Protein AF-A0A2N1UDJ7-F1 (afdb_monomer_lite)

Structure (mmCIF, N/CA/C/O backbone):
data_AF-A0A2N1UDJ7-F1
#
_entry.id   AF-A0A2N1UDJ7-F1
#
loop_
_atom_site.group_PDB
_atom_site.id
_atom_site.type_symbol
_atom_site.label_atom_id
_atom_site.label_alt_id
_atom_site.label_comp_id
_atom_site.label_asym_id
_atom_site.label_entity_id
_atom_site.label_seq_id
_atom_site.pdbx_PDB_ins_code
_atom_site.Cartn_x
_atom_site.Cartn_y
_atom_site.Cartn_z
_atom_site.occupancy
_atom_site.B_iso_or_equiv
_atom_site.auth_seq_id
_atom_site.auth_comp_id
_atom_site.auth_asym_id
_atom_site.auth_atom_id
_atom_site.pdbx_PDB_model_num
ATOM 1 N N . MET A 1 1 ? 52.463 -18.950 -27.217 1.00 50.03 1 MET A N 1
ATOM 2 C CA . MET A 1 1 ? 52.905 -18.170 -28.398 1.00 50.03 1 MET A CA 1
ATOM 3 C C . MET A 1 1 ? 53.097 -19.015 -29.660 1.00 50.03 1 MET A C 1
ATOM 5 O O . MET A 1 1 ? 52.489 -18.677 -30.660 1.00 50.03 1 MET A O 1
ATOM 9 N N . LYS A 1 2 ? 53.813 -20.154 -29.634 1.00 46.06 2 LYS A N 1
ATOM 10 C CA . LYS A 1 2 ? 54.066 -20.982 -30.843 1.00 46.06 2 LYS A CA 1
ATOM 11 C C . LYS A 1 2 ? 52.807 -21.461 -31.603 1.00 46.06 2 LYS A C 1
ATOM 13 O O . LYS A 1 2 ? 52.817 -21.507 -32.825 1.00 46.06 2 LYS A O 1
ATOM 18 N N . LYS A 1 3 ? 51.707 -21.763 -30.897 1.00 42.78 3 LYS A N 1
ATOM 19 C CA . LYS A 1 3 ? 50.434 -22.195 -31.514 1.00 42.78 3 LYS A CA 1
ATOM 20 C C . LYS A 1 3 ? 49.685 -21.065 -32.244 1.00 42.78 3 LYS A C 1
ATOM 22 O O . LYS A 1 3 ? 49.024 -21.332 -33.237 1.00 42.78 3 LYS A O 1
ATOM 27 N N . ALA A 1 4 ? 49.830 -19.816 -31.794 1.00 48.41 4 ALA A N 1
ATOM 28 C CA . ALA A 1 4 ? 49.196 -18.660 -32.434 1.00 48.41 4 ALA A CA 1
ATOM 29 C C . ALA A 1 4 ? 49.912 -18.283 -33.741 1.00 48.41 4 ALA A C 1
ATOM 31 O O . ALA A 1 4 ? 49.266 -18.011 -34.746 1.00 48.41 4 ALA A O 1
ATOM 32 N N . THR A 1 5 ? 51.245 -18.368 -33.759 1.00 58.66 5 THR A N 1
ATOM 33 C CA . THR A 1 5 ? 52.048 -18.132 -34.967 1.00 58.66 5 THR A CA 1
ATOM 34 C C . THR A 1 5 ? 51.771 -19.180 -36.049 1.00 58.66 5 THR A C 1
ATOM 36 O O . THR A 1 5 ? 51.636 -18.828 -37.215 1.00 58.66 5 THR A O 1
ATOM 39 N N . ALA A 1 6 ? 51.612 -20.455 -35.672 1.00 57.16 6 ALA A N 1
ATOM 40 C CA . ALA A 1 6 ? 51.261 -21.520 -36.614 1.00 57.16 6 ALA A CA 1
ATOM 41 C C . ALA A 1 6 ? 49.856 -21.338 -37.218 1.00 57.16 6 ALA A C 1
ATOM 43 O O . ALA A 1 6 ? 49.665 -21.575 -38.407 1.00 57.16 6 ALA A O 1
ATOM 44 N N . PHE A 1 7 ? 48.889 -20.868 -36.423 1.00 58.94 7 PHE A N 1
ATOM 45 C CA . PHE A 1 7 ? 47.530 -20.600 -36.895 1.00 58.94 7 PHE A CA 1
ATOM 46 C C . PHE A 1 7 ? 47.478 -19.415 -37.871 1.00 58.94 7 PHE A C 1
ATOM 48 O O . PHE A 1 7 ? 46.850 -19.507 -38.920 1.00 58.94 7 PHE A O 1
ATOM 55 N N . ILE A 1 8 ? 48.207 -18.334 -37.582 1.00 63.03 8 ILE A N 1
ATOM 56 C CA . ILE A 1 8 ? 48.294 -17.165 -38.470 1.00 63.03 8 ILE A CA 1
ATOM 57 C C . ILE A 1 8 ? 48.984 -17.526 -39.796 1.00 63.03 8 ILE A C 1
ATOM 59 O O . ILE A 1 8 ? 48.506 -17.134 -40.857 1.00 63.03 8 ILE A O 1
ATOM 63 N N . MET A 1 9 ? 50.053 -18.332 -39.757 1.00 62.53 9 MET A N 1
ATOM 64 C CA . MET A 1 9 ? 50.739 -18.802 -40.970 1.00 62.53 9 MET A CA 1
ATOM 65 C C . MET A 1 9 ? 49.865 -19.737 -41.819 1.00 62.53 9 MET A C 1
ATOM 67 O O . MET A 1 9 ? 49.901 -19.655 -43.044 1.00 62.53 9 MET A O 1
ATOM 71 N N . LEU A 1 10 ? 49.037 -20.579 -41.190 1.00 64.38 10 LEU A N 1
ATOM 72 C CA . LEU A 1 10 ? 48.067 -21.422 -41.896 1.00 64.38 10 LEU A CA 1
ATOM 73 C C . LEU A 1 10 ? 47.018 -20.568 -42.628 1.00 64.38 10 LEU A C 1
ATOM 75 O O . LEU A 1 10 ? 46.752 -20.795 -43.805 1.00 64.38 10 LEU A O 1
ATOM 79 N N . VAL A 1 11 ? 46.464 -19.555 -41.956 1.00 66.81 11 VAL A N 1
ATOM 80 C CA . VAL A 1 11 ? 45.454 -18.654 -42.539 1.00 66.81 11 VAL A CA 1
ATOM 81 C C . VAL A 1 11 ? 46.042 -17.832 -43.692 1.00 66.81 11 VAL A C 1
ATOM 83 O O . VAL A 1 11 ? 45.414 -17.722 -44.743 1.00 66.81 11 VAL A O 1
ATOM 86 N N . LEU A 1 12 ? 47.272 -17.328 -43.548 1.00 68.19 12 LEU A N 1
ATOM 87 C CA . LEU A 1 12 ? 47.991 -16.626 -44.621 1.00 68.19 12 LEU A CA 1
ATOM 88 C C . LEU A 1 12 ? 48.288 -17.534 -45.823 1.00 68.19 12 LEU A C 1
ATOM 90 O O . LEU A 1 12 ? 48.137 -17.099 -46.962 1.00 68.19 12 LEU A O 1
ATOM 94 N N . SER A 1 13 ? 48.646 -18.799 -45.591 1.00 61.66 13 SER A N 1
ATOM 95 C CA . SER A 1 13 ? 48.876 -19.772 -46.666 1.00 61.66 13 SER A CA 1
ATOM 96 C C . SER A 1 13 ? 47.590 -20.113 -47.424 1.00 61.66 13 SER A C 1
ATOM 98 O O . SER A 1 13 ? 47.626 -20.271 -48.643 1.00 61.66 13 SER A O 1
ATOM 100 N N . ILE A 1 14 ? 46.449 -20.201 -46.731 1.00 70.00 14 ILE A N 1
ATOM 101 C CA . ILE A 1 14 ? 45.139 -20.448 -47.354 1.00 70.00 14 ILE A CA 1
ATOM 102 C C . ILE A 1 14 ? 44.685 -19.221 -48.154 1.00 70.00 14 ILE A C 1
ATOM 104 O O . ILE A 1 14 ? 44.180 -19.371 -49.267 1.00 70.00 14 ILE A O 1
ATOM 108 N N . ALA A 1 15 ? 44.912 -18.010 -47.638 1.00 68.00 15 ALA A N 1
ATOM 109 C CA . ALA A 1 15 ? 44.614 -16.768 -48.347 1.00 68.00 15 ALA A CA 1
ATOM 110 C C . ALA A 1 15 ? 45.479 -16.606 -49.610 1.00 68.00 15 ALA A C 1
ATOM 112 O O . ALA A 1 15 ? 44.958 -16.252 -50.665 1.00 68.00 15 ALA A O 1
ATOM 113 N N . ALA A 1 16 ? 46.771 -16.944 -49.536 1.00 68.94 16 ALA A N 1
ATOM 114 C CA . ALA A 1 16 ? 47.669 -16.934 -50.689 1.00 68.94 16 ALA A CA 1
ATOM 115 C C . ALA A 1 16 ? 47.260 -17.975 -51.746 1.00 68.94 16 ALA A C 1
ATOM 117 O O 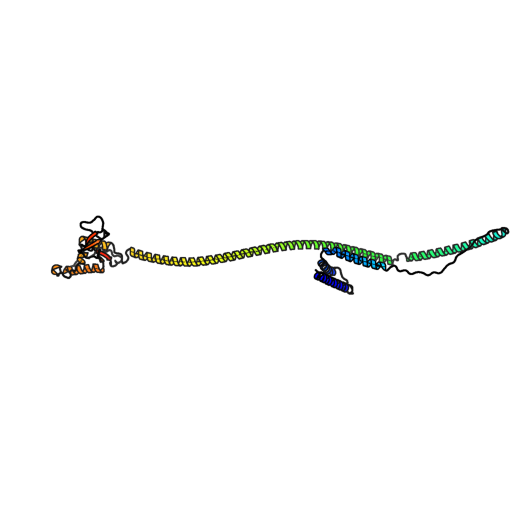. ALA A 1 16 ? 47.187 -17.648 -52.928 1.00 68.94 16 ALA A O 1
ATOM 118 N N . ALA A 1 17 ? 46.916 -19.200 -51.332 1.00 62.16 17 ALA A N 1
ATOM 119 C CA . ALA A 1 17 ? 46.434 -20.238 -52.245 1.00 62.16 17 ALA A CA 1
ATOM 120 C C . ALA A 1 17 ? 45.097 -19.858 -52.909 1.00 62.16 17 ALA A C 1
ATOM 122 O O . ALA A 1 17 ? 44.913 -20.084 -54.103 1.00 62.16 17 ALA A O 1
ATOM 123 N N . SER A 1 18 ? 44.192 -19.219 -52.162 1.00 63.03 18 SER A N 1
ATOM 124 C CA . SER A 1 18 ? 42.901 -18.741 -52.678 1.00 63.03 18 SER A CA 1
ATOM 125 C C . SER A 1 18 ? 43.065 -17.556 -53.634 1.00 63.03 18 SER A C 1
ATOM 127 O O . SER A 1 18 ? 42.374 -17.484 -54.645 1.00 63.03 18 SER A O 1
ATOM 129 N N . GLY A 1 19 ? 44.016 -16.656 -53.361 1.00 61.09 19 GLY A N 1
ATOM 130 C CA . GLY A 1 19 ? 44.364 -15.551 -54.255 1.00 61.09 19 GLY A CA 1
ATOM 131 C C . GLY A 1 19 ? 44.961 -16.034 -55.578 1.00 61.09 19 GLY A C 1
ATOM 132 O O . GLY A 1 19 ? 44.550 -15.575 -56.638 1.00 61.09 19 GLY A O 1
ATOM 133 N N . VAL A 1 20 ? 45.861 -17.023 -55.536 1.00 59.12 20 VAL A N 1
ATOM 134 C CA . VAL A 1 20 ? 46.421 -17.647 -56.749 1.00 59.12 20 VAL A CA 1
ATOM 135 C C . VAL A 1 20 ? 45.337 -18.382 -57.548 1.00 59.12 20 VAL A C 1
ATOM 137 O O . VAL A 1 20 ? 45.315 -18.287 -58.773 1.00 59.12 20 VAL A O 1
ATOM 140 N N . TYR A 1 21 ? 44.397 -19.050 -56.871 1.00 58.00 21 TYR A N 1
ATOM 141 C CA . TYR A 1 21 ? 43.260 -19.723 -57.509 1.00 58.00 21 TYR A CA 1
ATOM 142 C C . TYR A 1 21 ? 42.281 -18.748 -58.189 1.00 58.00 21 TYR A C 1
ATOM 144 O O . TYR A 1 21 ? 41.731 -19.064 -59.240 1.00 58.00 21 TYR A O 1
ATOM 152 N N . LEU A 1 22 ? 42.083 -17.551 -57.626 1.00 57.59 22 LEU A N 1
ATOM 153 C CA . LEU A 1 22 ? 41.235 -16.510 -58.218 1.00 57.59 22 LEU A CA 1
ATOM 154 C C . LEU A 1 22 ? 41.887 -15.822 -59.425 1.00 57.59 22 LEU A C 1
ATOM 156 O O . LEU A 1 22 ? 41.182 -15.472 -60.364 1.00 57.59 22 LEU A O 1
ATOM 160 N N . VAL A 1 23 ? 43.215 -15.664 -59.430 1.00 56.69 23 VAL A N 1
ATOM 161 C CA . VAL A 1 23 ? 43.959 -15.031 -60.538 1.00 56.69 23 VAL A CA 1
ATOM 162 C C . VAL A 1 23 ? 44.056 -15.935 -61.776 1.00 56.69 23 VAL A C 1
ATOM 164 O O . VAL A 1 23 ? 44.177 -15.429 -62.886 1.00 56.69 23 VAL A O 1
ATOM 167 N N . TYR A 1 24 ? 43.970 -17.259 -61.614 1.00 53.03 24 TYR A N 1
ATOM 168 C CA . TYR A 1 24 ? 44.059 -18.230 -62.718 1.00 53.03 24 TYR A CA 1
ATOM 169 C C . TYR A 1 24 ? 42.706 -18.656 -63.312 1.00 53.03 24 TYR A C 1
ATOM 171 O O . TYR A 1 24 ? 42.655 -19.554 -64.152 1.00 53.03 24 TYR A O 1
ATOM 179 N N . ARG A 1 25 ? 41.599 -18.047 -62.874 1.00 52.94 25 ARG A N 1
ATOM 180 C CA . ARG A 1 25 ? 40.257 -18.372 -63.361 1.00 52.94 25 ARG A CA 1
ATOM 181 C C . ARG A 1 25 ? 39.871 -17.396 -64.474 1.00 52.94 25 ARG A C 1
ATOM 183 O O . ARG A 1 25 ? 39.613 -16.230 -64.201 1.00 52.94 25 ARG A O 1
ATOM 190 N N . GLU A 1 26 ? 39.814 -17.882 -65.713 1.00 48.72 26 GLU A N 1
ATOM 191 C CA . GLU A 1 26 ? 39.621 -17.061 -66.928 1.00 48.72 26 GLU A CA 1
ATOM 192 C C . GLU A 1 26 ? 38.260 -16.331 -67.017 1.00 48.72 26 GLU A C 1
ATOM 194 O O . GLU A 1 26 ? 38.095 -15.454 -67.860 1.00 48.72 26 GLU A O 1
ATOM 199 N N . ASP A 1 27 ? 37.316 -16.604 -66.108 1.00 47.06 27 ASP A N 1
ATOM 200 C CA . ASP A 1 27 ? 35.959 -16.028 -66.118 1.00 47.06 27 ASP A CA 1
ATOM 201 C C . ASP A 1 27 ? 35.735 -14.870 -65.119 1.00 47.06 27 ASP A C 1
ATOM 203 O O . ASP A 1 27 ? 34.597 -14.439 -64.925 1.00 47.06 27 ASP A O 1
ATOM 207 N N . PHE A 1 28 ? 36.771 -14.367 -64.435 1.00 50.03 28 PHE A N 1
ATOM 208 C CA . PHE A 1 28 ? 36.608 -13.373 -63.361 1.00 50.03 28 PHE A CA 1
ATOM 209 C C . PHE A 1 28 ? 37.405 -12.086 -63.627 1.00 50.03 28 PHE A C 1
ATOM 211 O O . PHE A 1 28 ? 38.630 -12.075 -63.583 1.00 50.03 28 PHE A O 1
ATOM 218 N N . SER A 1 29 ? 36.707 -10.968 -63.855 1.00 51.69 29 SER A N 1
ATOM 219 C CA . SER A 1 29 ? 37.298 -9.620 -63.841 1.00 51.69 29 SER A CA 1
ATOM 220 C C . SER A 1 29 ? 37.003 -8.965 -62.487 1.00 51.69 29 SER A C 1
ATOM 222 O O . SER A 1 29 ? 35.874 -8.514 -62.279 1.00 51.69 29 SER A O 1
ATOM 224 N N . PRO A 1 30 ? 37.956 -8.918 -61.537 1.00 53.12 30 PRO A N 1
ATOM 225 C CA . PRO A 1 30 ? 37.677 -8.398 -60.206 1.00 53.12 30 PRO A CA 1
ATOM 226 C C . PRO A 1 30 ? 37.444 -6.886 -60.276 1.00 53.12 30 PRO A C 1
ATOM 228 O O . PRO A 1 30 ? 38.341 -6.109 -60.604 1.00 53.12 30 PRO A O 1
ATOM 231 N N . THR A 1 31 ? 36.227 -6.455 -59.958 1.00 59.78 31 THR A N 1
ATOM 232 C CA . THR A 1 31 ? 35.915 -5.038 -59.755 1.00 59.78 31 THR A CA 1
ATOM 233 C C . THR A 1 31 ? 36.290 -4.664 -58.319 1.00 59.78 31 THR A C 1
ATOM 235 O O . THR A 1 31 ? 35.993 -5.409 -57.386 1.00 59.78 31 THR A O 1
ATOM 238 N N . MET A 1 32 ? 36.940 -3.511 -58.118 1.00 50.53 32 MET A N 1
ATOM 239 C CA . MET A 1 32 ? 37.492 -3.073 -56.816 1.00 50.53 32 MET A CA 1
ATOM 240 C C . MET A 1 32 ? 36.482 -3.073 -55.649 1.00 50.53 32 MET A C 1
ATOM 242 O O . MET A 1 32 ? 36.892 -3.132 -54.494 1.00 50.53 32 MET A O 1
ATOM 246 N N . ALA A 1 33 ? 35.179 -3.074 -55.941 1.00 56.12 33 ALA A N 1
ATOM 247 C CA . ALA A 1 33 ? 34.100 -3.139 -54.958 1.00 56.12 33 ALA A CA 1
ATOM 248 C C . ALA A 1 33 ? 33.959 -4.509 -54.257 1.00 56.12 33 ALA A C 1
ATOM 250 O O . ALA A 1 33 ? 33.470 -4.571 -53.132 1.00 56.12 33 ALA A O 1
ATOM 251 N N . GLU A 1 34 ? 34.397 -5.609 -54.878 1.00 56.91 34 GLU A N 1
ATOM 252 C CA . GLU A 1 34 ? 34.270 -6.960 -54.300 1.00 56.91 34 GLU A CA 1
ATOM 253 C C . GLU A 1 34 ? 35.486 -7.368 -53.452 1.00 56.91 34 GLU A C 1
ATOM 255 O O . GLU A 1 34 ? 35.403 -8.268 -52.616 1.00 56.91 34 GLU A O 1
ATOM 260 N N . VAL A 1 35 ? 36.618 -6.681 -53.631 1.00 54.19 35 VAL A N 1
ATOM 261 C CA . VAL A 1 35 ? 37.884 -6.962 -52.927 1.00 54.19 35 VAL A CA 1
ATOM 262 C C . VAL A 1 35 ? 37.985 -6.182 -51.609 1.00 54.19 35 VAL A C 1
ATOM 264 O O . VAL A 1 35 ? 38.666 -6.606 -50.674 1.00 54.19 35 VAL A O 1
ATOM 267 N N . GLU A 1 36 ? 37.266 -5.067 -51.495 1.00 58.16 36 GLU A N 1
ATOM 268 C CA . GLU A 1 36 ? 37.287 -4.166 -50.339 1.00 58.16 36 GLU A CA 1
ATOM 269 C C . GLU A 1 36 ? 36.867 -4.826 -49.004 1.00 58.16 36 GLU A C 1
ATOM 271 O O . GLU A 1 36 ? 37.568 -4.613 -48.004 1.00 58.16 36 GLU A O 1
ATOM 276 N N . PRO A 1 37 ? 35.835 -5.700 -48.955 1.00 60.59 37 PRO A N 1
ATOM 277 C CA . PRO A 1 37 ? 35.458 -6.420 -47.734 1.00 60.59 37 PRO A CA 1
ATOM 278 C C . PRO A 1 37 ? 36.516 -7.444 -47.296 1.00 60.59 37 PRO A C 1
ATOM 280 O O . PRO A 1 37 ? 36.788 -7.611 -46.106 1.00 60.59 37 PRO A O 1
ATOM 283 N N . ALA A 1 38 ? 37.161 -8.119 -48.252 1.00 56.06 38 ALA A N 1
ATOM 284 C CA . ALA A 1 38 ? 38.226 -9.080 -47.965 1.00 56.06 38 ALA A CA 1
ATOM 285 C C . ALA A 1 38 ? 39.490 -8.372 -47.446 1.00 56.06 38 ALA A C 1
ATOM 287 O O . ALA A 1 38 ? 40.135 -8.838 -46.503 1.00 56.06 38 ALA A O 1
ATOM 288 N N . LEU A 1 39 ? 39.800 -7.196 -48.003 1.00 57.72 39 LEU A N 1
ATOM 289 C CA . LEU A 1 39 ? 40.931 -6.375 -47.585 1.00 57.72 39 LEU A CA 1
ATOM 290 C C . LEU A 1 39 ? 40.745 -5.818 -46.164 1.00 57.72 39 LEU A C 1
ATOM 292 O O . LEU A 1 39 ? 41.704 -5.770 -45.393 1.00 57.72 39 LEU A O 1
ATOM 296 N N . THR A 1 40 ? 39.520 -5.436 -45.788 1.00 62.78 40 THR A N 1
ATOM 297 C CA . THR A 1 40 ? 39.209 -4.950 -44.430 1.00 62.78 40 THR A CA 1
ATOM 298 C C . THR A 1 40 ? 39.329 -6.055 -43.383 1.00 62.78 40 THR A C 1
ATOM 300 O O . THR A 1 40 ? 39.888 -5.814 -42.310 1.00 62.78 40 THR A O 1
ATOM 303 N N . ILE A 1 41 ? 38.901 -7.280 -43.705 1.00 63.31 41 ILE A N 1
ATOM 304 C CA . ILE A 1 41 ? 39.076 -8.444 -42.824 1.00 63.31 41 ILE A CA 1
ATOM 305 C C . ILE A 1 41 ? 40.570 -8.743 -42.630 1.00 63.31 41 ILE A C 1
ATOM 307 O O . ILE A 1 41 ? 41.026 -8.849 -41.490 1.00 63.31 41 ILE A O 1
ATOM 311 N N . CYS A 1 42 ? 41.365 -8.777 -43.704 1.00 51.66 42 CYS A N 1
ATOM 312 C CA . CYS A 1 42 ? 42.816 -8.970 -43.603 1.00 51.66 42 CYS A CA 1
ATOM 313 C C . CYS A 1 42 ? 43.517 -7.849 -42.818 1.00 51.66 42 CYS A C 1
ATOM 315 O O . CYS A 1 42 ? 44.433 -8.125 -42.044 1.00 51.66 42 CYS A O 1
ATOM 317 N N . LYS A 1 43 ? 43.069 -6.596 -42.962 1.00 56.50 43 LYS A N 1
ATOM 318 C CA . LYS A 1 43 ? 43.615 -5.447 -42.227 1.00 56.50 43 LYS A CA 1
ATOM 319 C C . LYS A 1 43 ? 43.334 -5.536 -40.722 1.00 56.50 43 LYS A C 1
ATOM 321 O O . LYS A 1 43 ? 44.187 -5.151 -39.935 1.00 56.50 43 LYS A O 1
ATOM 326 N N . SER A 1 44 ? 42.194 -6.109 -40.323 1.00 59.56 44 SER A N 1
ATOM 327 C CA . SER A 1 44 ? 41.830 -6.310 -38.909 1.00 59.56 44 SER A CA 1
ATOM 328 C C . SER A 1 44 ? 42.612 -7.427 -38.196 1.00 59.56 44 SER A C 1
ATOM 330 O O . SER A 1 44 ? 42.684 -7.448 -36.970 1.00 59.56 44 SER A O 1
ATOM 332 N N . LEU A 1 45 ? 43.220 -8.347 -38.953 1.00 54.38 45 LEU A N 1
ATOM 333 C CA . LEU A 1 45 ? 43.993 -9.484 -38.434 1.00 54.38 45 LEU A CA 1
ATOM 334 C C . LEU A 1 45 ? 45.456 -9.137 -38.109 1.00 54.38 45 LEU A C 1
ATOM 336 O O . LEU A 1 45 ? 46.145 -9.923 -37.457 1.00 54.38 45 LEU A O 1
ATOM 340 N N . ILE A 1 46 ? 45.938 -7.974 -38.549 1.00 56.41 46 ILE A N 1
ATOM 341 C CA . ILE A 1 46 ? 47.323 -7.532 -38.384 1.00 56.41 46 ILE A CA 1
ATOM 342 C C . ILE A 1 46 ? 47.331 -6.402 -37.353 1.00 56.41 46 ILE A C 1
ATOM 344 O O . ILE A 1 46 ? 46.780 -5.335 -37.592 1.00 56.41 46 ILE A O 1
ATOM 348 N N . ALA A 1 47 ? 47.941 -6.637 -36.188 1.00 57.88 47 ALA A N 1
ATOM 349 C CA . ALA A 1 47 ? 48.077 -5.603 -35.165 1.00 57.88 47 ALA A CA 1
ATOM 350 C C . ALA A 1 47 ? 48.915 -4.425 -35.694 1.00 57.88 47 ALA A C 1
ATOM 352 O O . ALA A 1 47 ? 49.948 -4.640 -36.330 1.00 57.88 47 ALA A O 1
ATOM 353 N N . GLU A 1 48 ? 48.504 -3.199 -35.363 1.00 59.00 48 GLU A N 1
ATOM 354 C CA . GLU A 1 48 ? 49.007 -1.934 -35.929 1.00 59.00 48 GLU A CA 1
ATOM 355 C C . GLU A 1 48 ? 50.545 -1.787 -35.878 1.00 59.00 48 GLU A C 1
ATOM 357 O O . GLU A 1 48 ? 51.167 -1.215 -36.772 1.00 59.00 48 GLU A O 1
ATOM 362 N N . GLN A 1 49 ? 51.174 -2.418 -34.879 1.00 58.97 49 GLN A N 1
ATOM 363 C CA . GLN A 1 49 ? 52.626 -2.487 -34.667 1.00 58.97 49 GLN A CA 1
ATOM 364 C C . GLN A 1 49 ? 53.414 -3.285 -35.735 1.00 58.97 49 GLN A C 1
ATOM 366 O O . GLN A 1 49 ? 54.642 -3.231 -35.747 1.00 58.97 49 GLN A O 1
ATOM 371 N N . TRP A 1 50 ? 52.746 -4.045 -36.613 1.00 55.06 50 TRP A N 1
ATOM 372 C CA . TRP A 1 50 ? 53.385 -4.888 -37.639 1.00 55.06 50 TRP A CA 1
ATOM 373 C C . TRP A 1 50 ? 53.274 -4.330 -39.065 1.00 55.06 50 TRP A C 1
ATOM 375 O O . TRP A 1 50 ? 53.884 -4.886 -39.976 1.00 55.06 50 TRP A O 1
ATOM 385 N N . HIS A 1 51 ? 52.551 -3.227 -39.290 1.00 60.50 51 HIS A N 1
ATOM 386 C CA . HIS A 1 51 ? 52.353 -2.691 -40.643 1.00 60.50 51 HIS A CA 1
ATOM 387 C C . HIS A 1 51 ? 53.640 -2.160 -41.280 1.00 60.50 51 HIS A C 1
ATOM 389 O O . HIS A 1 51 ? 53.912 -2.452 -42.441 1.00 60.50 51 HIS A O 1
ATOM 395 N N . THR A 1 52 ? 54.459 -1.431 -40.525 1.00 58.16 52 THR A N 1
ATOM 396 C CA . THR A 1 52 ? 55.738 -0.882 -40.997 1.00 58.16 52 THR A CA 1
ATOM 397 C C . THR A 1 52 ? 56.790 -1.952 -41.322 1.00 58.16 52 THR A C 1
ATOM 399 O O . THR A 1 52 ? 57.341 -1.889 -42.424 1.00 58.16 52 THR A O 1
ATOM 402 N N . PRO A 1 53 ? 57.063 -2.968 -40.473 1.00 64.25 53 PRO A N 1
ATOM 403 C CA . PRO A 1 53 ? 58.028 -4.011 -40.825 1.00 64.25 53 PRO A CA 1
ATOM 404 C C . PRO A 1 53 ? 57.541 -4.927 -41.961 1.00 64.25 53 PRO A C 1
ATOM 406 O O . PRO A 1 53 ? 58.359 -5.376 -42.762 1.00 64.25 53 PRO A O 1
ATOM 409 N N . LEU A 1 54 ? 56.229 -5.173 -42.088 1.00 62.16 54 LEU A N 1
ATOM 410 C CA . LEU A 1 54 ? 55.672 -6.010 -43.159 1.00 62.16 54 LEU A CA 1
ATOM 411 C C . LEU A 1 54 ? 55.736 -5.313 -44.530 1.00 62.16 54 LEU A C 1
ATOM 413 O O . LEU A 1 54 ? 56.151 -5.934 -45.508 1.00 62.16 54 LEU A O 1
ATOM 417 N N . LEU A 1 55 ? 55.388 -4.020 -44.607 1.00 67.31 55 LEU A N 1
ATOM 418 C CA . LEU A 1 55 ? 55.506 -3.245 -45.851 1.00 67.31 55 LEU A CA 1
ATOM 419 C C . LEU A 1 55 ? 56.968 -3.117 -46.299 1.00 67.31 55 LEU A C 1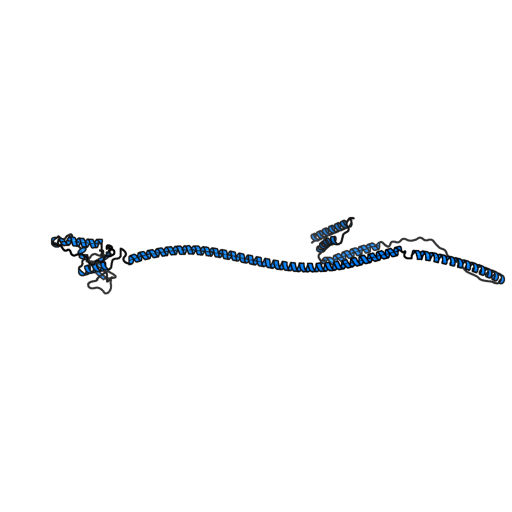
ATOM 421 O O . LEU A 1 55 ? 57.261 -3.236 -47.488 1.00 67.31 55 LEU A O 1
ATOM 425 N N . ALA A 1 56 ? 57.887 -2.913 -45.350 1.00 68.12 56 ALA A N 1
ATOM 426 C CA . ALA A 1 56 ? 59.316 -2.843 -45.635 1.00 68.12 56 ALA A CA 1
ATOM 427 C C . ALA A 1 56 ? 59.858 -4.178 -46.178 1.00 68.12 56 ALA A C 1
ATOM 429 O O . ALA A 1 56 ? 60.621 -4.177 -47.141 1.00 68.12 56 ALA A O 1
ATOM 430 N N . ALA A 1 57 ? 59.422 -5.315 -45.625 1.00 68.06 57 ALA A N 1
ATOM 431 C CA . ALA A 1 57 ? 59.822 -6.640 -46.102 1.00 68.06 57 ALA A CA 1
ATOM 432 C C . ALA A 1 57 ? 59.274 -6.962 -47.506 1.00 68.06 57 ALA A C 1
ATOM 434 O O . ALA A 1 57 ? 60.000 -7.512 -48.331 1.00 68.06 57 ALA A O 1
ATOM 435 N N . ILE A 1 58 ? 58.025 -6.582 -47.804 1.00 71.94 58 ILE A N 1
ATOM 436 C CA . ILE A 1 58 ? 57.414 -6.772 -49.132 1.00 71.94 58 ILE A CA 1
ATOM 437 C C . ILE A 1 58 ? 58.092 -5.873 -50.176 1.00 71.94 58 ILE A C 1
ATOM 439 O O . ILE A 1 58 ? 58.393 -6.335 -51.275 1.00 71.94 58 ILE A O 1
ATOM 443 N N . SER A 1 59 ? 58.395 -4.621 -49.822 1.00 71.62 59 SER A N 1
ATOM 444 C CA . SER A 1 59 ? 59.166 -3.703 -50.670 1.00 71.62 59 SER A CA 1
ATOM 445 C C . SER A 1 59 ? 60.564 -4.253 -50.971 1.00 71.62 59 SER A C 1
ATOM 447 O O . SER A 1 59 ? 60.985 -4.283 -52.125 1.00 71.62 59 SER A O 1
ATOM 449 N N . LEU A 1 60 ? 61.254 -4.790 -49.958 1.00 71.94 60 LEU A N 1
ATOM 450 C CA . LEU A 1 60 ? 62.573 -5.397 -50.130 1.00 71.94 60 LEU A CA 1
ATOM 451 C C . LEU A 1 60 ? 62.519 -6.672 -50.990 1.00 71.94 60 LEU A C 1
ATOM 453 O O . LEU A 1 60 ? 63.417 -6.895 -51.794 1.00 71.94 60 LEU A O 1
ATOM 457 N N . PHE A 1 61 ? 61.461 -7.479 -50.872 1.00 69.75 61 PHE A N 1
ATOM 458 C CA . PHE A 1 61 ? 61.241 -8.678 -51.690 1.00 69.75 61 PHE A CA 1
ATOM 459 C C . PHE A 1 61 ? 60.986 -8.339 -53.170 1.00 69.75 61 PHE A C 1
ATOM 461 O O . PHE A 1 61 ? 61.549 -8.981 -54.060 1.00 69.75 61 PHE A O 1
ATOM 468 N N . TRP A 1 62 ? 60.204 -7.292 -53.447 1.00 76.62 62 TRP A N 1
ATOM 469 C CA . TRP A 1 62 ? 59.989 -6.785 -54.808 1.00 76.62 62 TRP A CA 1
ATOM 470 C C . TRP A 1 62 ? 61.239 -6.117 -55.393 1.00 76.62 62 TRP A C 1
ATOM 472 O O . TRP A 1 62 ? 61.559 -6.304 -56.563 1.00 76.62 62 TRP A O 1
ATOM 482 N N . LEU A 1 63 ? 62.013 -5.408 -54.572 1.00 69.38 63 LEU A N 1
ATOM 483 C CA . LEU A 1 63 ? 63.276 -4.814 -55.000 1.00 69.38 63 LEU A CA 1
ATOM 484 C C . LEU A 1 63 ? 64.328 -5.894 -55.307 1.00 69.38 63 LEU A C 1
ATOM 486 O O . LEU A 1 63 ? 65.018 -5.795 -56.318 1.00 69.38 63 LEU A O 1
ATOM 490 N N . LEU A 1 64 ? 64.404 -6.961 -54.500 1.00 66.19 64 LEU A N 1
ATOM 491 C CA . LEU A 1 64 ? 65.313 -8.096 -54.708 1.00 66.19 64 LEU A CA 1
ATOM 492 C C . LEU A 1 64 ? 64.952 -8.913 -55.962 1.00 66.19 64 LEU A C 1
ATOM 494 O O . LEU A 1 64 ? 65.845 -9.366 -56.674 1.00 66.19 64 LEU A O 1
ATOM 498 N N . THR A 1 65 ? 63.660 -9.078 -56.260 1.00 66.56 65 THR A N 1
ATOM 499 C CA . THR A 1 65 ? 63.182 -9.785 -57.465 1.00 66.56 65 THR A CA 1
ATOM 500 C C . THR A 1 65 ? 63.401 -8.973 -58.742 1.00 66.56 65 THR A C 1
ATOM 502 O O . THR A 1 65 ? 63.817 -9.539 -59.753 1.00 66.56 65 THR A O 1
ATOM 505 N N . VAL A 1 66 ? 63.248 -7.645 -58.693 1.00 68.25 66 VAL A N 1
ATOM 506 C CA . VAL A 1 66 ? 63.631 -6.752 -59.800 1.00 68.25 66 VAL A CA 1
ATOM 507 C C . VAL A 1 66 ? 65.151 -6.761 -60.015 1.00 68.25 66 VAL A C 1
ATOM 509 O O . VAL A 1 66 ? 65.605 -6.853 -61.156 1.00 68.25 66 VAL A O 1
ATOM 512 N N . LEU A 1 67 ? 65.955 -6.774 -58.946 1.00 63.78 67 LEU A N 1
ATOM 513 C CA . LEU A 1 67 ? 67.417 -6.877 -59.045 1.00 63.78 67 LEU A CA 1
ATOM 514 C C . LEU A 1 67 ? 67.887 -8.222 -59.626 1.00 63.78 67 LEU A C 1
ATOM 516 O O . LEU A 1 67 ? 68.826 -8.235 -60.418 1.00 63.78 67 LEU A O 1
ATOM 520 N N . LEU A 1 68 ? 67.200 -9.329 -59.309 1.00 56.88 68 LEU A N 1
ATOM 521 C CA . LEU A 1 68 ? 67.458 -10.644 -59.916 1.00 56.88 68 LEU A CA 1
ATOM 522 C C . LEU A 1 68 ? 67.061 -10.707 -61.405 1.00 56.88 68 LEU A C 1
ATOM 524 O O . LEU A 1 68 ? 67.656 -11.467 -62.168 1.00 56.88 68 LEU A O 1
ATOM 528 N N . SER A 1 69 ? 66.087 -9.900 -61.843 1.00 54.88 69 SER A N 1
ATOM 529 C CA . SER A 1 69 ? 65.685 -9.819 -63.259 1.00 54.88 69 SER A CA 1
ATOM 530 C C . SER A 1 69 ? 66.680 -9.030 -64.126 1.00 54.88 69 SER A C 1
ATOM 532 O O . SER A 1 69 ? 66.851 -9.326 -65.307 1.00 54.88 69 SER A O 1
ATOM 534 N N . LEU A 1 70 ? 67.413 -8.082 -63.529 1.00 52.25 70 LEU A N 1
ATOM 535 C CA . LEU A 1 70 ? 68.429 -7.261 -64.204 1.00 52.25 70 LEU A CA 1
ATOM 536 C C . LEU A 1 70 ? 69.774 -7.977 -64.409 1.00 52.25 70 LEU A C 1
ATOM 538 O O . LEU A 1 70 ? 70.564 -7.562 -65.255 1.00 52.25 70 LEU A O 1
ATOM 542 N N . THR A 1 71 ? 70.033 -9.083 -63.707 1.00 52.91 71 THR A N 1
ATOM 543 C CA . THR A 1 71 ? 71.260 -9.883 -63.877 1.00 52.91 71 THR A CA 1
ATOM 544 C C . THR A 1 71 ? 71.248 -10.822 -65.089 1.00 52.91 71 THR A C 1
ATOM 546 O O . THR A 1 71 ? 72.255 -11.467 -65.360 1.00 52.91 71 THR A O 1
ATOM 549 N N . VAL A 1 72 ? 70.153 -10.878 -65.857 1.00 53.31 72 VAL A N 1
ATOM 550 C CA . VAL A 1 72 ? 69.996 -11.789 -67.014 1.00 53.31 72 VAL A CA 1
ATOM 551 C C . VAL A 1 72 ? 70.387 -11.134 -68.360 1.00 53.31 72 VAL A C 1
ATOM 553 O O . VAL A 1 72 ? 70.300 -11.765 -69.406 1.00 53.31 72 VAL A O 1
ATOM 556 N N . LEU A 1 73 ? 70.888 -9.890 -68.376 1.00 39.31 73 LEU A N 1
ATOM 557 C CA . LEU A 1 73 ? 71.119 -9.124 -69.620 1.00 39.31 73 LEU A CA 1
ATOM 558 C C . LEU A 1 73 ? 72.586 -8.873 -70.015 1.00 39.31 73 LEU A C 1
ATOM 560 O O . LEU A 1 73 ? 72.859 -8.024 -70.860 1.00 39.31 73 LEU A O 1
ATOM 564 N N . PHE A 1 74 ? 73.539 -9.641 -69.481 1.00 45.47 74 PHE A N 1
ATOM 565 C CA . PHE A 1 74 ? 74.927 -9.606 -69.953 1.00 45.47 74 PHE A CA 1
ATOM 566 C C . PHE A 1 74 ? 75.497 -11.009 -70.162 1.00 45.47 74 PHE A C 1
ATOM 568 O O . PHE A 1 74 ? 76.143 -11.564 -69.280 1.00 45.47 74 PHE A O 1
ATOM 575 N N . GLU A 1 75 ? 75.360 -11.534 -71.380 1.00 39.97 75 GLU A N 1
ATOM 576 C CA . GLU A 1 75 ? 76.239 -12.595 -71.871 1.00 39.97 75 GLU A CA 1
ATOM 577 C C . GLU A 1 75 ? 76.639 -12.351 -73.335 1.00 39.97 75 GLU A C 1
ATOM 579 O O . GLU A 1 75 ? 75.824 -12.099 -74.219 1.00 39.97 75 GLU A O 1
ATOM 584 N N . ARG A 1 76 ? 77.959 -12.342 -73.552 1.00 34.19 76 ARG A N 1
ATOM 585 C CA . ARG A 1 76 ? 78.678 -12.055 -74.803 1.00 34.19 76 ARG A CA 1
ATOM 586 C C . ARG A 1 76 ? 78.457 -13.142 -75.861 1.00 34.19 76 ARG A C 1
ATOM 588 O O . ARG A 1 76 ? 78.566 -14.320 -75.531 1.00 34.19 76 ARG A O 1
ATOM 595 N N . LYS A 1 77 ? 78.498 -12.771 -77.152 1.00 30.06 77 LYS A N 1
ATOM 596 C CA . LYS A 1 77 ? 79.310 -13.528 -78.131 1.00 30.06 77 LYS A CA 1
ATOM 597 C C . LYS A 1 77 ? 79.802 -12.691 -79.320 1.00 30.06 77 LYS A C 1
ATOM 599 O O . LYS A 1 77 ? 79.227 -11.671 -79.672 1.00 30.06 77 LYS A O 1
ATOM 604 N N . LYS A 1 78 ? 80.948 -13.134 -79.840 1.00 28.86 78 LYS A N 1
ATOM 605 C CA . LYS A 1 78 ? 81.960 -12.477 -80.678 1.00 28.86 78 LYS A CA 1
ATOM 606 C C . LYS A 1 78 ? 81.843 -12.892 -82.163 1.00 28.86 78 LYS A C 1
ATOM 608 O O . LYS A 1 78 ? 81.354 -13.980 -82.445 1.00 28.86 78 LYS A O 1
ATOM 613 N N . VAL A 1 79 ? 82.381 -12.002 -83.006 1.00 37.66 79 VAL A N 1
ATOM 614 C CA . VAL A 1 79 ? 82.874 -12.003 -84.416 1.00 37.66 79 VAL A CA 1
ATOM 615 C C . VAL A 1 79 ? 83.381 -13.356 -84.994 1.00 37.66 79 VAL A C 1
ATOM 617 O O . VAL A 1 79 ? 83.670 -14.261 -84.212 1.00 37.66 79 VAL A O 1
ATOM 620 N N . PRO A 1 80 ? 83.502 -13.517 -86.336 1.00 40.81 80 PRO A N 1
ATOM 621 C CA . PRO A 1 80 ? 84.764 -13.254 -87.090 1.00 40.81 80 PRO A CA 1
ATOM 622 C C . PRO A 1 80 ? 84.512 -12.513 -88.439 1.00 40.81 80 PRO A C 1
ATOM 624 O O . PRO A 1 80 ? 83.444 -12.664 -89.018 1.00 40.81 80 PRO A O 1
ATOM 627 N N . GLU A 1 81 ? 85.294 -11.531 -88.913 1.00 30.06 81 GLU A N 1
ATOM 628 C CA . GLU A 1 81 ? 86.734 -11.425 -89.259 1.00 30.06 81 GLU A CA 1
ATOM 629 C C . GLU A 1 81 ? 87.070 -11.925 -90.682 1.00 30.06 81 GLU A C 1
ATOM 631 O O . GLU A 1 81 ? 86.551 -12.963 -91.082 1.00 30.06 81 GLU A O 1
ATOM 636 N N . ILE A 1 82 ? 87.929 -11.153 -91.388 1.00 32.88 82 ILE A N 1
ATOM 637 C CA . ILE A 1 82 ? 88.896 -11.463 -92.487 1.00 32.88 82 ILE A CA 1
ATOM 638 C C . ILE A 1 82 ? 89.000 -10.230 -93.430 1.00 32.88 82 ILE A C 1
ATOM 640 O O . ILE A 1 82 ? 88.075 -9.942 -94.184 1.00 32.88 82 ILE A O 1
ATOM 644 N N . THR A 1 83 ? 89.915 -9.281 -93.142 1.00 28.30 83 THR A N 1
ATOM 645 C CA . THR A 1 83 ? 91.299 -9.061 -93.686 1.00 28.30 83 THR A CA 1
ATOM 646 C C . THR A 1 83 ? 91.318 -8.351 -95.050 1.00 28.30 83 THR A C 1
ATOM 648 O O . THR A 1 83 ? 90.742 -8.851 -96.003 1.00 28.30 83 THR A O 1
ATOM 651 N N . ALA A 1 84 ? 91.785 -7.101 -95.159 1.00 29.58 84 ALA A N 1
ATOM 652 C CA . ALA A 1 84 ? 93.170 -6.584 -95.122 1.00 29.58 84 ALA A CA 1
ATOM 653 C C . ALA A 1 84 ? 93.816 -6.551 -96.521 1.00 29.58 84 ALA A C 1
ATOM 655 O O . ALA A 1 84 ? 93.956 -7.591 -97.142 1.00 29.58 84 ALA A O 1
ATOM 656 N N . GLU A 1 85 ? 94.218 -5.366 -96.995 1.00 26.73 85 GLU A N 1
ATOM 657 C CA . GLU A 1 85 ? 95.624 -5.000 -97.247 1.00 26.73 85 GLU A CA 1
ATOM 658 C C . GLU A 1 85 ? 95.749 -3.601 -97.886 1.00 26.73 85 GLU A C 1
ATOM 660 O O . GLU A 1 85 ? 94.825 -3.051 -98.479 1.00 26.73 85 GLU A O 1
ATOM 665 N N . LYS A 1 86 ? 96.913 -3.000 -97.659 1.00 24.89 86 LYS A N 1
ATOM 666 C CA . LYS A 1 86 ? 97.382 -1.632 -97.940 1.00 24.89 86 LYS A CA 1
ATOM 667 C C . LYS A 1 86 ? 98.699 -1.804 -98.755 1.00 24.89 86 LYS A C 1
ATOM 669 O O . LYS A 1 86 ? 99.181 -2.931 -98.820 1.00 24.89 86 LYS A O 1
ATOM 674 N N . PRO A 1 87 ? 99.527 -0.759 -98.937 1.00 57.66 87 PRO A N 1
ATOM 675 C CA . PRO A 1 87 ? 99.610 0.387 -99.872 1.00 57.66 87 PRO A CA 1
ATOM 676 C C . PRO A 1 87 ? 100.626 0.033 -101.019 1.00 57.66 87 PRO A C 1
ATOM 678 O O . PRO A 1 87 ? 100.510 -1.095 -101.481 1.00 57.66 87 PRO A O 1
ATOM 681 N N . PRO A 1 88 ? 101.681 0.788 -101.451 1.00 48.97 88 PRO A N 1
ATOM 682 C CA . PRO A 1 88 ? 102.070 2.216 -101.353 1.00 48.97 88 PRO A CA 1
ATOM 683 C C . PRO A 1 88 ? 102.775 2.815 -102.617 1.00 48.97 88 PRO A C 1
ATOM 685 O O . PRO A 1 88 ? 102.942 2.165 -103.638 1.00 48.97 88 PRO A O 1
ATOM 688 N N . VAL A 1 89 ? 103.299 4.039 -102.438 1.00 28.39 89 VAL A N 1
ATOM 689 C CA . VAL A 1 89 ? 104.613 4.563 -102.903 1.00 28.39 89 VAL A CA 1
ATOM 690 C C . VAL A 1 89 ? 104.621 5.603 -104.032 1.00 28.39 89 VAL A C 1
ATOM 692 O O . VAL A 1 89 ? 103.984 5.487 -105.069 1.00 28.39 89 VAL A O 1
ATOM 695 N N . ALA A 1 90 ? 105.393 6.646 -103.728 1.00 27.66 90 ALA A N 1
ATOM 696 C CA . ALA A 1 90 ? 105.718 7.851 -104.464 1.00 27.66 90 ALA A CA 1
ATOM 697 C C . ALA A 1 90 ? 106.967 7.701 -105.371 1.00 27.66 90 ALA A C 1
ATOM 699 O O . ALA A 1 90 ? 107.617 6.663 -105.368 1.00 27.66 90 ALA A O 1
ATOM 700 N N . ILE A 1 91 ? 107.359 8.831 -105.979 1.00 30.45 91 ILE A N 1
ATOM 701 C CA . ILE A 1 91 ? 108.740 9.336 -106.170 1.00 30.45 91 ILE A CA 1
ATOM 702 C C . ILE A 1 91 ? 109.205 9.530 -107.644 1.00 30.45 91 ILE A C 1
ATOM 704 O O . ILE A 1 91 ? 109.189 8.618 -108.457 1.00 30.45 91 ILE A O 1
ATOM 708 N N . GLU A 1 92 ? 109.679 10.768 -107.880 1.00 27.77 92 GLU A N 1
ATOM 709 C CA . GLU A 1 92 ? 110.717 11.264 -108.821 1.00 27.77 92 GLU A CA 1
ATOM 710 C C . GLU A 1 92 ? 110.417 11.705 -110.275 1.00 27.77 92 GLU A C 1
ATOM 712 O O . GLU A 1 92 ? 110.418 10.950 -111.236 1.00 27.77 92 GLU A O 1
ATOM 717 N N . GLN A 1 93 ? 110.226 13.028 -110.403 1.00 26.41 93 GLN A N 1
ATOM 718 C CA . GLN A 1 93 ? 111.154 14.029 -110.977 1.00 26.41 93 GLN A CA 1
ATOM 719 C C . GLN A 1 93 ? 111.916 13.794 -112.309 1.00 26.41 93 GLN A C 1
ATOM 721 O O . GLN A 1 93 ? 112.871 13.037 -112.403 1.00 26.41 93 GLN A O 1
ATOM 726 N N . SER A 1 94 ? 111.656 14.752 -113.214 1.00 29.81 94 SER A N 1
ATOM 727 C CA . SER A 1 94 ? 112.612 15.531 -114.033 1.00 29.81 94 SER A CA 1
ATOM 728 C C . SER A 1 94 ? 113.278 14.896 -115.267 1.00 29.81 94 SER A C 1
ATOM 730 O O . SER A 1 94 ? 114.134 14.027 -115.191 1.00 29.81 94 SER A O 1
ATOM 732 N N . SER A 1 95 ? 113.011 15.456 -116.447 1.00 31.80 95 SER A N 1
ATOM 733 C CA . SER A 1 95 ? 113.808 16.560 -117.015 1.00 31.80 95 SER A CA 1
ATOM 734 C C . SER A 1 95 ? 113.335 16.870 -118.444 1.00 31.80 95 SER A C 1
ATOM 736 O O . SER A 1 95 ? 112.954 15.995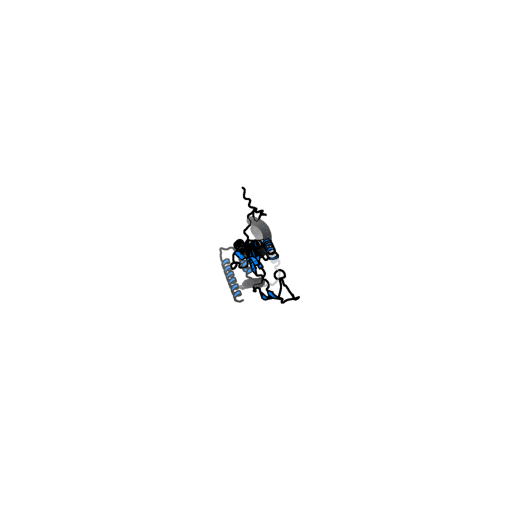 -119.221 1.00 31.80 95 SER A O 1
ATOM 738 N N . GLN A 1 96 ? 113.240 18.166 -118.722 1.00 32.22 96 GLN A N 1
ATOM 739 C CA . GLN A 1 96 ? 112.574 18.789 -119.861 1.00 32.22 96 GLN A CA 1
ATOM 740 C C . GLN A 1 96 ? 113.499 18.852 -121.081 1.00 32.22 96 GLN A C 1
ATOM 742 O O . GLN A 1 96 ? 114.618 19.346 -120.973 1.00 32.22 96 GLN A O 1
ATOM 747 N N . ASN A 1 97 ? 113.017 18.382 -122.234 1.00 37.22 97 ASN A N 1
ATOM 748 C CA . ASN A 1 97 ? 112.913 19.166 -123.473 1.00 37.22 97 ASN A CA 1
ATOM 749 C C . ASN A 1 97 ? 112.445 18.270 -124.629 1.00 37.22 97 ASN A C 1
ATOM 751 O O . ASN A 1 97 ? 113.226 17.813 -125.448 1.00 37.22 97 ASN A O 1
ATOM 755 N N . ASP A 1 98 ? 111.130 18.054 -124.646 1.00 44.12 98 ASP A N 1
ATOM 756 C CA . ASP A 1 98 ? 110.292 18.159 -125.853 1.00 44.12 98 ASP A CA 1
ATOM 757 C C . ASP A 1 98 ? 109.005 18.905 -125.417 1.00 44.12 98 ASP A C 1
ATOM 759 O O . ASP A 1 98 ? 107.864 18.477 -125.596 1.00 44.12 98 ASP A O 1
ATOM 763 N N . GLU A 1 99 ? 109.232 20.006 -124.684 1.00 53.62 99 GLU A N 1
ATOM 764 C CA . GLU A 1 99 ? 108.289 20.753 -123.832 1.00 53.62 99 GLU A CA 1
ATOM 765 C C . GLU A 1 99 ? 107.063 21.288 -124.592 1.00 53.62 99 GLU A C 1
ATOM 767 O O . GLU A 1 99 ? 106.001 21.502 -124.016 1.00 53.62 99 GLU A O 1
ATOM 772 N N . THR A 1 100 ? 107.178 21.451 -125.907 1.00 56.56 100 THR A N 1
ATOM 773 C CA . THR A 1 100 ? 106.126 21.994 -126.771 1.00 56.56 100 THR A CA 1
ATOM 774 C C . THR A 1 100 ? 105.096 20.942 -127.195 1.00 56.56 100 THR A C 1
ATOM 776 O O . THR A 1 100 ? 103.907 21.250 -127.252 1.00 56.56 100 THR A O 1
ATOM 779 N N . ASN A 1 101 ? 105.503 19.684 -127.408 1.00 54.59 101 ASN A N 1
ATOM 780 C CA . ASN A 1 101 ? 104.573 18.583 -127.700 1.00 54.59 101 ASN A CA 1
ATOM 781 C C . ASN A 1 101 ? 103.847 18.106 -126.433 1.00 54.59 101 ASN A C 1
ATOM 783 O O . ASN A 1 101 ? 102.647 17.843 -126.477 1.00 54.59 101 ASN A O 1
ATOM 787 N N . LYS A 1 102 ? 104.532 18.112 -125.281 1.00 62.09 102 LYS A N 1
ATOM 788 C CA . LYS A 1 102 ? 103.922 17.801 -123.978 1.00 62.09 102 LYS A CA 1
ATOM 789 C C . LYS A 1 102 ? 102.881 18.831 -123.550 1.00 62.09 102 LYS A C 1
ATOM 791 O O . LYS A 1 102 ? 101.873 18.446 -122.977 1.00 62.09 102 LYS A O 1
ATOM 796 N N . GLN A 1 103 ? 103.075 20.121 -123.836 1.00 61.94 103 GLN A N 1
ATOM 797 C CA . GLN A 1 103 ? 102.070 21.148 -123.530 1.00 61.94 103 GLN A CA 1
ATOM 798 C C . GLN A 1 103 ? 100.803 21.011 -124.384 1.00 61.94 103 GLN A C 1
ATOM 800 O O . GLN A 1 103 ? 99.705 21.245 -123.885 1.00 61.94 103 GLN A O 1
ATOM 805 N N . LEU A 1 104 ? 100.932 20.602 -125.649 1.00 62.34 104 LEU A N 1
ATOM 806 C CA . LEU A 1 104 ? 99.789 20.413 -126.546 1.00 62.34 104 LEU A CA 1
ATOM 807 C C . LEU A 1 104 ? 99.019 19.120 -126.229 1.00 62.34 104 LEU A C 1
ATOM 809 O O . LEU A 1 104 ? 97.790 19.094 -126.301 1.00 62.34 104 LEU A O 1
ATOM 813 N N . GLU A 1 105 ? 99.728 18.073 -125.805 1.00 66.81 105 GLU A N 1
ATOM 814 C CA . GLU A 1 105 ? 99.140 16.840 -125.277 1.00 66.81 105 GLU A CA 1
ATOM 815 C C . GLU A 1 105 ? 98.509 17.060 -123.892 1.00 66.81 105 GLU A C 1
ATOM 817 O O . GLU A 1 105 ? 97.393 16.610 -123.665 1.00 66.81 105 GLU A O 1
ATOM 822 N N . LEU A 1 106 ? 99.126 17.865 -123.018 1.00 76.19 106 LEU A N 1
ATOM 823 C CA . LEU A 1 106 ? 98.568 18.276 -121.725 1.00 76.19 106 LEU A CA 1
ATOM 824 C C . LEU A 1 106 ? 97.314 19.143 -121.883 1.00 76.19 106 LEU A C 1
ATOM 826 O O . LEU A 1 106 ? 96.359 18.954 -121.142 1.00 76.19 106 LEU A O 1
ATOM 830 N N . LEU A 1 107 ? 97.277 20.069 -122.847 1.00 73.94 107 LEU A N 1
ATOM 831 C CA . LEU A 1 107 ? 96.081 20.869 -123.134 1.00 73.94 107 LEU A CA 1
ATOM 832 C C . LEU A 1 107 ? 94.945 20.015 -123.708 1.00 73.94 107 LEU A C 1
ATOM 834 O O . LEU A 1 107 ? 93.789 20.230 -123.355 1.00 73.94 107 LEU A O 1
ATOM 838 N N . ARG A 1 108 ? 95.252 19.018 -124.550 1.00 74.94 108 ARG A N 1
ATOM 839 C CA . ARG A 1 108 ? 94.256 18.025 -124.987 1.00 74.94 108 ARG A CA 1
ATOM 840 C C . ARG A 1 108 ? 93.771 17.164 -123.828 1.00 74.94 108 ARG A C 1
ATOM 842 O O . ARG A 1 108 ? 92.567 16.991 -123.702 1.00 74.94 108 ARG A O 1
ATOM 849 N N . GLN A 1 109 ? 94.682 16.701 -122.975 1.00 80.88 109 GLN A N 1
ATOM 850 C CA . GLN A 1 109 ? 94.373 15.945 -121.764 1.00 80.88 109 GLN A CA 1
ATOM 851 C C . GLN A 1 109 ? 93.470 16.763 -120.831 1.00 80.88 109 GLN A C 1
ATOM 853 O O . GLN A 1 109 ? 92.448 16.269 -120.380 1.00 80.88 109 GLN A O 1
ATOM 858 N N . GLN A 1 110 ? 93.783 18.043 -120.615 1.00 81.69 110 GLN A N 1
ATOM 859 C CA . GLN A 1 110 ? 92.967 18.961 -119.820 1.00 81.69 110 GLN A CA 1
ATOM 860 C C . GLN A 1 110 ? 91.596 19.206 -120.443 1.00 81.69 110 GLN A C 1
ATOM 862 O O . GLN A 1 110 ? 90.622 19.309 -119.707 1.00 81.69 110 GLN A O 1
ATOM 867 N N . LEU A 1 111 ? 91.496 19.284 -121.774 1.00 79.31 111 LEU A N 1
ATOM 868 C CA . LEU A 1 111 ? 90.209 19.411 -122.454 1.00 79.31 111 LEU A CA 1
ATOM 869 C C . LEU A 1 111 ? 89.373 18.135 -122.282 1.00 79.31 111 LEU A C 1
ATOM 871 O O . LEU A 1 111 ? 88.209 18.225 -121.912 1.00 79.31 111 LEU A O 1
ATOM 875 N N . THR A 1 112 ? 89.971 16.952 -122.458 1.00 80.94 112 THR A N 1
ATOM 876 C CA . THR A 1 112 ? 89.282 15.668 -122.254 1.00 80.94 112 THR A CA 1
ATOM 877 C C . THR A 1 112 ? 88.921 15.424 -120.791 1.00 80.94 112 THR A C 1
ATOM 879 O O . THR A 1 112 ? 87.843 14.914 -120.499 1.00 80.94 112 THR A O 1
ATOM 882 N N . ASP A 1 113 ? 89.782 15.827 -119.856 1.00 81.94 113 ASP A N 1
ATOM 883 C CA . ASP A 1 113 ? 89.527 15.735 -118.420 1.00 81.94 113 ASP A CA 1
ATOM 884 C C . ASP A 1 113 ? 88.445 16.740 -118.001 1.00 81.94 113 ASP A C 1
ATOM 886 O O . ASP A 1 113 ? 87.597 16.413 -117.173 1.00 81.94 113 ASP A O 1
ATOM 890 N N . ALA A 1 114 ? 88.410 17.932 -118.608 1.00 78.81 114 ALA A N 1
ATOM 891 C CA . ALA A 1 114 ? 87.350 18.915 -118.402 1.00 78.81 114 ALA A CA 1
ATOM 892 C C . ALA A 1 114 ? 86.009 18.446 -118.984 1.00 78.81 114 ALA A C 1
ATOM 894 O O . ALA A 1 114 ? 84.982 18.603 -118.330 1.00 78.81 114 ALA A O 1
ATOM 895 N N . GLU A 1 115 ? 85.996 17.832 -120.169 1.00 80.12 115 GLU A N 1
ATOM 896 C CA . GLU A 1 115 ? 84.798 17.220 -120.757 1.00 80.12 115 GLU A CA 1
ATOM 897 C C . GLU A 1 115 ? 84.288 16.057 -119.900 1.00 80.12 115 GLU A C 1
ATOM 899 O O . GLU A 1 115 ? 83.092 15.972 -119.612 1.00 80.12 115 GLU A O 1
ATOM 904 N N . LYS A 1 116 ? 85.193 15.202 -119.411 1.00 83.75 116 LYS A N 1
ATOM 905 C CA . LYS A 1 116 ? 84.858 14.111 -118.493 1.00 83.75 116 LYS A CA 1
ATOM 906 C C . LYS A 1 116 ? 84.314 14.638 -117.165 1.00 83.75 116 LYS A C 1
ATOM 908 O O . LYS A 1 116 ? 83.265 14.179 -116.724 1.00 83.75 116 LYS A O 1
ATOM 913 N N . ALA A 1 117 ? 84.950 15.647 -116.569 1.00 82.31 117 ALA A N 1
ATOM 914 C CA . ALA A 1 117 ? 84.455 16.306 -115.361 1.00 82.31 117 ALA A CA 1
ATOM 915 C C . ALA A 1 117 ? 83.092 16.984 -115.596 1.00 82.31 117 ALA A C 1
ATOM 917 O O . ALA A 1 117 ? 82.230 16.982 -114.716 1.00 82.31 117 ALA A O 1
ATOM 918 N N . MET A 1 118 ? 82.853 17.533 -116.791 1.00 79.12 118 MET A N 1
ATOM 919 C CA . MET A 1 118 ? 81.564 18.116 -117.164 1.00 79.12 118 MET A CA 1
ATOM 920 C C . MET A 1 118 ? 80.474 17.042 -117.328 1.00 79.12 118 MET A C 1
ATOM 922 O O . MET A 1 118 ? 79.336 17.253 -116.915 1.00 79.12 118 MET A O 1
ATOM 926 N N . SER A 1 119 ? 80.818 15.864 -117.856 1.00 82.06 119 SER A N 1
ATOM 927 C CA . SER A 1 119 ? 79.916 14.704 -117.886 1.00 82.06 119 SER A CA 1
ATOM 928 C C . SER A 1 119 ? 79.618 14.190 -116.478 1.00 82.06 119 SER A C 1
ATOM 930 O O . SER A 1 119 ? 78.457 14.031 -116.121 1.00 82.06 119 SER A O 1
ATOM 932 N N . GLU A 1 120 ? 80.639 14.010 -115.638 1.00 85.44 120 GLU A N 1
ATOM 933 C CA . GLU A 1 120 ? 80.476 13.543 -114.257 1.00 85.44 120 GLU A CA 1
ATOM 934 C C . GLU A 1 120 ? 79.640 14.521 -113.419 1.00 85.44 120 GLU A C 1
ATOM 936 O O . GLU A 1 120 ? 78.789 14.107 -112.632 1.00 85.44 120 GLU A O 1
ATOM 941 N N . THR A 1 121 ? 79.830 15.831 -113.600 1.00 82.25 121 THR A N 1
ATOM 942 C CA . THR A 1 121 ? 79.000 16.851 -112.936 1.00 82.25 121 THR A CA 1
ATOM 943 C C . THR A 1 121 ? 77.570 16.864 -113.466 1.00 82.25 121 THR A C 1
ATOM 945 O O . THR A 1 121 ? 76.643 17.022 -112.670 1.00 82.25 121 THR A O 1
ATOM 948 N N . ARG A 1 122 ? 77.360 16.638 -114.768 1.00 86.56 122 ARG A N 1
ATOM 949 C CA . ARG A 1 122 ? 76.024 16.474 -115.358 1.00 86.56 122 ARG A CA 1
ATOM 950 C C . ARG A 1 122 ? 75.309 15.238 -114.808 1.00 86.56 122 ARG A C 1
ATOM 952 O O . ARG A 1 122 ? 74.143 15.340 -114.430 1.00 86.56 122 ARG A O 1
ATOM 959 N N . ASP A 1 123 ? 76.003 14.112 -114.699 1.00 88.81 123 ASP A N 1
ATOM 960 C CA . ASP A 1 123 ? 75.457 12.871 -114.145 1.00 88.81 123 ASP A CA 1
ATOM 961 C C . ASP A 1 123 ? 75.138 13.028 -112.655 1.00 88.81 123 ASP A C 1
ATOM 963 O O . ASP A 1 123 ? 74.066 12.631 -112.196 1.00 88.81 123 ASP A O 1
ATOM 967 N N . ARG A 1 124 ? 76.016 13.703 -111.902 1.00 88.12 124 ARG A N 1
ATOM 968 C CA . ARG A 1 124 ? 75.787 14.029 -110.488 1.00 88.12 124 ARG A CA 1
ATOM 969 C C . ARG A 1 124 ? 74.599 14.975 -110.305 1.00 88.12 124 ARG A C 1
ATOM 971 O O . ARG A 1 124 ? 73.818 14.787 -109.377 1.00 88.12 124 ARG A O 1
ATOM 978 N N . ALA A 1 125 ? 74.418 15.951 -111.196 1.00 84.69 125 ALA A N 1
ATOM 979 C CA . ALA A 1 125 ? 73.236 16.811 -111.205 1.00 84.69 125 ALA A CA 1
ATOM 980 C C . ALA A 1 125 ? 71.955 16.016 -111.520 1.00 84.69 125 ALA A C 1
ATOM 982 O O . ALA A 1 125 ? 70.936 16.218 -110.862 1.00 84.69 125 ALA A O 1
ATOM 983 N N . GLY A 1 126 ? 72.014 15.066 -112.460 1.00 87.94 126 GLY A N 1
ATOM 984 C CA . GLY A 1 126 ? 70.912 14.145 -112.751 1.00 87.94 126 GLY A CA 1
ATOM 985 C C . GLY A 1 126 ? 70.544 13.260 -111.556 1.00 87.94 126 GLY A C 1
ATOM 986 O O . GLY A 1 126 ? 69.367 13.136 -111.216 1.00 87.94 126 GLY A O 1
ATOM 987 N N . GLN A 1 127 ? 71.542 12.711 -110.857 1.00 89.81 127 GLN A N 1
ATOM 988 C CA . GLN A 1 127 ? 71.332 11.944 -109.626 1.00 89.81 127 GLN A CA 1
ATOM 989 C C . GLN A 1 127 ? 70.704 12.794 -108.518 1.00 89.81 127 GLN A C 1
ATOM 991 O O . GLN A 1 127 ? 69.753 12.346 -107.883 1.00 89.81 127 GLN A O 1
ATOM 996 N N . LEU A 1 128 ? 71.177 14.027 -108.307 1.00 88.31 128 LEU A N 1
ATOM 997 C CA . LEU A 1 128 ? 70.606 14.938 -107.308 1.00 88.31 128 LEU A CA 1
ATOM 998 C C . LEU A 1 128 ? 69.161 15.334 -107.631 1.00 88.31 128 LEU A C 1
ATOM 1000 O O . LEU A 1 128 ? 68.351 15.484 -106.717 1.00 88.31 128 LEU A O 1
ATOM 1004 N N . LEU A 1 129 ? 68.810 15.492 -108.909 1.00 89.56 129 LEU A N 1
ATOM 1005 C CA . LEU A 1 129 ? 67.423 15.733 -109.315 1.00 89.56 129 LEU A CA 1
ATOM 1006 C C . LEU A 1 129 ? 66.538 14.519 -109.027 1.00 89.56 129 LEU A C 1
ATOM 1008 O O . LEU A 1 129 ? 65.468 14.677 -108.447 1.00 89.56 129 LEU A O 1
ATOM 1012 N N . SER A 1 130 ? 67.009 13.311 -109.348 1.00 90.19 130 SER A N 1
ATOM 1013 C CA . SER A 1 130 ? 66.291 12.076 -109.017 1.00 90.19 130 SER A CA 1
ATOM 1014 C C . SER A 1 130 ? 66.132 11.888 -107.508 1.00 90.19 130 SER A C 1
ATOM 1016 O O . SER A 1 130 ? 65.074 11.456 -107.062 1.00 90.19 130 SER A O 1
ATOM 1018 N N . GLN A 1 131 ? 67.156 12.218 -106.718 1.00 90.88 131 GLN A N 1
ATOM 1019 C CA . GLN A 1 131 ? 67.079 12.177 -105.258 1.00 90.88 131 GLN A CA 1
ATOM 1020 C C . GLN A 1 131 ? 66.087 13.207 -104.713 1.00 90.88 131 GLN A C 1
ATOM 1022 O O . GLN A 1 131 ? 65.367 12.903 -103.771 1.00 90.88 131 GLN A O 1
ATOM 1027 N N . ASN A 1 132 ? 66.008 14.405 -105.301 1.00 89.06 132 ASN A N 1
ATOM 1028 C CA . ASN A 1 132 ? 65.014 15.405 -104.900 1.00 89.06 132 ASN A CA 1
ATOM 1029 C C . ASN A 1 132 ? 63.581 14.975 -105.242 1.00 89.06 132 ASN A C 1
ATOM 1031 O O . ASN A 1 132 ? 62.683 15.187 -104.431 1.00 89.06 132 ASN A O 1
ATOM 1035 N N . GLU A 1 133 ? 63.360 14.358 -106.403 1.00 90.25 133 GLU A N 1
ATOM 1036 C CA . GLU A 1 133 ? 62.063 13.766 -106.764 1.00 90.25 133 GLU A CA 1
ATOM 1037 C C . GLU A 1 133 ? 61.673 12.633 -105.801 1.00 90.25 133 GLU A C 1
ATOM 1039 O O . GLU A 1 133 ? 60.548 12.615 -105.303 1.00 90.25 133 GLU A O 1
ATOM 1044 N N . ASP A 1 134 ? 62.606 11.736 -105.462 1.00 88.62 134 ASP A N 1
ATOM 1045 C CA . ASP A 1 134 ? 62.343 10.645 -104.516 1.00 88.62 134 ASP A CA 1
ATOM 1046 C C . ASP A 1 134 ? 62.087 11.161 -103.091 1.00 88.62 134 ASP A C 1
ATOM 1048 O O . ASP A 1 134 ? 61.105 10.775 -102.460 1.00 88.62 134 ASP A O 1
ATOM 1052 N N . LEU A 1 135 ? 62.892 12.112 -102.601 1.00 87.25 135 LEU A N 1
ATOM 1053 C CA . LEU A 1 135 ? 62.664 12.767 -101.308 1.00 87.25 135 LEU A CA 1
ATOM 1054 C C . LEU A 1 135 ? 61.309 13.474 -101.263 1.00 87.25 135 LEU A C 1
ATOM 1056 O O . LEU A 1 135 ? 60.621 13.403 -100.249 1.00 87.25 135 LEU A O 1
ATOM 1060 N N . LYS A 1 136 ? 60.894 14.121 -102.356 1.00 87.25 136 LYS A N 1
ATOM 1061 C CA . LYS A 1 136 ? 59.573 14.747 -102.465 1.00 87.25 136 LYS A CA 1
ATOM 1062 C C . LYS A 1 136 ? 58.456 13.703 -102.414 1.00 87.25 136 LYS A C 1
ATOM 1064 O O . LYS A 1 136 ? 57.482 13.898 -101.692 1.00 87.25 136 LYS A O 1
ATOM 1069 N N . ALA A 1 137 ? 58.607 12.581 -103.116 1.00 82.69 137 ALA A N 1
ATOM 1070 C CA . ALA A 1 137 ? 57.644 11.482 -103.075 1.00 82.69 137 ALA A CA 1
ATOM 1071 C C . ALA A 1 137 ? 57.563 10.820 -101.686 1.00 82.69 137 ALA A C 1
ATOM 1073 O O . ALA A 1 137 ? 56.480 10.430 -101.247 1.00 82.69 137 ALA A O 1
ATOM 1074 N N . GLN A 1 138 ? 58.687 10.707 -100.973 1.00 83.12 138 GLN A N 1
ATOM 1075 C CA . GLN A 1 138 ? 58.710 10.249 -99.584 1.00 83.12 138 GLN A CA 1
ATOM 1076 C C . GLN A 1 138 ? 58.043 11.269 -98.649 1.00 83.12 138 GLN A C 1
ATOM 1078 O O . GLN A 1 138 ? 57.240 10.875 -97.808 1.00 83.12 138 GLN A O 1
ATOM 1083 N N . LEU A 1 139 ? 58.305 12.569 -98.821 1.00 78.44 139 LEU A N 1
ATOM 1084 C CA . LEU A 1 139 ? 57.705 13.636 -98.013 1.00 78.44 139 LEU A CA 1
ATOM 1085 C C . LEU A 1 139 ? 56.175 13.670 -98.145 1.00 78.44 139 LEU A C 1
ATOM 1087 O O . LEU A 1 139 ? 55.481 13.797 -97.143 1.00 78.44 139 LEU A O 1
ATOM 1091 N N . GLU A 1 140 ? 55.650 13.498 -99.358 1.00 77.56 140 GLU A N 1
ATOM 1092 C CA . GLU A 1 140 ? 54.204 13.402 -99.606 1.00 77.56 140 GLU A CA 1
ATOM 1093 C C . GLU A 1 140 ? 53.583 12.185 -98.905 1.00 77.56 140 GLU A C 1
ATOM 1095 O O . GLU A 1 140 ? 52.509 12.294 -98.320 1.00 77.56 140 GLU A O 1
ATOM 1100 N N . LYS A 1 141 ? 54.284 11.043 -98.865 1.00 75.88 141 LYS A N 1
ATOM 1101 C CA . LYS A 1 141 ? 53.838 9.858 -98.107 1.00 75.88 141 LYS A CA 1
ATOM 1102 C C . LYS A 1 141 ? 53.879 10.053 -96.588 1.00 75.88 141 LYS A C 1
ATOM 1104 O O . LYS A 1 141 ? 53.094 9.419 -95.894 1.00 75.88 141 LYS A O 1
ATOM 1109 N N . PHE A 1 142 ? 54.792 10.882 -96.079 1.00 68.31 142 PHE A N 1
ATOM 1110 C CA . PHE A 1 142 ? 54.867 11.246 -94.658 1.00 68.31 142 PHE A CA 1
ATOM 1111 C C . PHE A 1 142 ? 53.951 12.415 -94.281 1.00 68.31 142 PHE A C 1
ATOM 1113 O O . PHE A 1 142 ? 53.771 12.689 -93.093 1.00 68.31 142 PHE A O 1
ATOM 1120 N N . SER A 1 143 ? 53.378 13.121 -95.259 1.00 72.06 143 SER A N 1
ATOM 1121 C CA . SER A 1 143 ? 52.355 14.118 -94.978 1.00 72.06 143 SER A CA 1
ATOM 1122 C C . SER A 1 143 ? 51.121 13.395 -94.437 1.00 72.06 143 SER A C 1
ATOM 1124 O O . SER A 1 143 ? 50.628 12.451 -95.050 1.00 72.06 143 SER A O 1
ATOM 1126 N N . VAL A 1 144 ? 50.693 13.792 -93.233 1.00 63.28 144 VAL A N 1
ATOM 1127 C CA . VAL A 1 144 ? 49.579 13.176 -92.498 1.00 63.28 144 VAL A CA 1
ATOM 1128 C C . VAL A 1 144 ? 48.406 12.995 -93.447 1.00 63.28 144 VAL A C 1
ATOM 1130 O O . VAL A 1 144 ? 47.862 13.975 -93.969 1.00 63.28 144 VAL A O 1
ATOM 1133 N N . SER A 1 145 ? 48.032 11.743 -93.688 1.00 70.12 145 SER A N 1
ATOM 1134 C CA . SER A 1 145 ? 46.938 11.446 -94.600 1.00 70.12 145 SER A CA 1
ATOM 1135 C C . SER A 1 145 ? 45.642 12.043 -94.040 1.00 70.12 145 SER A C 1
ATOM 1137 O O . SER A 1 145 ? 45.448 12.127 -92.824 1.00 70.12 145 SER A O 1
ATOM 1139 N N . SER A 1 146 ? 44.714 12.457 -94.909 1.00 71.00 146 SER A N 1
ATOM 1140 C CA . SER A 1 146 ? 43.411 12.985 -94.464 1.00 71.00 146 SER A CA 1
ATOM 1141 C C . SER A 1 146 ? 42.699 12.033 -93.487 1.00 71.00 146 SER A C 1
ATOM 1143 O O . SER A 1 146 ? 42.026 12.494 -92.572 1.00 71.00 146 SER A O 1
ATOM 1145 N N . SER A 1 147 ? 42.908 10.720 -93.642 1.00 74.38 147 SER A N 1
ATOM 1146 C CA . SER A 1 147 ? 42.353 9.673 -92.777 1.00 74.38 147 SER A CA 1
ATOM 1147 C C . SER A 1 147 ? 42.890 9.729 -91.343 1.00 74.38 147 SER A C 1
ATOM 1149 O O . SER A 1 147 ? 42.112 9.656 -90.397 1.00 74.38 147 SER A O 1
ATOM 1151 N N . GLU A 1 148 ? 44.202 9.898 -91.158 1.00 79.44 148 GLU A N 1
ATOM 1152 C CA . GLU A 1 148 ? 44.818 9.999 -89.823 1.00 79.44 148 GLU A CA 1
ATOM 1153 C C . GLU A 1 148 ? 44.391 11.284 -89.105 1.00 79.44 148 GLU A C 1
ATOM 1155 O O . GLU A 1 148 ? 44.202 11.300 -87.890 1.00 79.44 148 GLU A O 1
ATOM 1160 N N . LYS A 1 149 ? 44.179 12.371 -89.856 1.00 80.31 149 LYS A N 1
ATOM 1161 C CA . LYS A 1 149 ? 43.654 13.628 -89.309 1.00 80.31 149 LYS A CA 1
ATOM 1162 C C . LYS A 1 149 ? 42.206 13.484 -88.830 1.00 80.31 149 LYS A C 1
ATOM 1164 O O . LYS A 1 149 ? 41.861 14.011 -87.770 1.00 80.31 149 LYS A O 1
ATOM 1169 N N . ASP A 1 150 ? 41.381 12.746 -89.571 1.00 83.44 150 ASP A N 1
ATOM 1170 C CA . ASP A 1 150 ? 40.003 12.444 -89.179 1.00 83.44 150 ASP A CA 1
ATOM 1171 C C . ASP A 1 150 ? 39.959 11.534 -87.939 1.00 83.44 150 ASP A C 1
ATOM 1173 O O . ASP A 1 150 ? 39.175 11.788 -87.023 1.00 83.44 150 ASP A O 1
ATOM 1177 N N . GLU A 1 151 ? 40.831 10.526 -87.845 1.00 85.75 151 GLU A N 1
ATOM 1178 C CA . GLU A 1 151 ? 40.969 9.682 -86.646 1.00 85.75 151 GLU A CA 1
ATOM 1179 C C . GLU A 1 151 ? 41.450 10.471 -85.423 1.00 85.75 151 GLU A C 1
ATOM 1181 O O . GLU A 1 151 ? 40.857 10.350 -84.351 1.00 85.75 151 GLU A O 1
ATOM 1186 N N . LEU A 1 152 ? 42.448 11.346 -85.582 1.00 84.75 152 LEU A N 1
ATOM 1187 C CA . LEU A 1 152 ? 42.903 12.242 -84.514 1.00 84.75 152 LEU A CA 1
ATOM 1188 C C . LEU A 1 152 ? 41.785 13.175 -84.034 1.00 84.75 152 LEU A C 1
ATOM 1190 O O . LEU A 1 152 ? 41.674 13.430 -82.836 1.00 84.75 152 LEU A O 1
ATOM 1194 N N . SER A 1 153 ? 40.927 13.653 -84.940 1.00 84.38 153 SER A N 1
ATOM 1195 C CA . SER A 1 153 ? 39.777 14.483 -84.564 1.00 84.38 153 SER A CA 1
ATOM 1196 C C . SER A 1 153 ? 38.713 13.699 -83.782 1.00 84.38 153 SER A C 1
ATOM 1198 O O . SER A 1 153 ? 38.182 14.208 -82.795 1.00 84.38 153 SER A O 1
ATOM 1200 N N . LYS A 1 154 ? 38.449 12.439 -84.161 1.00 91.19 154 LYS A N 1
ATOM 1201 C CA . LYS A 1 154 ? 37.523 11.543 -83.449 1.00 91.19 154 LYS A CA 1
ATOM 1202 C C . LYS A 1 154 ? 38.045 11.184 -82.062 1.00 91.19 154 LYS A C 1
ATOM 1204 O O . LYS A 1 154 ? 37.295 11.290 -81.098 1.00 91.19 154 LYS A O 1
ATOM 1209 N N . LEU A 1 155 ? 39.326 10.827 -81.957 1.00 91.62 155 LEU A N 1
ATOM 1210 C CA . LEU A 1 155 ? 39.985 10.568 -80.676 1.00 91.62 155 LEU A CA 1
ATOM 1211 C C . LEU A 1 155 ? 39.993 11.820 -79.791 1.00 91.62 155 LEU A C 1
ATOM 1213 O O . LEU A 1 155 ? 39.753 11.717 -78.593 1.00 91.62 155 LEU A O 1
ATOM 1217 N N . GLY A 1 156 ? 40.198 13.009 -80.368 1.00 91.12 156 GLY A N 1
ATOM 1218 C CA . GLY A 1 156 ? 40.077 14.281 -79.651 1.00 91.12 156 GLY A CA 1
ATOM 1219 C C . GLY A 1 156 ? 38.679 14.494 -79.062 1.00 91.12 156 GLY A C 1
ATOM 1220 O O . GLY A 1 156 ? 38.553 14.775 -77.871 1.00 91.12 156 GLY A O 1
ATOM 1221 N N . ALA A 1 157 ? 37.630 14.276 -79.860 1.00 92.06 157 ALA A N 1
ATOM 1222 C CA . ALA A 1 157 ? 36.244 14.371 -79.397 1.00 92.06 157 ALA A CA 1
ATOM 1223 C C . ALA A 1 157 ? 35.905 13.315 -78.325 1.00 92.06 157 ALA A C 1
ATOM 1225 O O . ALA A 1 157 ? 35.204 13.609 -77.355 1.00 92.06 157 ALA A O 1
ATOM 1226 N N . GLU A 1 158 ? 36.425 12.092 -78.461 1.00 94.38 158 GLU A N 1
ATOM 1227 C CA . GLU A 1 158 ? 36.253 11.037 -77.461 1.00 94.38 158 GLU A CA 1
ATOM 1228 C C . GLU A 1 158 ? 36.950 11.397 -76.142 1.00 94.38 158 GLU A C 1
ATOM 1230 O O . GLU A 1 158 ? 36.337 11.283 -75.080 1.00 94.38 158 GLU A O 1
ATOM 1235 N N . ILE A 1 159 ? 38.174 11.933 -76.193 1.00 93.62 159 ILE A N 1
ATOM 1236 C CA . ILE A 1 159 ? 38.903 12.428 -75.015 1.00 93.62 159 ILE A CA 1
ATOM 1237 C C . ILE A 1 159 ? 38.122 13.548 -74.319 1.00 93.62 159 ILE A C 1
ATOM 1239 O O . ILE A 1 159 ? 37.974 13.505 -73.097 1.00 93.62 159 ILE A O 1
ATOM 1243 N N . GLU A 1 160 ? 37.572 14.513 -75.058 1.00 93.62 160 GLU A N 1
ATOM 1244 C CA . GLU A 1 160 ? 36.735 15.576 -74.481 1.00 93.62 160 GLU A CA 1
ATOM 1245 C C . GLU A 1 160 ? 35.461 15.011 -73.820 1.00 93.62 160 GLU A C 1
ATOM 1247 O O . GLU A 1 160 ? 35.074 15.420 -72.716 1.00 93.62 160 GLU A O 1
ATOM 1252 N N . SER A 1 161 ? 34.828 14.010 -74.439 1.00 93.44 161 SER A N 1
ATOM 1253 C CA . SER A 1 161 ? 33.662 13.325 -73.864 1.00 93.44 161 SER A CA 1
ATOM 1254 C C . SER A 1 161 ? 34.009 12.552 -72.579 1.00 93.44 161 SER A C 1
ATOM 1256 O O . SER A 1 161 ? 33.270 12.597 -71.589 1.00 93.44 161 SER A O 1
ATOM 1258 N N . LEU A 1 162 ? 35.178 11.908 -72.536 1.00 94.25 162 LEU A N 1
ATOM 1259 C CA . LEU A 1 162 ? 35.672 11.202 -71.357 1.00 94.25 162 LEU A CA 1
ATOM 1260 C C . LEU A 1 162 ? 36.061 12.181 -70.248 1.00 94.25 162 LEU A C 1
ATOM 1262 O O . LEU A 1 162 ? 35.759 11.927 -69.084 1.00 94.25 162 LEU A O 1
ATOM 1266 N N . GLN A 1 163 ? 36.661 13.323 -70.589 1.00 95.25 163 GLN A N 1
ATOM 1267 C CA . GLN A 1 163 ? 36.995 14.379 -69.632 1.00 95.25 163 GLN A CA 1
ATOM 1268 C C . GLN A 1 163 ? 35.744 14.987 -68.991 1.00 95.25 163 GLN A C 1
ATOM 1270 O O . GLN A 1 163 ? 35.690 15.135 -67.768 1.00 95.25 163 GLN A O 1
ATOM 1275 N N . SER A 1 164 ? 34.715 15.296 -69.784 1.00 93.25 164 SER A N 1
ATOM 1276 C CA . SER A 1 164 ? 33.443 15.805 -69.250 1.00 93.25 164 SER A CA 1
ATOM 1277 C C . SER A 1 164 ? 32.734 14.770 -68.367 1.00 93.25 164 SER A C 1
ATOM 1279 O O . SER A 1 164 ? 32.275 15.101 -67.269 1.00 93.25 164 SER A O 1
ATOM 1281 N N . THR A 1 165 ? 32.738 13.496 -68.770 1.00 94.75 165 THR A N 1
ATOM 1282 C CA . THR A 1 165 ? 32.202 12.394 -67.958 1.00 94.75 165 THR A CA 1
ATOM 1283 C C . THR A 1 165 ? 32.978 12.237 -66.648 1.00 94.75 165 THR A C 1
ATOM 1285 O O . THR A 1 165 ? 32.366 12.143 -65.583 1.00 94.75 165 THR A O 1
ATOM 1288 N N . ALA A 1 166 ? 34.313 12.268 -66.688 1.00 92.62 166 ALA A N 1
ATOM 1289 C CA . ALA A 1 166 ? 35.165 12.185 -65.504 1.00 92.62 166 ALA A CA 1
ATOM 1290 C C . ALA A 1 166 ? 34.906 13.343 -64.531 1.00 92.62 166 ALA A C 1
ATOM 1292 O O . ALA A 1 166 ? 34.776 13.111 -63.329 1.00 92.62 166 ALA A O 1
ATOM 1293 N N . LYS A 1 167 ? 34.740 14.569 -65.046 1.00 95.19 167 LYS A N 1
ATOM 1294 C CA . LYS A 1 167 ? 34.386 15.740 -64.237 1.00 95.19 167 LYS A CA 1
ATOM 1295 C C . LYS A 1 167 ? 33.034 15.562 -63.541 1.00 95.19 167 LYS A C 1
ATOM 1297 O O . LYS A 1 167 ? 32.953 15.728 -62.328 1.00 95.19 167 LYS A O 1
ATOM 1302 N N . SER A 1 168 ? 31.999 15.147 -64.275 1.00 94.25 168 SER A N 1
ATOM 1303 C CA . SER A 1 168 ? 30.669 14.915 -63.687 1.00 94.25 168 SER A CA 1
ATOM 1304 C C . SER A 1 168 ? 30.675 13.810 -62.620 1.00 94.25 168 SER A C 1
ATOM 1306 O O . SER A 1 168 ? 30.012 13.928 -61.590 1.00 94.25 168 SER A O 1
ATOM 1308 N N . ARG A 1 169 ? 31.470 12.748 -62.821 1.00 94.50 169 ARG A N 1
ATOM 1309 C CA . ARG A 1 169 ? 31.641 11.675 -61.832 1.00 94.50 169 ARG A CA 1
ATOM 1310 C C . ARG A 1 169 ? 32.398 12.145 -60.594 1.00 94.50 169 ARG A C 1
ATOM 1312 O O . ARG A 1 169 ? 32.036 11.730 -59.499 1.00 94.50 169 ARG A O 1
ATOM 1319 N N . ALA A 1 170 ? 33.400 13.009 -60.748 1.00 94.00 170 ALA A N 1
ATOM 1320 C CA . ALA A 1 170 ? 34.111 13.604 -59.618 1.00 94.00 170 ALA A CA 1
ATOM 1321 C C . ALA A 1 170 ? 33.181 14.489 -58.769 1.00 94.00 170 ALA A C 1
ATOM 1323 O O . ALA A 1 170 ? 33.159 14.355 -57.550 1.00 94.00 170 ALA A O 1
ATOM 1324 N N . GLU A 1 171 ? 32.348 15.316 -59.406 1.00 94.56 171 GLU A N 1
ATOM 1325 C CA . GLU A 1 171 ? 31.341 16.137 -58.715 1.00 94.56 171 GLU A CA 1
ATOM 1326 C C . GLU A 1 171 ? 30.295 15.270 -57.987 1.00 94.56 171 GLU A C 1
ATOM 1328 O O . GLU A 1 171 ? 29.922 15.550 -56.845 1.00 94.56 171 GLU A O 1
ATOM 1333 N N . ALA A 1 172 ? 29.848 14.175 -58.613 1.00 95.00 172 ALA A N 1
ATOM 1334 C CA . ALA A 1 172 ? 28.942 13.216 -57.982 1.00 95.00 172 ALA A CA 1
ATOM 1335 C C . ALA A 1 172 ? 29.590 12.490 -56.788 1.00 95.00 172 ALA A C 1
ATOM 1337 O O . ALA A 1 172 ? 28.929 12.298 -55.766 1.00 95.00 172 ALA A O 1
ATOM 1338 N N . ALA A 1 173 ? 30.872 12.124 -56.892 1.00 93.69 173 ALA A N 1
ATOM 1339 C CA . ALA A 1 173 ? 31.628 11.514 -55.801 1.00 93.69 173 ALA A CA 1
ATOM 1340 C C . ALA A 1 173 ? 31.784 12.481 -54.618 1.00 93.69 173 ALA A C 1
ATOM 1342 O O . ALA A 1 173 ? 31.489 12.104 -53.488 1.00 93.69 173 ALA A O 1
ATOM 1343 N N . GLU A 1 174 ? 32.127 13.749 -54.872 1.00 95.00 174 GLU A N 1
ATOM 1344 C CA . GLU A 1 174 ? 32.221 14.773 -53.823 1.00 95.00 174 GLU A CA 1
ATOM 1345 C C . GLU A 1 174 ? 30.870 14.976 -53.112 1.00 95.00 174 GLU A C 1
ATOM 1347 O O . GLU A 1 174 ? 30.803 15.117 -51.887 1.00 95.00 174 GLU A O 1
ATOM 1352 N N . LYS A 1 175 ? 29.761 14.958 -53.864 1.00 96.12 175 LYS A N 1
ATOM 1353 C CA . LYS A 1 175 ? 28.416 15.027 -53.283 1.00 96.12 175 LYS A CA 1
ATOM 1354 C C . LYS A 1 175 ? 28.110 13.802 -52.411 1.00 96.12 175 LYS A C 1
ATOM 1356 O O . LYS A 1 175 ? 27.616 13.971 -51.297 1.00 96.12 175 LYS A O 1
ATOM 1361 N N . ALA A 1 176 ? 28.428 12.598 -52.885 1.00 94.88 176 ALA A N 1
ATOM 1362 C CA . ALA A 1 176 ? 28.225 11.362 -52.132 1.00 94.88 176 ALA A CA 1
ATOM 1363 C C . ALA A 1 176 ? 29.068 11.326 -50.844 1.00 94.88 176 ALA A C 1
ATOM 1365 O O . ALA A 1 176 ? 28.570 10.924 -49.794 1.00 94.88 176 ALA A O 1
ATOM 1366 N N . GLU A 1 177 ? 30.312 11.811 -50.883 1.00 94.50 177 GLU A N 1
ATOM 1367 C CA . GLU A 1 177 ? 31.164 11.936 -49.695 1.00 94.50 177 GLU A CA 1
ATOM 1368 C C . GLU A 1 177 ? 30.571 12.898 -48.656 1.00 94.50 177 GLU A C 1
ATOM 1370 O O . GLU A 1 177 ? 30.559 12.590 -47.461 1.00 94.50 177 GLU A O 1
ATOM 1375 N N . LYS A 1 178 ? 30.011 14.035 -49.095 1.00 96.06 178 LYS A N 1
ATOM 1376 C CA . LYS A 1 178 ? 29.307 14.977 -48.203 1.00 96.06 178 LYS A CA 1
ATOM 1377 C C . LYS A 1 178 ? 28.061 14.350 -47.572 1.00 96.06 178 LYS A C 1
ATOM 1379 O O . LYS A 1 178 ? 27.828 14.529 -46.377 1.00 96.06 178 LYS A O 1
ATOM 1384 N N . GLU A 1 179 ? 27.274 13.600 -48.341 1.00 96.94 179 GLU A N 1
ATOM 1385 C CA . GLU A 1 179 ? 26.103 12.879 -47.824 1.00 96.94 179 GLU A CA 1
ATOM 1386 C C . GLU A 1 179 ? 26.505 11.790 -46.817 1.00 96.94 179 GLU A C 1
ATOM 1388 O O . GLU A 1 179 ? 25.916 11.710 -45.738 1.00 96.94 179 GLU A O 1
ATOM 1393 N N . LEU A 1 180 ? 27.563 11.020 -47.097 1.00 95.75 180 LEU A N 1
ATOM 1394 C CA . LEU A 1 180 ? 28.109 10.031 -46.162 1.00 95.75 180 LEU A CA 1
ATOM 1395 C C . LEU A 1 180 ? 28.615 10.674 -44.866 1.00 95.75 180 LEU A C 1
ATOM 1397 O O . LEU A 1 180 ? 28.371 10.141 -43.781 1.00 95.75 180 LEU A O 1
ATOM 1401 N N . ALA A 1 181 ? 29.283 11.827 -44.947 1.00 95.94 181 ALA A N 1
ATOM 1402 C CA . ALA A 1 181 ? 29.727 12.566 -43.768 1.00 95.94 181 ALA A CA 1
ATOM 1403 C C . ALA A 1 181 ? 28.540 13.031 -42.902 1.00 95.94 181 ALA A C 1
ATOM 1405 O O . ALA A 1 181 ? 28.569 12.875 -41.676 1.00 95.94 181 ALA A O 1
ATOM 1406 N N . ASN A 1 182 ? 27.471 13.532 -43.530 1.00 96.88 182 ASN A N 1
ATOM 1407 C CA . ASN A 1 182 ? 26.246 13.929 -42.833 1.00 96.88 182 ASN A CA 1
ATOM 1408 C C . ASN A 1 182 ? 25.551 12.732 -42.171 1.00 96.88 182 ASN A C 1
ATOM 1410 O O . ASN A 1 182 ? 25.251 12.789 -40.977 1.00 96.88 182 ASN A O 1
ATOM 1414 N N . LEU A 1 183 ? 25.366 11.628 -42.901 1.00 96.75 183 LEU A N 1
ATOM 1415 C CA . LEU A 1 183 ? 24.760 10.404 -42.367 1.00 96.75 183 LEU A CA 1
ATOM 1416 C C . LEU A 1 183 ? 25.562 9.836 -41.193 1.00 96.75 183 LEU A C 1
ATOM 1418 O O . LEU A 1 183 ? 24.984 9.413 -40.193 1.00 96.75 183 LEU A O 1
ATOM 1422 N N . LYS A 1 184 ? 26.896 9.885 -41.260 1.00 96.12 184 LYS A N 1
ATOM 1423 C CA . LYS A 1 184 ? 27.766 9.468 -40.154 1.00 96.12 184 LYS A CA 1
ATOM 1424 C C . LYS A 1 184 ? 27.584 10.355 -38.917 1.00 96.12 184 LYS A C 1
ATOM 1426 O O . LYS A 1 184 ? 27.525 9.839 -37.800 1.00 96.12 184 LYS A O 1
ATOM 1431 N N . SER A 1 185 ? 27.445 11.671 -39.101 1.00 96.00 185 SER A N 1
ATOM 1432 C CA . SER A 1 185 ? 27.140 12.602 -38.004 1.00 96.00 185 SER A CA 1
ATOM 1433 C C . SER A 1 185 ? 25.771 12.319 -37.375 1.00 96.00 185 SER A C 1
ATOM 1435 O O . SER A 1 185 ? 25.636 12.310 -36.149 1.00 96.00 185 SER A O 1
ATOM 1437 N N . GLU A 1 186 ? 24.752 12.042 -38.189 1.00 96.56 186 GLU A N 1
ATOM 1438 C CA . GLU A 1 186 ? 23.422 11.671 -37.699 1.00 96.56 186 GLU A CA 1
ATOM 1439 C C . GLU A 1 186 ? 23.422 10.328 -36.969 1.00 96.56 186 GLU A C 1
ATOM 1441 O O . GLU A 1 186 ? 22.825 10.216 -35.898 1.00 96.56 186 GLU A O 1
ATOM 1446 N N . GLN A 1 187 ? 24.134 9.326 -37.489 1.00 96.44 187 GLN A N 1
ATOM 1447 C CA . GLN A 1 187 ? 24.297 8.031 -36.834 1.00 96.44 187 GLN A CA 1
ATOM 1448 C C . GLN A 1 187 ? 24.949 8.189 -35.457 1.00 96.44 187 GLN A C 1
ATOM 1450 O O . GLN A 1 187 ? 24.473 7.598 -34.485 1.00 96.44 187 GLN A O 1
ATOM 1455 N N . GLN A 1 188 ? 25.986 9.026 -35.345 1.00 96.12 188 GLN A N 1
ATOM 14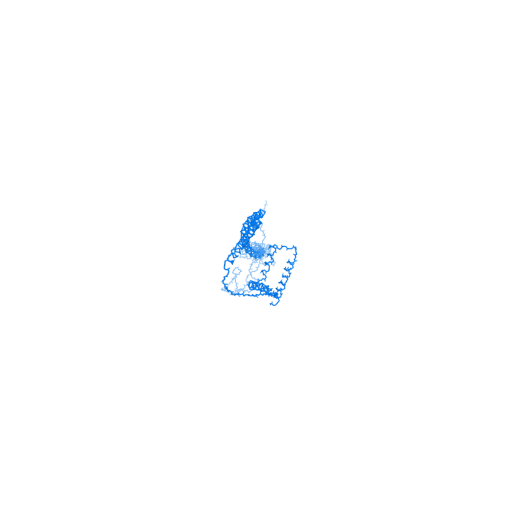56 C CA . GLN A 1 188 ? 26.618 9.328 -34.064 1.00 96.12 188 GLN A CA 1
ATOM 1457 C C . GLN A 1 188 ? 25.621 9.981 -33.095 1.00 96.12 188 GLN A C 1
ATOM 1459 O O . GLN A 1 188 ? 25.415 9.462 -31.997 1.00 96.12 188 GLN A O 1
ATOM 1464 N N . LYS A 1 189 ? 24.920 11.042 -33.519 1.00 96.81 189 LYS A N 1
ATOM 1465 C CA . LYS A 1 189 ? 23.895 11.713 -32.695 1.00 96.81 189 LYS A CA 1
ATOM 1466 C C . LYS A 1 189 ? 22.790 10.754 -32.249 1.00 96.81 189 LYS A C 1
ATOM 1468 O O . LYS A 1 189 ? 22.327 10.818 -31.112 1.00 96.81 189 LYS A O 1
ATOM 1473 N N . ASN A 1 190 ? 22.353 9.859 -33.130 1.00 95.88 190 ASN A N 1
ATOM 1474 C CA . ASN A 1 190 ? 21.339 8.860 -32.808 1.00 95.88 190 ASN A CA 1
ATOM 1475 C C . ASN A 1 190 ? 21.867 7.819 -31.818 1.00 95.88 190 ASN A C 1
ATOM 1477 O O . ASN A 1 190 ? 21.141 7.447 -30.899 1.00 95.88 190 ASN A O 1
ATOM 1481 N N . SER A 1 191 ? 23.129 7.397 -31.941 1.00 95.38 191 SER A N 1
ATOM 1482 C CA . SER A 1 191 ? 23.757 6.483 -30.980 1.00 95.38 191 SER A CA 1
ATOM 1483 C C . SER A 1 191 ? 23.871 7.099 -29.580 1.00 95.38 191 SER A C 1
ATOM 1485 O O . SER A 1 191 ? 23.556 6.436 -28.592 1.00 95.38 191 SER A O 1
ATOM 1487 N N . GLU A 1 192 ? 24.205 8.390 -29.489 1.00 96.62 192 GLU A N 1
ATOM 1488 C CA . GLU A 1 192 ? 24.266 9.142 -28.231 1.00 96.62 192 GLU A CA 1
ATOM 1489 C C . GLU A 1 192 ? 22.874 9.286 -27.599 1.00 96.62 192 GLU A C 1
ATOM 1491 O O . GLU A 1 192 ? 22.694 9.020 -26.408 1.00 96.62 192 GLU A O 1
ATOM 1496 N N . LYS A 1 193 ? 21.854 9.626 -28.401 1.00 97.31 193 LYS A N 1
ATOM 1497 C CA . LYS A 1 193 ? 20.453 9.659 -27.946 1.00 97.31 193 LYS A CA 1
ATOM 1498 C C . LYS A 1 193 ? 19.984 8.294 -27.445 1.00 97.31 193 LYS A C 1
ATOM 1500 O O . LYS A 1 193 ? 19.293 8.223 -26.431 1.00 97.31 193 LYS A O 1
ATOM 1505 N N . LEU A 1 194 ? 20.364 7.217 -28.130 1.00 96.44 194 LEU A N 1
ATOM 1506 C CA . LEU A 1 194 ? 20.003 5.851 -27.758 1.00 96.44 194 LEU A CA 1
ATOM 1507 C C . LEU A 1 194 ? 20.688 5.436 -26.449 1.00 96.44 194 LEU A C 1
ATOM 1509 O O . LEU A 1 194 ? 20.036 4.859 -25.579 1.00 96.44 194 LEU A O 1
ATOM 1513 N N . ALA A 1 195 ? 21.960 5.793 -26.257 1.00 96.19 195 ALA A N 1
ATOM 1514 C CA . ALA A 1 195 ? 22.661 5.596 -24.990 1.00 96.19 195 ALA A CA 1
ATOM 1515 C C . ALA A 1 195 ? 21.994 6.376 -23.840 1.00 96.19 195 ALA A C 1
ATOM 1517 O O . ALA A 1 195 ? 21.721 5.810 -22.782 1.00 96.19 195 ALA A O 1
ATOM 1518 N N . ALA A 1 196 ? 21.636 7.644 -24.063 1.00 96.50 196 ALA A N 1
ATOM 1519 C CA . ALA A 1 196 ? 20.925 8.450 -23.072 1.00 96.50 196 ALA A CA 1
ATOM 1520 C C . ALA A 1 196 ? 19.538 7.875 -22.726 1.00 96.50 196 ALA A C 1
ATOM 1522 O O . ALA A 1 196 ? 19.140 7.879 -21.560 1.00 96.50 196 ALA A O 1
ATOM 1523 N N . ALA A 1 197 ? 18.804 7.359 -23.717 1.00 96.38 197 ALA A N 1
ATOM 1524 C CA . ALA A 1 197 ? 17.515 6.704 -23.505 1.00 96.38 197 ALA A CA 1
ATOM 1525 C C . ALA A 1 197 ? 17.654 5.403 -22.699 1.00 96.38 197 ALA A C 1
ATOM 1527 O O . ALA A 1 197 ? 16.867 5.180 -21.781 1.00 96.38 197 ALA A O 1
ATOM 1528 N N . ARG A 1 198 ? 18.681 4.587 -22.976 1.00 96.81 198 ARG A N 1
ATOM 1529 C CA . ARG A 1 198 ? 18.983 3.371 -22.201 1.00 96.81 198 ARG A CA 1
ATOM 1530 C C . ARG A 1 198 ? 19.284 3.680 -20.738 1.00 96.81 198 ARG A C 1
ATOM 1532 O O . ARG A 1 198 ? 18.694 3.053 -19.868 1.00 96.81 198 ARG A O 1
ATOM 1539 N N . ASN A 1 199 ? 20.102 4.695 -20.463 1.00 96.69 199 ASN A N 1
ATOM 1540 C CA . ASN A 1 199 ? 20.409 5.094 -19.085 1.00 96.69 199 ASN A CA 1
ATOM 1541 C C . ASN A 1 199 ? 19.158 5.585 -18.336 1.00 96.69 199 ASN A C 1
ATOM 1543 O O . ASN A 1 199 ? 18.977 5.298 -17.154 1.00 96.69 199 ASN A O 1
ATOM 1547 N N . LYS A 1 200 ? 18.266 6.317 -19.020 1.00 97.44 200 LYS A N 1
ATOM 1548 C CA . LYS A 1 200 ? 16.977 6.728 -18.442 1.00 97.44 200 LYS A CA 1
ATOM 1549 C C . LYS A 1 200 ? 16.069 5.531 -18.162 1.00 97.44 200 LYS A C 1
ATOM 1551 O O . LYS A 1 200 ? 15.427 5.514 -17.117 1.00 97.44 200 LYS A O 1
ATOM 1556 N N . LEU A 1 201 ? 16.028 4.551 -19.066 1.00 97.19 201 LEU A N 1
ATOM 1557 C CA . LEU A 1 201 ? 15.257 3.323 -18.885 1.00 97.19 201 LEU A CA 1
ATOM 1558 C C . LEU A 1 201 ? 15.774 2.520 -17.687 1.00 97.19 201 LEU A C 1
ATOM 1560 O O . LEU A 1 201 ? 14.985 2.155 -16.826 1.00 97.19 201 LEU A O 1
ATOM 1564 N N . GLU A 1 202 ? 17.088 2.326 -17.578 1.00 96.81 202 GLU A N 1
ATOM 1565 C CA . GLU A 1 202 ? 17.706 1.625 -16.447 1.00 96.81 202 GLU A CA 1
ATOM 1566 C C . GLU A 1 202 ? 17.414 2.330 -15.114 1.00 96.81 202 GLU A C 1
ATOM 1568 O O . GLU A 1 202 ? 17.046 1.692 -14.126 1.00 96.81 202 GLU A O 1
ATOM 1573 N N . LYS A 1 203 ? 17.502 3.667 -15.087 1.00 97.25 203 LYS A N 1
ATOM 1574 C CA . LYS A 1 203 ? 17.120 4.458 -13.913 1.00 97.25 203 LYS A CA 1
ATOM 1575 C C . LYS A 1 203 ? 15.646 4.246 -13.545 1.00 97.25 203 LYS A C 1
ATOM 1577 O O . LYS A 1 203 ? 15.356 3.967 -12.384 1.00 97.25 203 LYS A O 1
ATOM 1582 N N . ALA A 1 204 ? 14.739 4.326 -14.518 1.00 96.56 204 ALA A N 1
ATOM 1583 C CA . ALA A 1 204 ? 13.309 4.124 -14.296 1.00 96.56 204 ALA A CA 1
ATOM 1584 C C . ALA A 1 204 ? 12.982 2.692 -13.832 1.00 96.56 204 ALA A C 1
ATOM 1586 O O . ALA A 1 204 ? 12.143 2.502 -12.954 1.00 96.56 204 ALA A O 1
ATOM 1587 N N . GLU A 1 205 ? 13.666 1.675 -14.363 1.00 97.12 205 GLU A N 1
ATOM 1588 C CA . GLU A 1 205 ? 13.527 0.290 -13.905 1.00 97.12 205 GLU A CA 1
ATOM 1589 C C . GLU A 1 205 ? 13.984 0.116 -12.453 1.00 97.12 205 GLU A C 1
ATOM 1591 O O . GLU A 1 205 ? 13.337 -0.592 -11.678 1.00 97.12 205 GLU A O 1
ATOM 1596 N N . ASN A 1 206 ? 15.080 0.767 -12.060 1.00 96.38 206 ASN A N 1
ATOM 1597 C CA . ASN A 1 206 ? 15.576 0.717 -10.687 1.00 96.38 206 ASN A CA 1
ATOM 1598 C C . ASN A 1 206 ? 14.638 1.442 -9.713 1.00 96.38 206 ASN A C 1
ATOM 1600 O O . ASN A 1 206 ? 14.335 0.902 -8.647 1.00 96.38 206 ASN A O 1
ATOM 1604 N N . GLU A 1 207 ? 14.120 2.611 -10.095 1.00 97.12 207 GLU A N 1
ATOM 1605 C CA . GLU A 1 207 ? 13.097 3.336 -9.330 1.00 97.12 207 GLU A CA 1
ATOM 1606 C C . GLU A 1 207 ? 11.809 2.508 -9.199 1.00 97.12 207 GLU A C 1
ATOM 1608 O O . GLU A 1 207 ? 11.268 2.377 -8.102 1.00 97.12 207 GLU A O 1
ATOM 1613 N N . SER A 1 208 ? 11.367 1.850 -10.275 1.00 96.06 208 SER A N 1
ATOM 1614 C CA . SER A 1 208 ? 10.208 0.949 -10.254 1.00 96.06 208 SER A CA 1
ATOM 1615 C C . SER A 1 208 ? 10.421 -0.253 -9.326 1.00 96.06 208 SER A C 1
ATOM 1617 O O . SER A 1 208 ? 9.538 -0.592 -8.536 1.00 96.06 208 SER A O 1
ATOM 1619 N N . LYS A 1 209 ? 11.607 -0.877 -9.349 1.00 96.94 209 LYS A N 1
ATOM 1620 C CA . LYS A 1 209 ? 11.961 -1.969 -8.425 1.00 96.94 209 LYS A CA 1
ATOM 1621 C C . LYS A 1 209 ? 11.973 -1.505 -6.968 1.00 96.94 209 LYS A C 1
ATOM 1623 O O . LYS A 1 209 ? 11.523 -2.252 -6.100 1.00 96.94 209 LYS A O 1
ATOM 1628 N N . ALA A 1 210 ? 12.478 -0.302 -6.692 1.00 96.69 210 ALA A N 1
ATOM 1629 C CA . ALA A 1 210 ? 12.466 0.276 -5.350 1.00 96.69 210 ALA A CA 1
ATOM 1630 C C . ALA A 1 210 ? 11.030 0.541 -4.870 1.00 96.69 210 ALA A C 1
ATOM 1632 O O . ALA A 1 210 ? 10.650 0.059 -3.803 1.00 96.69 210 ALA A O 1
ATOM 1633 N N . ALA A 1 211 ? 10.211 1.192 -5.701 1.00 96.56 211 ALA A N 1
ATOM 1634 C CA . ALA A 1 211 ? 8.804 1.455 -5.409 1.00 96.56 211 ALA A CA 1
ATOM 1635 C C . ALA A 1 211 ? 8.010 0.159 -5.186 1.00 96.56 211 ALA A C 1
ATOM 1637 O O . ALA A 1 211 ? 7.197 0.077 -4.268 1.00 96.56 211 ALA A O 1
ATOM 1638 N N . LYS A 1 212 ? 8.283 -0.896 -5.965 1.00 97.44 212 LYS A N 1
ATOM 1639 C CA . LYS A 1 212 ? 7.654 -2.210 -5.774 1.00 97.44 212 LYS A CA 1
ATOM 1640 C C . LYS A 1 212 ? 8.002 -2.828 -4.415 1.00 97.44 212 LYS A C 1
ATOM 1642 O O . LYS A 1 212 ? 7.110 -3.331 -3.740 1.00 97.44 212 LYS A O 1
ATOM 1647 N N . LYS A 1 213 ? 9.269 -2.765 -3.988 1.00 96.62 213 LYS A N 1
ATOM 1648 C CA . LYS A 1 213 ? 9.682 -3.253 -2.657 1.00 96.62 213 LYS A CA 1
ATOM 1649 C C . LYS A 1 213 ? 9.005 -2.475 -1.528 1.00 96.62 213 LYS A C 1
ATOM 1651 O O . LYS A 1 213 ? 8.624 -3.060 -0.517 1.00 96.62 213 LYS A O 1
ATOM 1656 N N . GLU A 1 214 ? 8.848 -1.166 -1.692 1.00 95.50 214 GLU A N 1
ATOM 1657 C CA . GLU A 1 214 ? 8.144 -0.325 -0.722 1.00 95.50 214 GLU A CA 1
ATOM 1658 C C . GLU A 1 214 ? 6.639 -0.637 -0.680 1.00 95.50 214 GLU A C 1
ATOM 1660 O O . GLU A 1 214 ? 6.061 -0.758 0.402 1.00 95.50 214 GLU A O 1
ATOM 1665 N N . ALA A 1 215 ? 6.017 -0.885 -1.835 1.00 95.69 215 ALA A N 1
ATOM 1666 C CA . ALA A 1 215 ? 4.634 -1.349 -1.926 1.00 95.69 215 ALA A CA 1
ATOM 1667 C C . ALA A 1 215 ? 4.431 -2.720 -1.250 1.00 95.69 215 ALA A C 1
ATOM 1669 O O . ALA A 1 215 ? 3.471 -2.913 -0.511 1.00 95.69 215 ALA A O 1
ATOM 1670 N N . GLU A 1 216 ? 5.355 -3.669 -1.430 1.00 96.69 216 GLU A N 1
ATOM 1671 C CA . GLU A 1 216 ? 5.307 -4.969 -0.743 1.00 96.69 216 GLU A CA 1
ATOM 1672 C C . GLU A 1 216 ? 5.451 -4.815 0.782 1.00 96.69 216 GLU A C 1
ATOM 1674 O O . GLU A 1 216 ? 4.709 -5.438 1.548 1.00 96.69 216 GLU A O 1
ATOM 1679 N N . LYS A 1 217 ? 6.348 -3.930 1.244 1.00 96.25 217 LYS A N 1
ATOM 1680 C CA . LYS A 1 217 ? 6.509 -3.625 2.673 1.00 96.25 217 LYS A CA 1
ATOM 1681 C C . LYS A 1 217 ? 5.242 -2.999 3.260 1.00 96.25 217 LYS A C 1
ATOM 1683 O O . LYS A 1 217 ? 4.764 -3.462 4.295 1.00 96.25 217 LYS A O 1
ATOM 1688 N N . THR A 1 218 ? 4.673 -1.991 2.607 1.00 96.00 218 THR A N 1
ATOM 1689 C CA . THR A 1 218 ? 3.437 -1.336 3.072 1.00 96.00 218 THR A CA 1
ATOM 1690 C C . THR A 1 218 ? 2.245 -2.293 3.056 1.00 96.00 218 THR A C 1
ATOM 1692 O O . THR A 1 218 ? 1.477 -2.312 4.014 1.00 96.00 218 THR A O 1
ATOM 1695 N N . ALA A 1 219 ? 2.132 -3.171 2.055 1.00 96.56 219 ALA A N 1
ATOM 1696 C CA . ALA A 1 219 ? 1.113 -4.220 2.026 1.00 96.56 219 ALA A CA 1
ATOM 1697 C C . ALA A 1 219 ? 1.254 -5.205 3.201 1.00 96.56 219 ALA A C 1
ATOM 1699 O O . ALA A 1 219 ? 0.256 -5.585 3.816 1.00 96.56 219 ALA A O 1
ATOM 1700 N N . SER A 1 220 ? 2.486 -5.589 3.559 1.00 95.19 220 SER A N 1
ATOM 1701 C CA . SER A 1 220 ? 2.725 -6.447 4.728 1.00 95.19 220 SER A CA 1
ATOM 1702 C C . SER A 1 220 ? 2.345 -5.764 6.050 1.00 95.19 220 SER A C 1
ATOM 1704 O O . SER A 1 220 ? 1.715 -6.395 6.897 1.00 95.19 220 SER A O 1
ATOM 1706 N N . GLN A 1 221 ? 2.635 -4.464 6.191 1.00 96.12 221 GLN A N 1
ATOM 1707 C CA . GLN A 1 221 ? 2.245 -3.659 7.356 1.00 96.12 221 GLN A CA 1
ATOM 1708 C C . GLN A 1 221 ? 0.727 -3.457 7.447 1.00 96.12 221 GLN A C 1
ATOM 1710 O O . GLN A 1 221 ? 0.160 -3.501 8.536 1.00 96.12 221 GLN A O 1
ATOM 1715 N N . LEU A 1 222 ? 0.050 -3.269 6.311 1.00 96.75 222 LEU A N 1
ATOM 1716 C CA . LEU A 1 222 ? -1.408 -3.181 6.265 1.00 96.75 222 LEU A CA 1
ATOM 1717 C C . LEU A 1 222 ? -2.040 -4.486 6.762 1.00 96.75 222 LEU A C 1
ATOM 1719 O O . LEU A 1 222 ? -2.978 -4.457 7.553 1.00 96.75 222 LEU A O 1
ATOM 1723 N N . LYS A 1 223 ? -1.493 -5.634 6.343 1.00 96.75 223 LYS A N 1
ATOM 1724 C CA . LYS A 1 223 ? -1.990 -6.949 6.753 1.00 96.75 223 LYS A CA 1
ATOM 1725 C C . LYS A 1 223 ? -1.839 -7.183 8.259 1.00 96.75 223 LYS A C 1
ATOM 1727 O O . LYS A 1 223 ? -2.767 -7.712 8.864 1.00 96.75 223 LYS A O 1
ATOM 1732 N N . SER A 1 224 ? -0.720 -6.770 8.863 1.00 94.62 224 SER A N 1
ATOM 1733 C CA . SER A 1 224 ? -0.542 -6.859 10.320 1.00 94.62 224 SER A CA 1
ATOM 1734 C C . SER A 1 224 ? -1.463 -5.896 11.074 1.00 94.62 224 SER A C 1
ATOM 1736 O O . SER A 1 224 ? -2.105 -6.287 12.041 1.00 94.62 224 SER A O 1
ATOM 1738 N N . ALA A 1 225 ? -1.614 -4.657 10.596 1.00 95.38 225 ALA A N 1
ATOM 1739 C CA . ALA A 1 225 ? -2.554 -3.715 11.201 1.00 95.38 225 ALA A CA 1
ATOM 1740 C C . ALA A 1 225 ? -4.002 -4.233 11.125 1.00 95.38 225 ALA A C 1
ATOM 1742 O O . ALA A 1 225 ? -4.778 -4.067 12.061 1.00 95.38 225 ALA A O 1
ATOM 1743 N N . GLN A 1 226 ? -4.366 -4.905 10.031 1.00 95.69 226 GLN A N 1
ATOM 1744 C CA . GLN A 1 226 ? -5.689 -5.497 9.864 1.00 95.69 226 GLN A CA 1
ATOM 1745 C C . GLN A 1 226 ? -5.933 -6.667 10.829 1.00 95.69 226 GLN A C 1
ATOM 1747 O O . GLN A 1 226 ? -7.036 -6.771 11.368 1.00 95.69 226 GLN A O 1
ATOM 1752 N N . SER A 1 227 ? -4.927 -7.511 11.100 1.00 95.38 227 SER A N 1
ATOM 1753 C CA . SER A 1 227 ? -5.052 -8.544 12.138 1.00 95.38 227 SER A CA 1
ATOM 1754 C C . SER A 1 227 ? -5.195 -7.942 13.536 1.00 95.38 227 SER A C 1
ATOM 1756 O O . SER A 1 227 ? -6.051 -8.395 14.292 1.00 95.38 227 SER A O 1
ATOM 1758 N N . ASP A 1 228 ? -4.443 -6.882 13.846 1.00 95.81 228 ASP A N 1
ATOM 1759 C CA . ASP A 1 228 ? -4.510 -6.205 15.149 1.00 95.81 228 ASP A CA 1
ATOM 1760 C C . ASP A 1 228 ? -5.867 -5.521 15.377 1.00 95.81 228 ASP A C 1
ATOM 1762 O O . ASP A 1 228 ? -6.398 -5.503 16.488 1.00 95.81 228 ASP A O 1
ATOM 1766 N N . VAL A 1 229 ? -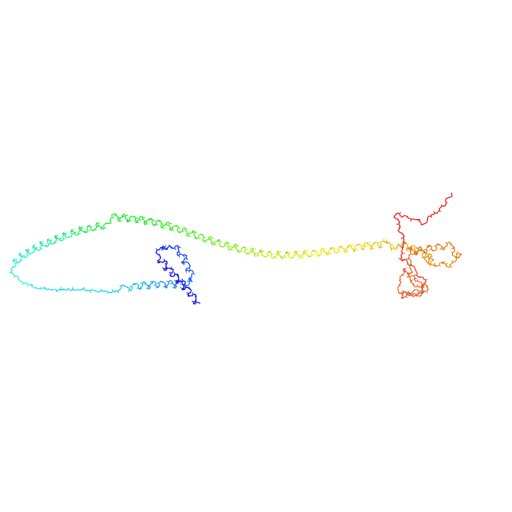6.460 -4.951 14.323 1.00 96.25 229 VAL A N 1
ATOM 1767 C CA . VAL A 1 229 ? -7.815 -4.386 14.390 1.00 96.25 229 VAL A CA 1
ATOM 1768 C C . VAL A 1 229 ? -8.847 -5.487 14.619 1.00 96.25 229 VAL A C 1
ATOM 1770 O O . VAL A 1 229 ? -9.758 -5.291 15.423 1.00 96.25 229 VAL A O 1
ATOM 1773 N N . SER A 1 230 ? -8.708 -6.645 13.967 1.00 95.31 230 SER A N 1
ATOM 1774 C CA . SER A 1 230 ? -9.610 -7.783 14.184 1.00 95.31 230 SER A CA 1
ATOM 1775 C C . SER A 1 230 ? -9.564 -8.257 15.637 1.00 95.31 230 SER A C 1
ATOM 1777 O O . SER A 1 230 ? -10.611 -8.354 16.274 1.00 95.31 230 SER A O 1
ATOM 1779 N N . SER A 1 231 ? -8.366 -8.454 16.198 1.00 95.75 231 SER A N 1
ATOM 1780 C CA . SER A 1 231 ? -8.219 -8.908 17.586 1.00 95.75 231 SER A CA 1
ATOM 1781 C C . SER A 1 231 ? -8.745 -7.881 18.591 1.00 95.75 231 SER A C 1
ATOM 1783 O O . SER A 1 231 ? -9.453 -8.237 19.529 1.00 95.75 23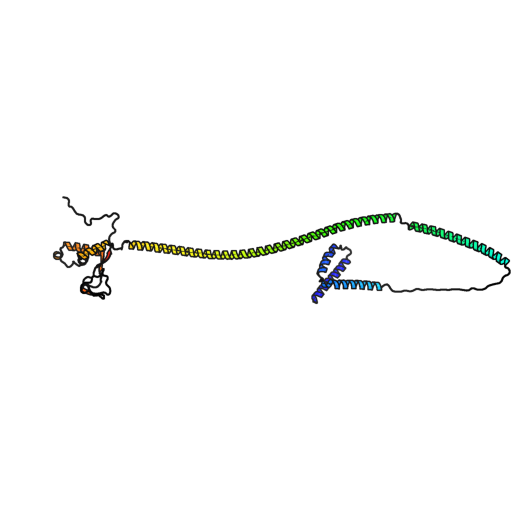1 SER A O 1
ATOM 1785 N N . LYS A 1 232 ? -8.481 -6.585 18.374 1.00 95.81 232 LYS A N 1
ATOM 1786 C CA . LYS A 1 232 ? -9.046 -5.517 19.216 1.00 95.81 232 LYS A CA 1
ATOM 1787 C C . LYS A 1 232 ? -10.567 -5.421 19.094 1.00 95.81 232 LYS A C 1
ATOM 1789 O O . LYS A 1 232 ? -11.229 -5.053 20.057 1.00 95.81 232 LYS A O 1
ATOM 1794 N N . THR A 1 233 ? -11.137 -5.735 17.933 1.00 95.88 233 THR A N 1
ATOM 1795 C CA . THR A 1 233 ? -12.597 -5.745 17.746 1.00 95.88 233 THR A CA 1
ATOM 1796 C C . THR A 1 233 ? -13.244 -6.864 18.564 1.00 95.88 233 THR A C 1
ATOM 1798 O O . THR A 1 233 ? -14.266 -6.627 19.209 1.00 95.88 233 THR A O 1
ATOM 1801 N N . GLU A 1 234 ? -12.627 -8.047 18.598 1.00 95.38 234 GLU A N 1
ATOM 1802 C CA . GLU A 1 234 ? -13.049 -9.164 19.456 1.00 95.38 234 GLU A CA 1
ATOM 1803 C C . GLU A 1 234 ? -12.921 -8.811 20.946 1.00 95.38 234 GLU A C 1
ATOM 1805 O O . GLU A 1 234 ? -13.858 -9.026 21.718 1.00 95.38 234 GLU A O 1
ATOM 1810 N N . GLU A 1 235 ? -11.814 -8.177 21.344 1.00 96.19 235 GLU A N 1
ATOM 1811 C CA . GLU A 1 235 ? -11.604 -7.707 22.718 1.00 96.19 235 GLU A CA 1
ATOM 1812 C C . GLU A 1 235 ? -12.676 -6.684 23.133 1.00 96.19 235 GLU A C 1
ATOM 1814 O O . GLU A 1 235 ? -13.312 -6.840 24.176 1.00 96.19 235 GLU A O 1
ATOM 1819 N N . ILE A 1 236 ? -12.975 -5.693 22.284 1.00 95.38 236 ILE A N 1
ATOM 1820 C CA . ILE A 1 236 ? -14.046 -4.712 22.528 1.00 95.38 236 ILE A CA 1
ATOM 1821 C C . ILE A 1 236 ? -15.414 -5.399 22.646 1.00 95.38 236 ILE A C 1
ATOM 1823 O O . ILE A 1 236 ? -16.221 -4.995 23.485 1.00 95.38 236 ILE A O 1
ATOM 1827 N N . ALA A 1 237 ? -15.700 -6.418 21.831 1.00 95.69 237 ALA A N 1
ATOM 1828 C CA . ALA A 1 237 ? -16.951 -7.167 21.929 1.00 95.69 237 ALA A CA 1
ATOM 1829 C C . ALA A 1 237 ? -17.067 -7.895 23.279 1.00 95.69 237 ALA A C 1
ATOM 1831 O O . ALA A 1 237 ? -18.111 -7.810 23.927 1.00 95.69 237 ALA A O 1
ATOM 1832 N N . SER A 1 238 ? -15.981 -8.525 23.740 1.00 95.62 238 SER A N 1
ATOM 1833 C CA . SER A 1 238 ? -15.943 -9.206 25.040 1.00 95.62 238 SER A CA 1
ATOM 1834 C C . SER A 1 238 ? -16.110 -8.240 26.218 1.00 95.62 238 SER A C 1
ATOM 1836 O O . SER A 1 238 ? -16.911 -8.491 27.117 1.00 95.62 238 SER A O 1
ATOM 1838 N N . LEU A 1 239 ? -15.443 -7.082 26.176 1.00 95.62 239 LEU A N 1
ATOM 1839 C CA . LEU A 1 239 ? -15.560 -6.051 27.207 1.00 95.62 239 LEU A CA 1
ATOM 1840 C C . LEU A 1 239 ? -16.972 -5.466 27.263 1.00 95.62 239 LEU A C 1
ATOM 1842 O O . LEU A 1 239 ? -17.486 -5.211 28.347 1.00 95.62 239 LEU A O 1
ATOM 1846 N N . ARG A 1 240 ? -17.633 -5.282 26.111 1.00 96.06 240 ARG A N 1
ATOM 1847 C CA . ARG A 1 240 ? -19.039 -4.847 26.068 1.00 96.06 240 ARG A CA 1
ATOM 1848 C C . ARG A 1 240 ? -19.971 -5.860 26.724 1.00 96.06 240 ARG A C 1
ATOM 1850 O O . ARG A 1 240 ? -20.870 -5.448 27.447 1.00 96.06 240 ARG A O 1
ATOM 1857 N N . GLN A 1 241 ? -19.750 -7.156 26.502 1.00 95.25 241 GLN A N 1
ATOM 1858 C CA . GLN A 1 241 ? -20.540 -8.207 27.144 1.00 95.25 241 GLN A CA 1
ATOM 1859 C C . GLN A 1 241 ? -20.347 -8.204 28.665 1.00 95.25 241 GLN A C 1
ATOM 1861 O O . GLN A 1 241 ? -21.329 -8.239 29.401 1.00 95.25 241 GLN A O 1
ATOM 1866 N N . GLN A 1 242 ? -19.101 -8.094 29.134 1.00 95.12 242 GLN A N 1
ATOM 1867 C CA . GLN A 1 242 ? -18.804 -7.983 30.566 1.00 95.12 242 GLN A CA 1
ATOM 1868 C C . GLN A 1 242 ? -19.441 -6.735 31.188 1.00 95.12 242 GLN A C 1
ATOM 1870 O O . GLN A 1 242 ? -19.952 -6.785 32.303 1.00 95.12 242 GLN A O 1
ATOM 1875 N N . LEU A 1 243 ? -19.439 -5.610 30.469 1.00 94.44 243 LEU A N 1
ATOM 1876 C CA . LEU A 1 243 ? -20.027 -4.365 30.954 1.00 94.44 243 LEU A CA 1
ATOM 1877 C C . LEU A 1 243 ? -21.556 -4.455 31.064 1.00 94.44 243 LEU A C 1
ATOM 1879 O O . LEU A 1 243 ? -22.118 -3.927 32.020 1.00 94.44 243 LEU A O 1
ATOM 1883 N N . GLU A 1 244 ? -22.218 -5.154 30.137 1.00 94.25 244 GLU A N 1
ATOM 1884 C CA . GLU A 1 244 ? -23.658 -5.428 30.223 1.00 94.25 244 GLU A CA 1
ATOM 1885 C C . GLU A 1 244 ? -23.987 -6.330 31.421 1.00 94.25 244 GLU A C 1
ATOM 1887 O O . GLU A 1 244 ? -24.922 -6.047 32.167 1.00 94.25 244 GLU A O 1
ATOM 1892 N N . GLU A 1 245 ? -23.180 -7.367 31.663 1.00 94.38 245 GLU A N 1
ATOM 1893 C CA . GLU A 1 245 ? -23.348 -8.263 32.812 1.00 94.38 245 GLU A CA 1
ATOM 1894 C C . GLU A 1 245 ? -23.197 -7.518 34.146 1.00 94.38 245 GLU A C 1
ATOM 1896 O O . GLU A 1 245 ? -24.058 -7.623 35.021 1.00 94.38 245 GLU A O 1
ATOM 1901 N N . VAL A 1 246 ? -22.149 -6.701 34.286 1.00 93.88 246 VAL A N 1
ATOM 1902 C CA . VAL A 1 246 ? -21.936 -5.871 35.483 1.00 93.88 246 VAL A CA 1
ATOM 1903 C C . VAL A 1 246 ? -23.064 -4.853 35.660 1.00 93.88 246 VAL A C 1
ATOM 1905 O O . VAL A 1 246 ? -23.498 -4.603 36.784 1.00 93.88 246 VAL A O 1
ATOM 1908 N N . ASN A 1 247 ? -23.567 -4.268 34.572 1.00 94.06 247 ASN A N 1
ATOM 1909 C CA . ASN A 1 247 ? -24.679 -3.323 34.633 1.00 94.06 247 ASN A CA 1
ATOM 1910 C C . ASN A 1 247 ? -25.970 -3.991 35.131 1.00 94.06 247 ASN A C 1
ATOM 1912 O O . ASN A 1 247 ? -26.704 -3.396 35.920 1.00 94.06 247 ASN A O 1
ATOM 1916 N N . GLU A 1 248 ? -26.238 -5.230 34.721 1.00 91.75 248 GLU A N 1
ATOM 1917 C CA . GLU A 1 248 ? -27.408 -5.972 35.190 1.00 91.75 248 GLU A CA 1
ATOM 1918 C C . GLU A 1 248 ? -27.273 -6.391 36.660 1.00 91.75 248 GLU A C 1
ATOM 1920 O O . GLU A 1 248 ? -28.210 -6.203 37.438 1.00 91.75 248 GLU A O 1
ATOM 1925 N N . GLN A 1 249 ? -26.080 -6.832 37.079 1.00 90.06 249 GLN A N 1
ATOM 1926 C CA . GLN A 1 249 ? -25.770 -7.083 38.493 1.00 90.06 249 GLN A CA 1
ATOM 1927 C C . GLN A 1 249 ? -25.930 -5.821 39.352 1.00 90.06 249 GLN A C 1
ATOM 1929 O O . GLN A 1 249 ? -26.426 -5.876 40.480 1.00 90.06 249 GLN A O 1
ATOM 1934 N N . LEU A 1 250 ? -25.540 -4.657 38.825 1.00 86.69 250 LEU A N 1
ATOM 1935 C CA . LEU A 1 250 ? -25.715 -3.389 39.521 1.00 86.69 250 LEU A CA 1
ATOM 1936 C C . LEU A 1 250 ? -27.200 -3.038 39.668 1.00 86.69 250 LEU A C 1
ATOM 1938 O O . LEU A 1 250 ? -27.609 -2.605 40.744 1.00 86.69 250 LEU A O 1
ATOM 1942 N N . LYS A 1 251 ? -28.021 -3.244 38.628 1.00 84.06 251 LYS A N 1
ATOM 1943 C CA . LYS A 1 251 ? -29.472 -3.018 38.718 1.00 84.06 251 LYS A CA 1
ATOM 1944 C C . LYS A 1 251 ? -30.129 -3.931 39.747 1.00 84.06 251 LYS A C 1
ATOM 1946 O O . LYS A 1 251 ? -30.951 -3.441 40.520 1.00 84.06 251 LYS A O 1
ATOM 1951 N N . SER A 1 252 ? -29.771 -5.217 39.787 1.00 76.38 252 SER A N 1
ATOM 1952 C CA . SER A 1 252 ? -30.324 -6.142 40.783 1.00 76.38 252 SER A CA 1
ATOM 1953 C C . SER A 1 252 ? -29.912 -5.742 42.201 1.00 76.38 252 SER A C 1
ATOM 1955 O O . SER A 1 252 ? -30.772 -5.588 43.062 1.00 76.38 252 SER A O 1
ATOM 1957 N N . ALA A 1 253 ? -28.631 -5.431 42.424 1.00 76.31 253 ALA A N 1
ATOM 1958 C CA . ALA A 1 253 ? -28.147 -4.981 43.730 1.00 76.31 253 ALA A CA 1
ATOM 1959 C C . ALA A 1 253 ? -28.791 -3.653 44.179 1.00 76.31 253 ALA A C 1
ATOM 1961 O O . ALA A 1 253 ? -29.094 -3.454 45.356 1.00 76.31 253 ALA A O 1
ATOM 1962 N N . GLN A 1 254 ? -29.036 -2.729 43.244 1.00 73.81 254 GLN A N 1
ATOM 1963 C CA . GLN A 1 254 ? -29.734 -1.474 43.530 1.00 73.81 254 GLN A CA 1
ATOM 1964 C C . GLN A 1 254 ? -31.223 -1.675 43.837 1.00 73.81 254 GLN A C 1
ATOM 1966 O O . GLN A 1 254 ? -31.774 -0.919 44.640 1.00 73.81 254 GLN A O 1
ATOM 1971 N N . ALA A 1 255 ? -31.877 -2.659 43.215 1.00 64.69 255 ALA A N 1
ATOM 1972 C CA . ALA A 1 255 ? -33.254 -3.025 43.534 1.00 64.69 255 ALA A CA 1
ATOM 1973 C C . ALA A 1 255 ? -33.359 -3.592 44.960 1.00 64.69 255 ALA A C 1
ATOM 1975 O O . ALA A 1 255 ? -34.258 -3.204 45.706 1.00 64.69 255 ALA A O 1
ATOM 1976 N N . ASP A 1 256 ? -32.391 -4.411 45.373 1.00 62.91 256 ASP A N 1
ATOM 1977 C CA . ASP A 1 256 ? -32.325 -4.960 46.730 1.00 62.91 256 ASP A CA 1
ATOM 1978 C C . ASP A 1 256 ? -32.095 -3.861 47.781 1.00 62.91 256 ASP A C 1
ATOM 1980 O O . ASP A 1 256 ? -32.796 -3.804 48.793 1.00 62.91 256 ASP A O 1
ATOM 1984 N N . ALA A 1 257 ? -31.197 -2.908 47.507 1.00 58.12 257 ALA A N 1
ATOM 1985 C CA . ALA A 1 257 ? -30.903 -1.794 48.413 1.00 58.12 257 ALA A CA 1
ATOM 1986 C C . ALA A 1 257 ? -32.065 -0.791 48.589 1.00 58.12 257 ALA A C 1
ATOM 1988 O O . ALA A 1 257 ? -32.099 -0.053 49.573 1.00 58.12 257 ALA A O 1
ATOM 1989 N N . ARG A 1 258 ? -33.013 -0.725 47.642 1.00 57.03 258 ARG A N 1
ATOM 1990 C CA . ARG A 1 258 ? -34.128 0.246 47.643 1.00 57.03 258 ARG A CA 1
ATOM 1991 C C . ARG A 1 258 ? -35.448 -0.294 48.193 1.00 57.03 258 ARG A C 1
ATOM 1993 O O . ARG A 1 258 ? -36.474 0.360 48.018 1.00 57.03 258 ARG A O 1
ATOM 2000 N N . GLY A 1 259 ? -35.441 -1.438 48.872 1.00 52.31 259 GLY A N 1
ATOM 2001 C CA . GLY A 1 259 ? -36.674 -2.016 49.408 1.00 52.31 259 GLY A CA 1
ATOM 2002 C C . GLY A 1 259 ? -37.206 -3.203 48.610 1.00 52.31 259 GLY A C 1
ATOM 2003 O O . GLY A 1 259 ? -38.416 -3.415 48.584 1.00 52.31 259 GLY A O 1
ATOM 2004 N N . GLY A 1 260 ? -36.333 -3.960 47.934 1.00 54.38 260 GLY A N 1
ATOM 2005 C CA . GLY A 1 260 ? -36.695 -5.272 47.393 1.00 54.38 260 GLY A CA 1
ATOM 2006 C C . GLY A 1 260 ? -37.205 -6.208 48.498 1.00 54.38 260 GLY A C 1
ATOM 2007 O O . GLY A 1 260 ? -37.008 -5.929 49.678 1.00 54.38 260 GLY A O 1
ATOM 2008 N N . LYS A 1 261 ? -37.851 -7.319 48.116 1.00 53.25 261 LYS A N 1
ATOM 2009 C CA . LYS A 1 261 ? -38.657 -8.242 48.959 1.00 53.25 261 LYS A CA 1
ATOM 2010 C C . LYS A 1 261 ? -38.097 -8.644 50.340 1.00 53.25 261 LYS A C 1
ATOM 2012 O O . LYS A 1 261 ? -38.864 -9.148 51.148 1.00 53.25 261 LYS A O 1
ATOM 2017 N N . ASN A 1 262 ? -36.811 -8.420 50.610 1.00 53.56 262 ASN A N 1
ATOM 2018 C CA . ASN A 1 262 ? -36.106 -8.820 51.829 1.00 53.56 262 ASN A CA 1
ATOM 2019 C C . ASN A 1 262 ? -35.616 -7.642 52.701 1.00 53.56 262 ASN A C 1
ATOM 2021 O O . ASN A 1 262 ? -35.003 -7.869 53.741 1.00 53.56 262 ASN A O 1
ATOM 2025 N N . ALA A 1 263 ? -35.825 -6.385 52.300 1.00 62.47 263 ALA A N 1
ATOM 2026 C CA . ALA A 1 263 ? -35.399 -5.234 53.095 1.00 62.47 263 ALA A CA 1
ATOM 2027 C C . ALA A 1 263 ? -36.417 -4.940 54.208 1.00 62.47 263 ALA A C 1
ATOM 2029 O O . ALA A 1 263 ? -37.586 -4.679 53.929 1.00 62.47 263 ALA A O 1
ATOM 2030 N N . ILE A 1 264 ? -35.969 -4.936 55.468 1.00 69.12 264 ILE A N 1
ATOM 2031 C CA . ILE A 1 264 ? -36.807 -4.595 56.626 1.00 69.12 264 ILE A CA 1
ATOM 2032 C C . ILE A 1 264 ? -37.295 -3.144 56.483 1.00 69.12 264 ILE A C 1
ATOM 2034 O O . ILE A 1 264 ? -36.475 -2.221 56.519 1.00 69.12 264 ILE A O 1
ATOM 2038 N N . PRO A 1 265 ? -38.612 -2.892 56.371 1.00 77.88 265 PRO A N 1
ATOM 2039 C CA . PRO A 1 265 ? -39.124 -1.531 56.335 1.00 77.88 265 PRO A CA 1
ATOM 2040 C C . PRO A 1 265 ? -38.806 -0.817 57.660 1.00 77.88 265 PRO A C 1
ATOM 2042 O O . PRO A 1 265 ? -39.181 -1.333 58.718 1.00 77.88 265 PRO A O 1
ATOM 2045 N N . PRO A 1 266 ? -38.192 0.384 57.652 1.00 81.25 266 PRO A N 1
ATOM 2046 C CA . PRO A 1 266 ? -37.831 1.096 58.883 1.00 81.25 266 PRO A CA 1
ATOM 2047 C C . PRO A 1 266 ? -39.007 1.311 59.848 1.00 81.25 266 PRO A C 1
ATOM 2049 O O . PRO A 1 266 ? -38.832 1.280 61.064 1.00 81.25 266 PRO A O 1
ATOM 2052 N N . ALA A 1 267 ? -40.222 1.470 59.318 1.00 84.31 267 ALA A N 1
ATOM 2053 C CA . ALA A 1 267 ? -41.437 1.612 60.115 1.00 84.31 267 ALA A CA 1
ATOM 2054 C C . ALA A 1 267 ? -41.774 0.354 60.941 1.00 84.31 267 ALA A C 1
ATOM 2056 O O . ALA A 1 267 ? -42.238 0.480 62.071 1.00 84.31 267 ALA A O 1
ATOM 2057 N N . ALA A 1 268 ? -41.512 -0.852 60.419 1.00 86.56 268 ALA A N 1
ATOM 2058 C CA . ALA A 1 268 ? -41.775 -2.101 61.137 1.00 86.56 268 ALA A CA 1
ATOM 2059 C C . ALA A 1 268 ? -40.875 -2.225 62.377 1.00 86.56 268 ALA A C 1
ATOM 2061 O O . ALA A 1 268 ? -41.361 -2.525 63.468 1.00 86.56 268 ALA A O 1
ATOM 2062 N N . TYR A 1 269 ? -39.586 -1.901 62.224 1.00 87.75 269 TYR A N 1
ATOM 2063 C CA . TYR A 1 269 ? -38.650 -1.807 63.344 1.00 87.75 269 TYR A CA 1
ATOM 2064 C C . TYR A 1 269 ? -39.102 -0.765 64.375 1.00 87.75 269 TYR A C 1
ATOM 2066 O O . TYR A 1 269 ? -39.175 -1.069 65.562 1.00 87.75 269 TYR A O 1
ATOM 2074 N N . GLN A 1 270 ? -39.454 0.448 63.931 1.00 88.75 270 GLN A N 1
ATOM 2075 C CA . GLN A 1 270 ? -39.864 1.535 64.829 1.00 88.75 270 GLN A CA 1
ATOM 2076 C C . GLN A 1 270 ? -41.084 1.164 65.678 1.00 88.75 270 GLN A C 1
ATOM 2078 O O . GLN A 1 270 ? -41.088 1.411 66.882 1.00 88.75 270 GLN A O 1
ATOM 2083 N N . ILE A 1 271 ? -42.104 0.553 65.069 1.00 90.44 271 ILE A N 1
ATOM 2084 C CA . ILE A 1 271 ? -43.319 0.134 65.776 1.00 90.44 271 ILE A CA 1
ATOM 2085 C C . ILE A 1 271 ? -42.992 -0.942 66.819 1.00 90.44 271 ILE A C 1
ATOM 2087 O O . ILE A 1 271 ? -43.388 -0.806 67.976 1.00 90.44 271 ILE A O 1
ATOM 2091 N N . LEU A 1 272 ? -42.239 -1.982 66.440 1.00 92.12 272 LEU A N 1
ATOM 2092 C CA . LEU A 1 272 ? -41.849 -3.049 67.368 1.00 92.12 272 LEU A CA 1
ATOM 2093 C C . LEU A 1 272 ? -40.988 -2.533 68.522 1.00 92.12 272 LEU A C 1
ATOM 2095 O O . LEU A 1 272 ? -41.224 -2.901 69.671 1.00 92.12 272 LEU A O 1
ATOM 2099 N N . TYR A 1 273 ? -40.031 -1.650 68.233 1.00 91.69 273 TYR A N 1
ATOM 2100 C CA . TYR A 1 273 ? -39.200 -1.017 69.251 1.00 91.69 273 TYR A CA 1
ATOM 2101 C C . TYR A 1 273 ? -40.047 -0.265 70.284 1.00 91.69 273 TYR A C 1
ATOM 2103 O O . TYR A 1 273 ? -39.824 -0.424 71.482 1.00 91.69 273 TYR A O 1
ATOM 2111 N N . LEU A 1 274 ? -41.049 0.507 69.845 1.00 93.31 274 LEU A N 1
ATOM 2112 C CA . LEU A 1 274 ? -41.942 1.234 70.752 1.00 93.31 274 LEU A CA 1
ATOM 2113 C C . LEU A 1 274 ? -42.761 0.284 71.635 1.00 93.31 274 LEU A C 1
ATOM 2115 O O . LEU A 1 274 ? -42.810 0.476 72.848 1.00 93.31 274 LEU A O 1
ATOM 2119 N N . PHE A 1 275 ? -43.351 -0.768 71.062 1.00 94.44 275 PHE A N 1
ATOM 2120 C CA . PHE A 1 275 ? -44.104 -1.758 71.839 1.00 94.44 275 PHE A CA 1
ATOM 2121 C C . PHE A 1 275 ? -43.235 -2.522 72.841 1.00 94.44 275 PHE A C 1
ATOM 2123 O O . PHE A 1 275 ? -43.673 -2.788 73.961 1.00 94.44 275 PHE A O 1
ATOM 2130 N N . GLN A 1 276 ? -42.001 -2.865 72.468 1.00 93.88 276 GLN A N 1
ATOM 2131 C CA . GLN A 1 276 ? -41.082 -3.542 73.376 1.00 93.88 276 GLN A CA 1
ATOM 2132 C C . GLN A 1 276 ? -40.601 -2.608 74.488 1.00 93.88 276 GLN A C 1
ATOM 2134 O O . GLN A 1 276 ? -40.569 -3.005 75.650 1.00 93.88 276 GLN A O 1
ATOM 2139 N N . LYS A 1 277 ? -40.269 -1.360 74.147 1.00 90.50 277 LYS A N 1
ATOM 2140 C CA . LYS A 1 277 ? -39.791 -0.363 75.105 1.00 90.50 277 LYS A CA 1
ATOM 2141 C C . LYS A 1 277 ? -40.848 0.002 76.148 1.00 90.50 277 LYS A C 1
ATOM 2143 O O . LYS A 1 277 ? -40.509 0.102 77.322 1.00 90.50 277 LYS A O 1
ATOM 2148 N N . GLU A 1 278 ? -42.093 0.214 75.726 1.00 93.44 278 GLU A N 1
ATOM 2149 C CA . GLU A 1 278 ? -43.161 0.687 76.617 1.00 93.44 278 GLU A CA 1
ATOM 2150 C C . GLU A 1 278 ? -43.934 -0.459 77.291 1.00 93.44 278 GLU A C 1
ATOM 2152 O O . GLU A 1 278 ? -44.460 -0.278 78.386 1.00 93.44 278 GLU A O 1
ATOM 2157 N N . GLY A 1 279 ? -44.014 -1.639 76.661 1.00 89.38 279 GLY A N 1
ATOM 2158 C CA . GLY A 1 279 ? -44.897 -2.721 77.113 1.00 89.38 279 GLY A CA 1
ATOM 2159 C C . GLY A 1 279 ? -44.273 -4.109 77.216 1.00 89.38 279 GLY A C 1
ATOM 2160 O O . GLY A 1 279 ? -44.993 -5.040 77.562 1.00 89.38 279 GLY A O 1
ATOM 2161 N N . ARG A 1 280 ? -42.978 -4.284 76.901 1.00 92.81 280 ARG A N 1
ATOM 2162 C CA . ARG A 1 280 ? -42.318 -5.605 76.811 1.00 92.81 280 ARG A CA 1
ATOM 2163 C C . ARG A 1 280 ? -43.114 -6.622 75.979 1.00 92.81 280 ARG A C 1
ATOM 2165 O O . ARG A 1 280 ? -43.154 -7.810 76.292 1.00 92.81 280 ARG A O 1
ATOM 2172 N N . LEU A 1 281 ? -43.776 -6.142 74.922 1.00 94.00 281 LEU A N 1
ATOM 2173 C CA . LEU A 1 281 ? -44.726 -6.938 74.145 1.00 94.00 281 LEU A CA 1
ATOM 2174 C C . LEU A 1 281 ? -44.097 -8.219 73.582 1.00 94.00 281 LEU A C 1
ATOM 2176 O O . LEU A 1 281 ? -44.750 -9.255 73.553 1.00 94.00 281 LEU A O 1
ATOM 2180 N N . ILE A 1 282 ? -42.844 -8.159 73.127 1.00 94.44 282 ILE A N 1
ATOM 2181 C CA . ILE A 1 282 ? -42.173 -9.318 72.535 1.00 94.44 282 ILE A CA 1
ATOM 2182 C C . ILE A 1 282 ? -41.938 -10.391 73.597 1.00 94.44 282 ILE A C 1
ATOM 2184 O O . ILE A 1 282 ? -42.198 -11.560 73.329 1.00 94.44 282 ILE A O 1
ATOM 2188 N N . ASP A 1 283 ? -41.500 -9.995 74.795 1.00 92.25 283 ASP A N 1
ATOM 2189 C CA . ASP A 1 283 ? -41.281 -10.928 75.906 1.00 92.25 283 ASP A CA 1
ATOM 2190 C C . ASP A 1 283 ? -42.589 -11.623 76.287 1.00 92.25 283 ASP A C 1
ATOM 2192 O O . ASP A 1 283 ? -42.637 -12.849 76.344 1.00 92.25 283 ASP A O 1
ATOM 2196 N N . LEU A 1 284 ? -43.667 -10.842 76.436 1.00 92.38 284 LEU A N 1
ATOM 2197 C CA . LEU A 1 284 ? -45.000 -11.359 76.743 1.00 92.38 284 LEU A CA 1
ATOM 2198 C C . LEU A 1 284 ? -45.463 -12.385 75.701 1.00 92.38 284 LEU A C 1
ATOM 2200 O O . LEU A 1 284 ? -45.979 -13.438 76.052 1.00 92.38 284 LEU A O 1
ATOM 2204 N N . LEU A 1 285 ? -45.290 -12.089 74.410 1.00 93.56 285 LEU A N 1
ATOM 2205 C CA . LEU A 1 285 ? -45.730 -12.971 73.325 1.00 93.56 285 LEU A CA 1
ATOM 2206 C C . LEU A 1 285 ? -44.836 -14.204 73.138 1.00 93.56 285 LEU A C 1
ATOM 2208 O O . LEU A 1 285 ? -45.280 -15.186 72.544 1.00 93.56 285 LEU A O 1
ATOM 2212 N N . LYS A 1 286 ? -43.582 -14.160 73.599 1.00 91.12 286 LYS A N 1
ATOM 2213 C CA . LYS A 1 286 ? -42.655 -15.300 73.552 1.00 91.12 286 LYS A CA 1
ATOM 2214 C C . LYS A 1 286 ? -42.759 -16.213 74.769 1.00 91.12 286 LYS A C 1
ATOM 2216 O O . LYS A 1 286 ? -42.318 -17.357 74.672 1.00 91.12 286 LYS A O 1
ATOM 2221 N N . GLU A 1 287 ? -43.367 -15.747 75.853 1.00 89.19 287 GLU A N 1
ATOM 2222 C CA . GLU A 1 287 ? -43.697 -16.570 77.012 1.00 89.19 287 GLU A CA 1
ATOM 2223 C C . GLU A 1 287 ? -44.660 -17.705 76.633 1.00 89.19 287 GLU A C 1
ATOM 2225 O O . GLU A 1 287 ? -45.587 -17.534 75.832 1.00 89.19 287 GLU A O 1
ATOM 2230 N N . ASP A 1 288 ? -44.416 -18.893 77.183 1.00 86.50 288 ASP A N 1
ATOM 2231 C CA . ASP A 1 288 ? -45.321 -20.024 77.031 1.00 86.50 288 ASP A CA 1
ATOM 2232 C C . ASP A 1 288 ? -46.422 -19.940 78.087 1.00 86.50 288 ASP A C 1
ATOM 2234 O O . ASP A 1 288 ? -46.168 -20.071 79.282 1.00 86.50 288 ASP A O 1
ATOM 2238 N N . VAL A 1 289 ? -47.652 -19.705 77.631 1.00 88.62 289 VAL A N 1
ATOM 2239 C CA . VAL A 1 289 ? -48.825 -19.573 78.502 1.00 88.62 289 VAL A CA 1
ATOM 2240 C C . VAL A 1 289 ? -49.671 -20.853 78.565 1.00 88.62 289 VAL A C 1
ATOM 2242 O O . VAL A 1 289 ? -50.781 -20.841 79.105 1.00 88.62 289 VAL A O 1
ATOM 2245 N N . SER A 1 290 ? -49.193 -21.960 77.988 1.00 84.50 290 SER A N 1
ATOM 2246 C CA . SER A 1 290 ? -49.943 -23.222 77.909 1.00 84.50 290 SER A CA 1
ATOM 2247 C C . SER A 1 290 ? -50.245 -23.841 79.278 1.00 84.50 290 SER A C 1
ATOM 2249 O O . SER A 1 290 ? -51.320 -24.415 79.447 1.00 84.50 290 SER A O 1
ATOM 2251 N N . ASP A 1 291 ? -49.364 -23.644 80.260 1.00 86.44 291 ASP A N 1
ATOM 2252 C CA . ASP A 1 291 ? -49.480 -24.222 81.606 1.00 86.44 291 ASP A CA 1
ATOM 2253 C C . ASP A 1 291 ? -50.417 -23.449 82.555 1.00 86.44 291 ASP A C 1
ATOM 2255 O O . ASP A 1 291 ? -50.745 -23.940 83.637 1.00 86.44 291 ASP A O 1
ATOM 2259 N N . TYR A 1 292 ? -50.872 -22.249 82.178 1.00 86.88 292 TYR A N 1
ATOM 2260 C CA . TYR A 1 292 ? -51.821 -21.475 82.987 1.00 86.88 292 TYR A CA 1
ATOM 2261 C C . TYR A 1 292 ? -53.257 -21.926 82.722 1.00 86.88 292 TYR A C 1
ATOM 2263 O O . TYR A 1 292 ? -53.634 -22.153 81.573 1.00 86.88 292 TYR A O 1
ATOM 2271 N N . ASP A 1 293 ? -54.088 -22.001 83.762 1.00 85.44 293 ASP A N 1
ATOM 2272 C CA . ASP A 1 293 ? -55.524 -22.231 83.600 1.00 85.44 293 ASP A CA 1
ATOM 2273 C C . ASP A 1 293 ? -56.262 -20.980 83.078 1.00 85.44 293 ASP A C 1
ATOM 2275 O O . ASP A 1 293 ? -55.778 -19.845 83.149 1.00 85.44 293 ASP A O 1
ATOM 2279 N N . ASP A 1 294 ? -57.454 -21.189 82.516 1.00 84.50 294 ASP A N 1
ATOM 2280 C CA . ASP A 1 294 ? -58.254 -20.111 81.918 1.00 84.50 294 ASP A CA 1
ATOM 2281 C C . ASP A 1 294 ? -58.838 -19.143 82.962 1.00 84.50 294 ASP A C 1
ATOM 2283 O O . ASP A 1 294 ? -59.241 -18.033 82.609 1.00 84.50 294 ASP A O 1
ATOM 2287 N N . GLU A 1 295 ? -58.883 -19.539 84.235 1.00 86.12 295 GLU A N 1
ATOM 2288 C CA . GLU A 1 295 ? -59.325 -18.689 85.346 1.00 86.12 295 GLU A CA 1
ATOM 2289 C C . GLU A 1 295 ? -58.245 -17.657 85.706 1.00 86.12 295 GLU A C 1
ATOM 2291 O O . GLU A 1 295 ? -58.559 -16.494 85.961 1.00 86.12 295 GLU A O 1
ATOM 2296 N N . THR A 1 296 ? -56.976 -18.062 85.650 1.00 84.88 296 THR A N 1
ATOM 2297 C CA . THR A 1 296 ? -55.798 -17.240 85.948 1.00 84.88 296 THR A CA 1
ATOM 2298 C C . THR A 1 296 ? -55.391 -16.379 84.756 1.00 84.88 296 THR A C 1
ATOM 2300 O O . THR A 1 296 ? -55.095 -15.197 84.922 1.00 84.88 296 THR A O 1
ATOM 2303 N N . LEU A 1 297 ? -55.389 -16.946 83.546 1.00 85.31 297 LEU A N 1
ATOM 2304 C CA . LEU A 1 297 ? -55.024 -16.226 82.322 1.00 85.31 297 LEU A CA 1
ATOM 2305 C C . LEU A 1 297 ? -56.186 -15.384 81.772 1.00 85.31 297 LEU A C 1
ATOM 2307 O O . LEU A 1 297 ? -55.963 -14.395 81.082 1.00 85.31 297 LEU A O 1
ATOM 2311 N N . GLY A 1 298 ? -57.428 -15.769 82.067 1.00 81.75 298 GLY A N 1
ATOM 2312 C CA . GLY A 1 298 ? -58.622 -15.249 81.411 1.00 81.75 298 GLY A CA 1
ATOM 2313 C C . GLY A 1 298 ? -58.825 -15.911 80.047 1.00 81.75 298 GLY A C 1
ATOM 2314 O O . GLY A 1 298 ? -58.065 -15.679 79.108 1.00 81.75 298 GLY A O 1
ATOM 2315 N N . GLY A 1 299 ? -59.891 -16.702 79.900 1.00 79.81 299 GLY A N 1
ATOM 2316 C CA . GLY A 1 299 ? -60.134 -17.524 78.700 1.00 79.81 299 GLY A CA 1
ATOM 2317 C C . GLY A 1 299 ? -60.160 -16.781 77.351 1.00 79.81 299 GLY A C 1
ATOM 2318 O O . GLY A 1 299 ? -59.946 -17.392 76.309 1.00 79.81 299 GLY A O 1
ATOM 2319 N N . ALA A 1 300 ? -60.368 -15.459 77.338 1.00 86.56 300 ALA A N 1
ATOM 2320 C CA . ALA A 1 300 ? -60.306 -14.646 76.118 1.00 86.56 300 ALA A CA 1
ATOM 2321 C C . ALA A 1 300 ? -58.876 -14.235 75.704 1.00 86.56 300 ALA A C 1
ATOM 2323 O O . ALA A 1 300 ? -58.670 -13.839 74.559 1.00 86.56 300 ALA A O 1
ATOM 2324 N N . ILE A 1 301 ? -57.892 -14.310 76.608 1.00 90.25 301 ILE A N 1
ATOM 2325 C CA . ILE A 1 301 ? -56.516 -13.848 76.363 1.00 90.25 301 ILE A CA 1
ATOM 2326 C C . ILE A 1 301 ? -55.721 -14.879 75.567 1.00 90.25 301 ILE A C 1
ATOM 2328 O O . ILE A 1 301 ? -54.980 -14.498 74.661 1.00 90.25 301 ILE A O 1
ATOM 2332 N N . ARG A 1 302 ? -55.902 -16.175 75.849 1.00 89.44 302 ARG A N 1
ATOM 2333 C CA . ARG A 1 302 ? -55.139 -17.253 75.199 1.00 89.44 302 ARG A CA 1
ATOM 2334 C C . ARG A 1 302 ? -55.183 -17.180 73.663 1.00 89.44 302 ARG A C 1
ATOM 2336 O O . ARG A 1 302 ? -54.111 -17.119 73.064 1.00 89.44 302 ARG A O 1
ATOM 2343 N N . PRO A 1 303 ? -56.355 -17.065 73.001 1.00 89.69 303 PRO A N 1
ATOM 2344 C CA . PRO A 1 303 ? -56.396 -16.980 71.539 1.00 89.69 303 PRO A CA 1
ATOM 2345 C C . PRO A 1 303 ? -55.719 -15.717 70.984 1.00 89.69 303 PRO A C 1
ATOM 2347 O O . PRO A 1 303 ? -55.155 -15.742 69.891 1.00 89.69 303 PRO A O 1
ATOM 2350 N N . ILE A 1 304 ? -55.769 -14.604 71.727 1.00 91.69 304 ILE A N 1
ATOM 2351 C CA . ILE A 1 304 ? -55.135 -13.336 71.337 1.00 91.69 304 ILE A CA 1
ATOM 2352 C C . ILE A 1 304 ? -53.612 -13.466 71.417 1.00 91.69 304 ILE A C 1
ATOM 2354 O O . ILE A 1 304 ? -52.911 -13.062 70.488 1.00 91.69 304 ILE A O 1
ATOM 2358 N N . HIS A 1 305 ? -53.104 -14.042 72.509 1.00 93.62 305 HIS A N 1
ATOM 2359 C CA . HIS A 1 305 ? -51.678 -14.288 72.715 1.00 93.62 305 HIS A CA 1
ATOM 2360 C C . HIS A 1 305 ? -51.113 -15.200 71.624 1.00 93.62 305 HIS A C 1
ATOM 2362 O O . HIS A 1 305 ? -50.190 -14.797 70.917 1.00 93.62 305 HIS A O 1
ATOM 2368 N N . GLU A 1 306 ? -51.731 -16.364 71.404 1.00 90.75 306 GLU A N 1
ATOM 2369 C CA . GLU A 1 306 ? -51.303 -17.327 70.383 1.00 90.75 306 GLU A CA 1
ATOM 2370 C C . GLU A 1 306 ? -51.342 -16.723 68.970 1.00 90.75 306 GLU A C 1
ATOM 2372 O O . GLU A 1 306 ? -50.412 -16.908 68.181 1.00 90.75 306 GLU A O 1
ATOM 2377 N N . GLY A 1 307 ? -52.386 -15.946 68.652 1.00 92.56 307 GLY A N 1
ATOM 2378 C CA . GLY A 1 307 ? -52.508 -15.251 67.369 1.00 92.56 307 GLY A CA 1
ATOM 2379 C C . GLY A 1 307 ? -51.392 -14.228 67.138 1.00 92.56 307 GLY A C 1
ATOM 2380 O O . GLY A 1 307 ? -50.782 -14.200 66.065 1.00 92.56 307 GLY A O 1
ATOM 2381 N N . CYS A 1 308 ? -51.079 -13.417 68.150 1.00 93.25 308 CYS A N 1
ATOM 2382 C CA . CYS A 1 308 ? -49.992 -12.441 68.095 1.00 93.25 308 CYS A CA 1
ATOM 2383 C C . CYS A 1 308 ? -48.609 -13.111 68.046 1.00 93.25 308 CYS A C 1
ATOM 2385 O O . CYS A 1 308 ? -47.746 -12.678 67.280 1.00 93.25 308 CYS A O 1
ATOM 2387 N N . ARG A 1 309 ? -48.399 -14.194 68.806 1.00 93.06 309 ARG A N 1
ATOM 2388 C CA . ARG A 1 309 ? -47.163 -14.988 68.775 1.00 93.06 309 ARG A CA 1
ATOM 2389 C C . ARG A 1 309 ? -46.913 -15.571 67.387 1.00 93.06 309 ARG A C 1
ATOM 2391 O O . ARG A 1 309 ? -45.822 -15.409 66.842 1.00 93.06 309 ARG A O 1
ATOM 2398 N N . LYS A 1 310 ? -47.940 -16.170 66.781 1.00 92.44 310 LYS A N 1
ATOM 2399 C CA . LYS A 1 310 ? -47.864 -16.712 65.422 1.00 92.44 310 LYS A CA 1
ATOM 2400 C C . LYS A 1 310 ? -47.576 -15.629 64.381 1.00 92.44 310 LYS A C 1
ATOM 2402 O O . LYS A 1 310 ? -46.787 -15.848 63.468 1.00 92.44 310 LYS A O 1
ATOM 2407 N N . LEU A 1 311 ? -48.165 -14.439 64.530 1.00 91.44 311 LEU A N 1
ATOM 2408 C CA . LEU A 1 311 ? -47.869 -13.304 63.653 1.00 91.44 311 LEU A CA 1
ATOM 2409 C C . LEU A 1 311 ? -46.384 -12.916 63.702 1.00 91.44 311 LEU A C 1
ATOM 2411 O O . LEU A 1 311 ? -45.800 -12.655 62.651 1.00 91.44 311 LEU A O 1
ATOM 2415 N N . LEU A 1 312 ? -45.773 -12.888 64.893 1.00 91.00 312 LEU A N 1
ATOM 2416 C CA . LEU A 1 312 ? -44.335 -12.642 65.022 1.00 91.00 312 LEU A CA 1
ATOM 2417 C C . LEU A 1 312 ? -43.529 -13.727 64.297 1.00 91.00 312 LEU A C 1
ATOM 2419 O O . LEU A 1 312 ? -42.666 -13.407 63.492 1.00 91.00 312 LEU A O 1
ATOM 2423 N N . GLU A 1 313 ? -43.845 -15.001 64.517 1.00 90.00 313 GLU A N 1
ATOM 2424 C CA . GLU A 1 313 ? -43.123 -16.123 63.899 1.00 90.00 313 GLU A CA 1
ATOM 2425 C C . GLU A 1 313 ? -43.226 -16.138 62.364 1.00 90.00 313 GLU A C 1
ATOM 2427 O O . GLU A 1 313 ? -42.225 -16.371 61.689 1.00 90.00 313 GLU A O 1
ATOM 2432 N N . ASP A 1 314 ? -44.397 -15.817 61.809 1.00 89.12 314 ASP A N 1
ATOM 2433 C CA . ASP A 1 314 ? -44.635 -15.861 60.362 1.00 89.12 314 ASP A CA 1
ATOM 2434 C C . ASP A 1 314 ? -44.165 -14.588 59.631 1.00 89.12 314 ASP A C 1
ATOM 2436 O O . ASP A 1 314 ? -43.779 -14.640 58.458 1.00 89.12 314 ASP A O 1
ATOM 2440 N N . ARG A 1 315 ? -44.271 -13.414 60.275 1.00 89.19 315 ARG A N 1
ATOM 2441 C CA . ARG A 1 315 ? -44.156 -12.105 59.598 1.00 89.19 315 ARG A CA 1
ATOM 2442 C C . ARG A 1 315 ? -43.014 -11.232 60.097 1.00 89.19 315 ARG A C 1
ATOM 2444 O O . ARG A 1 315 ? -42.493 -10.449 59.309 1.00 89.19 315 ARG A O 1
ATOM 2451 N N . LEU A 1 316 ? -42.645 -11.321 61.370 1.00 90.88 316 LEU A N 1
ATOM 2452 C CA . LEU A 1 316 ? -41.661 -10.445 62.010 1.00 90.88 316 LEU A CA 1
ATOM 2453 C C . LEU A 1 316 ? -40.635 -11.318 62.730 1.00 90.88 316 LEU A C 1
ATOM 2455 O O . LEU A 1 316 ? -40.701 -11.496 63.942 1.00 90.88 316 LEU A O 1
ATOM 2459 N N . ILE A 1 317 ? -39.711 -11.898 61.965 1.00 89.50 317 ILE A N 1
ATOM 2460 C CA . ILE A 1 317 ? -38.801 -12.935 62.452 1.00 89.50 317 ILE A CA 1
ATOM 2461 C C . ILE A 1 317 ? -37.758 -12.293 63.371 1.00 89.50 317 ILE A C 1
ATOM 2463 O O . ILE A 1 317 ? -36.950 -11.467 62.939 1.00 89.50 317 ILE A O 1
ATOM 2467 N N . LEU A 1 318 ? -37.787 -12.684 64.646 1.00 92.12 318 LEU A N 1
ATOM 2468 C CA . LEU A 1 318 ? -36.930 -12.158 65.708 1.00 92.12 318 LEU A CA 1
ATOM 2469 C C . LEU A 1 318 ? -35.855 -13.173 66.110 1.00 92.12 318 LEU A C 1
ATOM 2471 O O . LEU A 1 318 ? -36.118 -14.374 66.173 1.00 92.12 318 LEU A O 1
ATOM 2475 N N . GLU A 1 319 ? -34.672 -12.678 66.455 1.00 92.62 319 GLU A N 1
ATOM 2476 C CA . GLU A 1 319 ? -33.574 -13.446 67.051 1.00 92.62 319 GLU A CA 1
ATOM 2477 C C . GLU A 1 319 ? -33.038 -12.729 68.303 1.00 92.62 319 GLU A C 1
ATOM 2479 O O . GLU A 1 319 ? -33.175 -11.506 68.398 1.00 92.62 319 GLU A O 1
ATOM 2484 N N . PRO A 1 320 ? -32.460 -13.439 69.285 1.00 92.75 320 PRO A N 1
ATOM 2485 C CA . PRO A 1 320 ? -31.852 -12.783 70.435 1.00 92.75 320 PRO A CA 1
ATOM 2486 C C . PRO A 1 320 ? -30.601 -11.989 70.026 1.00 92.75 320 PRO A C 1
ATOM 2488 O O . PRO A 1 320 ? -29.898 -12.352 69.080 1.00 92.75 320 PRO A O 1
ATOM 2491 N N . VAL A 1 321 ? -30.307 -10.895 70.735 1.00 92.94 321 VAL A N 1
ATOM 2492 C CA . VAL A 1 321 ? -29.081 -10.108 70.490 1.00 92.94 321 VAL A CA 1
ATOM 2493 C C . VAL A 1 321 ? -27.854 -10.863 71.006 1.00 92.94 321 VAL A C 1
ATOM 2495 O O . VAL A 1 321 ? -26.823 -10.875 70.332 1.00 92.94 321 VAL A O 1
ATOM 2498 N N . LEU A 1 322 ? -27.992 -11.523 72.161 1.00 91.38 322 LEU A N 1
ATOM 2499 C CA . LEU A 1 322 ? -27.005 -12.420 72.762 1.00 91.38 322 LEU A CA 1
ATOM 2500 C C . LEU A 1 322 ? -27.585 -13.834 72.898 1.00 91.38 322 LEU A C 1
ATOM 2502 O O . LEU A 1 322 ? -28.692 -14.014 73.398 1.00 91.38 322 LEU A O 1
ATOM 2506 N N . ASN A 1 323 ? -26.824 -14.845 72.471 1.00 90.06 323 ASN A N 1
ATOM 2507 C CA . ASN A 1 323 ? -27.273 -16.245 72.456 1.00 90.06 323 ASN A CA 1
ATOM 2508 C C . ASN A 1 323 ? -27.124 -16.969 73.811 1.00 90.06 323 ASN A C 1
ATOM 2510 O O . ASN A 1 323 ? -27.609 -18.089 73.943 1.00 90.06 323 ASN A O 1
ATOM 2514 N N . GLU A 1 324 ? -26.471 -16.354 74.800 1.00 91.31 324 GLU A N 1
ATOM 2515 C CA . GLU A 1 324 ? -26.240 -16.897 76.153 1.00 91.31 324 GLU A CA 1
ATOM 2516 C C . GLU A 1 324 ? -27.499 -16.813 77.010 1.00 91.31 324 GLU A C 1
ATOM 2518 O O . GLU A 1 324 ? -28.303 -15.926 76.779 1.00 91.31 324 GLU A O 1
ATOM 2523 N N . GLU A 1 325 ? -27.756 -17.738 77.938 1.00 88.75 325 GLU A N 1
ATOM 2524 C CA . GLU A 1 325 ? -29.005 -17.777 78.736 1.00 88.75 325 GLU A CA 1
ATOM 2525 C C . GLU A 1 325 ? -29.171 -16.573 79.673 1.00 88.75 325 GLU A C 1
ATOM 2527 O O . GLU A 1 325 ? -28.194 -16.024 80.181 1.00 88.75 325 GLU A O 1
ATOM 2532 N N . GLU A 1 326 ? -30.416 -16.146 79.902 1.00 90.00 326 GLU A N 1
ATOM 2533 C CA . GLU A 1 326 ? -30.690 -15.135 80.929 1.00 90.00 326 GLU A CA 1
ATOM 2534 C C . GLU A 1 326 ? -30.283 -15.691 82.304 1.00 90.00 326 GLU A C 1
ATOM 2536 O O . GLU A 1 326 ? -30.604 -16.830 82.640 1.00 90.00 326 GLU A O 1
ATOM 2541 N N . GLY A 1 327 ? -29.525 -14.908 83.070 1.00 90.62 327 GLY A N 1
ATOM 2542 C CA . GLY A 1 327 ? -28.891 -15.321 84.325 1.00 90.62 327 GLY A CA 1
ATOM 2543 C C . GLY A 1 327 ? -27.478 -15.907 84.183 1.00 90.62 327 GLY A C 1
ATOM 2544 O O . GLY A 1 327 ? -26.837 -16.208 85.188 1.00 90.62 327 GLY A O 1
ATOM 2545 N N . SER A 1 328 ? -26.960 -16.071 82.960 1.00 92.25 328 SER A N 1
ATOM 2546 C CA . SER A 1 328 ? -25.571 -16.506 82.738 1.00 92.25 328 SER A CA 1
ATOM 2547 C C . SER A 1 328 ? -24.572 -15.345 82.828 1.00 92.25 328 SER A C 1
ATOM 2549 O O . SER A 1 328 ? -24.909 -14.192 82.556 1.00 92.25 328 SER A O 1
ATOM 2551 N N . GLU A 1 329 ? -23.327 -15.637 83.212 1.00 92.31 329 GLU A N 1
ATOM 2552 C CA . GLU A 1 329 ? -22.234 -14.658 83.203 1.00 92.31 329 GLU A CA 1
ATOM 2553 C C . GLU A 1 329 ? -21.667 -14.515 81.782 1.00 92.31 329 GLU A C 1
ATOM 2555 O O . GLU A 1 329 ? -21.252 -15.498 81.168 1.00 92.31 329 GLU A O 1
ATOM 2560 N N . VAL A 1 330 ? -21.642 -13.286 81.263 1.00 91.06 330 VAL A N 1
ATOM 2561 C CA . VAL A 1 330 ? -21.175 -12.958 79.910 1.00 91.06 330 VAL A CA 1
ATOM 2562 C C . VAL A 1 330 ? -20.045 -11.935 79.990 1.00 91.06 330 VAL A C 1
ATOM 2564 O O . VAL A 1 330 ? -20.145 -10.936 80.707 1.00 91.06 330 VAL A O 1
ATOM 2567 N N . THR A 1 331 ? -18.982 -12.163 79.216 1.00 91.12 331 THR A N 1
ATOM 2568 C CA . THR A 1 331 ? -17.857 -11.233 79.055 1.00 91.12 331 THR A CA 1
ATOM 2569 C C . THR A 1 331 ? -17.833 -10.683 77.631 1.00 91.12 331 THR A C 1
ATOM 2571 O O . THR A 1 331 ? -17.813 -11.446 76.668 1.00 91.12 331 THR A O 1
ATOM 2574 N N . LEU A 1 332 ? -17.825 -9.356 77.498 1.00 88.44 332 LEU A N 1
ATOM 2575 C CA . LEU A 1 332 ? -17.810 -8.638 76.223 1.00 88.44 332 LEU A CA 1
ATOM 2576 C C . LEU A 1 332 ? -16.575 -7.736 76.133 1.00 88.44 332 LEU A C 1
ATOM 2578 O O . LEU A 1 332 ? -16.372 -6.874 76.990 1.00 88.44 332 LEU A O 1
ATOM 2582 N N . ASP A 1 333 ? -15.772 -7.907 75.086 1.00 85.31 333 ASP A N 1
ATOM 2583 C CA . ASP A 1 333 ? -14.560 -7.104 74.867 1.00 85.31 333 ASP A CA 1
ATOM 2584 C C . ASP A 1 333 ? -14.884 -5.701 74.330 1.00 85.31 333 ASP A C 1
ATOM 2586 O O . ASP A 1 333 ? -14.320 -4.703 74.783 1.00 85.31 333 ASP A O 1
ATOM 2590 N N . GLU A 1 334 ? -15.845 -5.619 73.408 1.00 82.88 334 GLU A N 1
ATOM 2591 C CA . GLU A 1 334 ? -16.347 -4.385 72.804 1.00 82.88 334 GLU A CA 1
ATOM 2592 C C . GLU A 1 334 ? -17.872 -4.323 72.916 1.00 82.88 334 GLU A C 1
ATOM 2594 O O . GLU A 1 334 ? -18.556 -5.349 72.945 1.00 82.88 334 GLU A O 1
ATOM 2599 N N . ILE A 1 335 ? -18.411 -3.105 72.990 1.00 83.88 335 ILE A N 1
ATOM 2600 C CA . ILE A 1 335 ? -19.846 -2.866 73.147 1.00 83.88 335 ILE A CA 1
ATOM 2601 C C . ILE A 1 335 ? -20.342 -1.963 72.037 1.00 83.88 335 ILE A C 1
ATOM 2603 O O . ILE A 1 335 ? -19.828 -0.861 71.849 1.00 83.88 335 ILE A O 1
ATOM 2607 N N . ASP A 1 336 ? -21.403 -2.417 71.379 1.00 86.25 336 ASP A N 1
ATOM 2608 C CA . ASP A 1 336 ? -22.287 -1.578 70.586 1.00 86.25 336 ASP A CA 1
ATOM 2609 C C . ASP A 1 336 ? -23.363 -0.965 71.509 1.00 86.25 336 ASP A C 1
ATOM 2611 O O . ASP A 1 336 ? -24.229 -1.700 72.002 1.00 86.25 336 ASP A O 1
ATOM 2615 N N . PRO A 1 337 ? -23.333 0.359 71.768 1.00 82.88 337 PRO A N 1
ATOM 2616 C CA . PRO A 1 337 ? -24.302 1.023 72.639 1.00 82.88 337 PRO A CA 1
ATOM 2617 C C . PRO A 1 337 ? -25.748 0.961 72.129 1.00 82.88 337 PRO A C 1
ATOM 2619 O O . PRO A 1 337 ? -26.670 1.194 72.913 1.00 82.88 337 PRO A O 1
ATOM 2622 N N . GLU A 1 338 ? -25.962 0.689 70.836 1.00 82.62 338 GLU A N 1
ATOM 2623 C CA . GLU A 1 338 ? -27.303 0.547 70.257 1.00 82.62 338 GLU A CA 1
ATOM 2624 C C . GLU A 1 338 ? -27.884 -0.856 70.481 1.00 82.62 338 GLU A C 1
ATOM 2626 O O . GLU A 1 338 ? -29.102 -1.004 70.595 1.00 82.62 338 GLU A O 1
ATOM 2631 N N . ALA A 1 339 ? -27.031 -1.878 70.600 1.00 84.31 339 ALA A N 1
ATOM 2632 C CA . ALA A 1 339 ? -27.446 -3.267 70.784 1.00 84.31 339 ALA A CA 1
ATOM 2633 C C . ALA A 1 339 ? -27.442 -3.720 72.254 1.00 84.31 339 ALA A C 1
ATOM 2635 O O . ALA A 1 339 ? -28.252 -4.566 72.634 1.00 84.31 339 ALA A O 1
ATOM 2636 N N . ILE A 1 340 ? -26.538 -3.185 73.083 1.00 89.50 340 ILE A N 1
ATOM 2637 C CA . ILE A 1 340 ? -26.300 -3.675 74.446 1.00 89.50 340 ILE A CA 1
ATOM 2638 C C . ILE A 1 340 ? -26.364 -2.518 75.443 1.00 89.50 340 ILE A C 1
ATOM 2640 O O . ILE A 1 340 ? -25.581 -1.570 75.396 1.00 89.50 340 ILE A O 1
ATOM 2644 N N . LYS A 1 341 ? -27.283 -2.627 76.408 1.00 89.62 341 LYS A N 1
ATOM 2645 C CA . LYS A 1 341 ? -27.419 -1.674 77.512 1.00 89.62 341 LYS A CA 1
ATOM 2646 C C . LYS A 1 341 ? -26.765 -2.230 78.770 1.00 89.62 341 LYS A C 1
ATOM 2648 O O . LYS A 1 341 ? -27.255 -3.190 79.353 1.00 89.62 341 LYS A O 1
ATOM 2653 N N . LEU A 1 342 ? -25.707 -1.571 79.230 1.00 89.12 342 LEU A N 1
ATOM 2654 C CA . LEU A 1 342 ? -25.093 -1.881 80.517 1.00 89.12 342 LEU A CA 1
ATOM 2655 C C . LEU A 1 342 ? -25.849 -1.229 81.681 1.00 89.12 342 LEU A C 1
ATOM 2657 O O . LEU A 1 342 ? -26.289 -0.080 81.595 1.00 89.12 342 LEU A O 1
ATOM 2661 N N . SER A 1 343 ? -25.946 -1.942 82.800 1.00 85.81 343 SER A N 1
ATOM 2662 C CA . SER A 1 343 ? -26.520 -1.451 84.057 1.00 85.81 343 SER A CA 1
ATOM 2663 C C . SER A 1 343 ? -25.625 -1.805 85.244 1.00 85.81 343 SER A C 1
ATOM 2665 O O . SER A 1 343 ? -25.010 -2.866 85.251 1.00 85.81 343 SER A O 1
ATOM 2667 N N . GLY A 1 344 ? -25.579 -0.941 86.263 1.00 86.62 344 GLY A N 1
ATOM 2668 C CA . GLY A 1 344 ? -24.771 -1.143 87.473 1.00 86.62 344 GLY A CA 1
ATOM 2669 C C . GLY A 1 344 ? -23.445 -0.375 87.459 1.00 86.62 344 GLY A C 1
ATOM 2670 O O . GLY A 1 344 ? -23.357 0.719 86.900 1.00 86.62 344 GLY A O 1
ATOM 2671 N N . SER A 1 345 ? -22.419 -0.932 88.110 1.00 83.88 345 SER A N 1
ATOM 2672 C CA . SER A 1 345 ? -21.076 -0.341 88.209 1.00 83.88 345 SER A CA 1
ATOM 2673 C C . SER A 1 345 ? -20.267 -0.601 86.938 1.00 83.88 345 SER A C 1
ATOM 2675 O O . SER A 1 345 ? -19.471 -1.534 86.873 1.00 83.88 345 SER A O 1
ATOM 2677 N N . VAL A 1 346 ? -20.492 0.221 85.915 1.00 85.44 346 VAL A N 1
ATOM 2678 C CA . VAL A 1 346 ? -19.867 0.066 84.595 1.00 85.44 346 VAL A CA 1
ATOM 2679 C C . VAL A 1 346 ? -18.431 0.624 84.591 1.00 85.44 346 VAL A C 1
ATOM 2681 O O . VAL A 1 346 ? -18.253 1.809 84.890 1.00 85.44 346 VAL A O 1
ATOM 2684 N N . PRO A 1 347 ? -17.399 -0.177 84.251 1.00 82.88 347 PRO A N 1
ATOM 2685 C CA . PRO A 1 347 ? -16.023 0.304 84.129 1.00 82.88 347 PRO A CA 1
ATOM 2686 C C . PRO A 1 347 ? -15.847 1.226 82.910 1.00 82.88 347 PRO A C 1
ATOM 2688 O O . PRO A 1 347 ? -16.597 1.155 81.939 1.00 82.88 347 PRO A O 1
ATOM 2691 N N . ALA A 1 348 ? -14.829 2.093 82.943 1.00 79.19 348 ALA A N 1
ATOM 2692 C CA . ALA A 1 348 ? -14.574 3.065 81.873 1.00 79.19 348 ALA A CA 1
ATOM 2693 C C . ALA A 1 348 ? -14.124 2.426 80.542 1.00 79.19 348 ALA A C 1
ATOM 2695 O O . ALA A 1 348 ? -14.282 3.039 79.489 1.00 79.19 348 ALA A O 1
ATOM 2696 N N . SER A 1 349 ? -13.574 1.211 80.582 1.00 79.56 349 SER A N 1
ATOM 2697 C CA . SER A 1 349 ? -13.151 0.434 79.413 1.00 79.56 349 SER A CA 1
ATOM 2698 C C . SER A 1 349 ? -13.290 -1.062 79.692 1.00 79.56 349 SER A C 1
ATOM 2700 O O . SER A 1 349 ? -13.157 -1.476 80.846 1.00 79.56 349 SER A O 1
ATOM 2702 N N . GLY A 1 350 ? -13.539 -1.848 78.640 1.00 79.25 350 GLY A N 1
ATOM 2703 C CA . GLY A 1 350 ? -13.699 -3.300 78.716 1.00 79.25 350 GLY A CA 1
ATOM 2704 C C . GLY A 1 350 ? -12.440 -4.060 79.173 1.00 79.25 350 GLY A C 1
ATOM 2705 O O . GLY A 1 350 ? -11.371 -3.457 79.332 1.00 79.25 350 GLY A O 1
ATOM 2706 N N . PRO A 1 351 ? -12.553 -5.384 79.384 1.00 84.06 351 PRO A N 1
ATOM 2707 C CA . PRO A 1 351 ? -13.734 -6.208 79.108 1.00 84.06 351 PRO A CA 1
ATOM 2708 C C . PRO A 1 351 ? -14.856 -6.007 80.138 1.00 84.06 351 PRO A C 1
ATOM 2710 O O . PRO A 1 351 ? -14.618 -5.851 81.336 1.00 84.06 351 PRO A O 1
ATOM 2713 N N . TYR A 1 352 ? -16.097 -6.004 79.660 1.00 88.50 352 TYR A N 1
ATOM 2714 C CA . TYR A 1 352 ? -17.298 -5.849 80.475 1.00 88.50 352 TYR A CA 1
ATOM 2715 C C . TYR A 1 352 ? -17.819 -7.231 80.848 1.00 88.50 352 TYR A C 1
ATOM 2717 O O . TYR A 1 352 ? -18.220 -7.990 79.972 1.00 88.50 352 TYR A O 1
ATOM 2725 N N . THR A 1 353 ? -17.794 -7.563 82.137 1.00 89.69 353 THR A N 1
ATOM 2726 C CA . THR A 1 353 ? -18.312 -8.840 82.648 1.00 89.69 353 THR A CA 1
ATOM 2727 C C . THR A 1 353 ? -19.509 -8.584 83.548 1.00 89.69 353 THR A C 1
ATOM 2729 O O . THR A 1 353 ? -19.462 -7.694 84.401 1.00 89.69 353 THR A O 1
ATOM 2732 N N . GLY A 1 354 ? -20.578 -9.347 83.350 1.00 90.25 354 GLY A N 1
ATOM 2733 C CA . GLY A 1 354 ? -21.782 -9.259 84.163 1.00 90.25 354 GLY A CA 1
ATOM 2734 C C . GLY A 1 354 ? -22.768 -10.377 83.860 1.00 90.25 354 GLY A C 1
ATOM 2735 O O . GLY A 1 354 ? -22.575 -11.170 82.943 1.00 90.25 354 GLY A O 1
ATOM 2736 N N . GLU A 1 355 ? -23.836 -10.427 84.643 1.00 92.88 355 GLU A N 1
ATOM 2737 C CA . GLU A 1 355 ? -24.942 -11.356 84.436 1.00 92.88 355 GLU A CA 1
ATOM 2738 C C . GLU A 1 355 ? -25.872 -10.838 83.330 1.00 92.88 355 GLU A C 1
ATOM 2740 O O . GLU A 1 355 ? -26.280 -9.670 83.334 1.00 92.88 355 GLU A O 1
ATOM 2745 N N . LEU A 1 356 ? -26.213 -11.697 82.371 1.00 93.12 356 LEU A N 1
ATOM 2746 C CA . LEU A 1 356 ? -27.138 -11.369 81.296 1.00 93.12 356 LEU A CA 1
ATOM 2747 C C . LEU A 1 356 ? -28.571 -11.321 81.829 1.00 93.12 356 LEU A C 1
ATOM 2749 O O . LEU A 1 356 ? -29.224 -12.346 81.978 1.00 93.12 356 LEU A O 1
ATOM 2753 N N . ILE A 1 357 ? -29.078 -10.118 82.089 1.00 91.06 357 ILE A N 1
ATOM 2754 C CA . ILE A 1 357 ? -30.440 -9.926 82.617 1.00 91.06 357 ILE A CA 1
ATOM 2755 C C . ILE A 1 357 ? -31.518 -10.142 81.546 1.00 91.06 357 ILE A C 1
ATOM 2757 O O . ILE A 1 357 ? -32.610 -10.604 81.856 1.00 91.06 357 ILE A O 1
ATOM 2761 N N . HIS A 1 358 ? -31.238 -9.771 80.295 1.00 91.69 358 HIS A N 1
ATOM 2762 C CA . HIS A 1 358 ? -32.157 -9.942 79.169 1.00 91.69 358 HIS A CA 1
ATOM 2763 C C . HIS A 1 358 ? -31.368 -10.102 77.874 1.00 91.69 358 HIS A C 1
ATOM 2765 O O . HIS A 1 358 ? -30.452 -9.321 77.611 1.00 91.69 358 HIS A O 1
ATOM 2771 N N . ARG A 1 359 ? -31.728 -11.091 77.053 1.00 91.56 359 ARG A N 1
ATOM 2772 C CA . ARG A 1 359 ? -31.012 -11.427 75.802 1.00 91.56 359 ARG A CA 1
ATOM 2773 C C . ARG A 1 359 ? -31.143 -10.388 74.689 1.00 91.56 359 ARG A C 1
ATOM 2775 O O . ARG A 1 359 ? -30.414 -10.458 73.696 1.00 91.56 359 ARG A O 1
ATOM 2782 N N . GLY A 1 360 ? -32.079 -9.452 74.827 1.00 92.19 360 GLY A N 1
ATOM 2783 C CA . GLY A 1 360 ? -32.481 -8.529 73.774 1.00 92.19 360 GLY A CA 1
ATOM 2784 C C . GLY A 1 360 ? -33.192 -9.234 72.618 1.00 92.19 360 GLY A C 1
ATOM 2785 O O . GLY A 1 360 ? -33.147 -10.453 72.476 1.00 92.19 360 GLY A O 1
ATOM 2786 N N . TRP A 1 361 ? -33.826 -8.447 71.751 1.00 93.50 361 TRP A N 1
ATOM 2787 C CA . TRP A 1 361 ? -34.460 -8.937 70.527 1.00 93.50 361 TRP A CA 1
ATOM 2788 C C . TRP A 1 361 ? -33.992 -8.114 69.330 1.00 93.50 361 TRP A C 1
ATOM 2790 O O . TRP A 1 361 ? -34.023 -6.884 69.366 1.00 93.50 361 TRP A O 1
ATOM 2800 N N . ARG A 1 362 ? -33.600 -8.792 68.253 1.00 91.62 362 ARG A N 1
ATOM 2801 C CA . ARG A 1 362 ? -33.251 -8.216 66.955 1.00 91.62 362 ARG A CA 1
ATOM 2802 C C . ARG A 1 362 ? -34.261 -8.674 65.909 1.00 91.62 362 ARG A C 1
ATOM 2804 O O . ARG A 1 362 ? -34.555 -9.861 65.801 1.00 91.62 362 ARG A O 1
ATOM 2811 N N . LEU A 1 363 ? -34.764 -7.734 65.110 1.00 90.50 363 LEU A N 1
ATOM 2812 C CA . LEU A 1 363 ? -35.558 -8.047 63.924 1.00 90.50 363 LEU A CA 1
ATOM 2813 C C . LEU A 1 363 ? -34.626 -8.501 62.799 1.00 90.50 363 LEU A C 1
ATOM 2815 O O . LEU A 1 363 ? -33.830 -7.708 62.303 1.00 90.50 363 LEU A O 1
ATOM 2819 N N . LYS A 1 364 ? -34.718 -9.780 62.434 1.00 87.69 364 LYS A N 1
ATOM 2820 C CA . LYS A 1 364 ? -33.873 -10.428 61.426 1.00 87.69 364 LYS A CA 1
ATOM 2821 C C . LYS A 1 364 ? -34.464 -10.295 60.027 1.00 87.69 364 LYS A C 1
ATOM 2823 O O . LYS A 1 364 ? -33.762 -9.944 59.087 1.00 87.69 364 LYS A O 1
ATOM 2828 N N . GLU A 1 365 ? -35.760 -10.569 59.896 1.00 85.31 365 GLU A N 1
ATOM 2829 C CA . GLU A 1 365 ? -36.477 -10.564 58.619 1.00 85.31 365 GLU A CA 1
ATOM 2830 C C . GLU A 1 365 ? -37.907 -10.044 58.814 1.00 85.31 365 GLU A C 1
ATOM 2832 O O . GLU A 1 365 ? -38.507 -10.199 59.881 1.00 85.31 365 GLU A O 1
ATOM 2837 N N . CYS A 1 366 ? -38.461 -9.412 57.779 1.00 86.94 366 CYS A N 1
ATOM 2838 C CA . CYS A 1 366 ? -39.788 -8.802 57.813 1.00 86.94 366 CYS A CA 1
ATOM 2839 C C . CYS A 1 366 ? -40.576 -9.194 56.556 1.00 86.94 366 CYS A C 1
ATOM 2841 O O . CYS A 1 366 ? -40.370 -8.637 55.480 1.00 86.94 366 CYS A O 1
ATOM 2843 N N . ASN A 1 367 ? -41.492 -10.150 56.709 1.00 85.31 367 ASN A N 1
ATOM 2844 C CA . ASN A 1 367 ? -42.257 -10.772 55.627 1.00 85.31 367 ASN A CA 1
ATOM 2845 C C . ASN A 1 367 ? -43.665 -10.172 55.533 1.00 85.31 367 ASN A C 1
ATOM 2847 O O . ASN A 1 367 ? -44.677 -10.851 55.757 1.00 85.31 367 ASN A O 1
ATOM 2851 N N . LEU A 1 368 ? -43.737 -8.878 55.222 1.00 82.50 368 LEU A N 1
ATOM 2852 C CA . LEU A 1 368 ? -45.008 -8.174 55.051 1.00 82.50 368 LEU A CA 1
ATOM 2853 C C . LEU A 1 368 ? -45.583 -8.392 53.641 1.00 82.50 368 LEU A C 1
ATOM 2855 O O . LEU A 1 368 ? -44.831 -8.410 52.666 1.00 82.50 368 LEU A O 1
ATOM 2859 N N . PRO A 1 369 ? -46.911 -8.553 53.503 1.00 77.69 369 PRO A N 1
ATOM 2860 C CA . PRO A 1 369 ? -47.545 -8.647 52.194 1.00 77.69 369 PRO A CA 1
ATOM 2861 C C . PRO A 1 369 ? -47.387 -7.336 51.410 1.00 77.69 369 PRO A C 1
ATOM 2863 O O . PRO A 1 369 ? -47.425 -6.247 51.985 1.00 77.69 369 PRO A O 1
ATOM 2866 N N . GLU A 1 370 ? -47.255 -7.440 50.086 1.00 72.19 370 GLU A N 1
ATOM 2867 C CA . GLU A 1 370 ? -47.217 -6.267 49.210 1.00 72.19 370 GLU A CA 1
ATOM 2868 C C . GLU A 1 370 ? -48.546 -5.500 49.291 1.00 72.19 370 GLU A C 1
ATOM 2870 O O . GLU A 1 370 ? -49.634 -6.068 49.150 1.00 72.19 370 GLU A O 1
ATOM 2875 N N . LEU A 1 371 ? -48.460 -4.188 49.519 1.00 73.69 371 LEU A N 1
ATOM 2876 C CA . LEU A 1 371 ? -49.625 -3.312 49.476 1.00 73.69 371 LEU A CA 1
ATOM 2877 C C . LEU A 1 371 ? -50.074 -3.139 48.022 1.00 73.69 371 LEU A C 1
ATOM 2879 O O . LEU A 1 371 ? -49.275 -2.832 47.138 1.00 73.69 371 LEU A O 1
ATOM 2883 N N . VAL A 1 372 ? -51.372 -3.305 47.773 1.00 76.00 372 VAL A N 1
ATOM 2884 C CA . VAL A 1 372 ? -51.956 -3.155 46.434 1.00 76.00 372 VAL A CA 1
ATOM 2885 C C . VAL A 1 372 ? -51.824 -1.709 45.943 1.00 76.00 372 VAL A C 1
ATOM 2887 O O . VAL A 1 372 ? -51.978 -0.755 46.712 1.00 76.00 372 VAL A O 1
ATOM 2890 N N . SER A 1 373 ? -51.594 -1.528 44.641 1.00 62.25 373 SER A N 1
ATOM 2891 C CA . SER A 1 373 ? -51.496 -0.201 44.027 1.00 62.25 373 SER A CA 1
ATOM 2892 C C . SER A 1 373 ? -52.765 0.625 44.279 1.00 62.25 373 SER A C 1
ATOM 2894 O O . SER A 1 373 ? -53.857 0.217 43.884 1.00 62.25 373 SER A O 1
ATOM 2896 N N . GLY A 1 374 ? -52.623 1.798 44.904 1.00 68.81 374 GLY A N 1
ATOM 2897 C CA . GLY A 1 374 ? -53.741 2.696 45.221 1.00 68.81 374 GLY A CA 1
ATOM 2898 C C . GLY A 1 374 ? -54.293 2.579 46.647 1.00 68.81 374 GLY A C 1
ATOM 2899 O O . GLY A 1 374 ? -55.257 3.274 46.971 1.00 68.81 374 GLY A O 1
ATOM 2900 N N . TRP A 1 375 ? -53.688 1.756 47.512 1.00 71.81 375 TRP A N 1
ATOM 2901 C CA . TRP A 1 375 ? -54.020 1.711 48.937 1.00 71.81 375 TRP A CA 1
ATOM 2902 C C . TRP A 1 375 ? -53.718 3.058 49.621 1.00 71.81 375 TRP A C 1
ATOM 2904 O O . TRP A 1 375 ? -52.602 3.568 49.550 1.00 71.81 375 TRP A O 1
ATOM 2914 N N . LYS A 1 376 ? -54.723 3.648 50.280 1.00 67.00 376 LYS A N 1
ATOM 2915 C CA . LYS A 1 376 ? -54.626 4.926 51.023 1.00 67.00 376 LYS A CA 1
ATOM 2916 C C . LYS A 1 376 ? -54.820 4.739 52.539 1.00 67.00 376 LYS A C 1
ATOM 2918 O O . LYS A 1 376 ? -55.144 5.696 53.234 1.00 67.00 376 LYS A O 1
ATOM 2923 N N . GLY A 1 377 ? -54.715 3.498 53.020 1.00 66.19 377 GLY A N 1
ATOM 2924 C CA . GLY A 1 377 ? -55.309 3.038 54.275 1.00 66.19 377 GLY A CA 1
ATOM 2925 C C . GLY A 1 377 ? -54.807 3.748 55.532 1.00 66.19 377 GLY A C 1
ATOM 2926 O O . GLY A 1 377 ? -53.644 3.657 55.907 1.00 66.19 377 GLY A O 1
ATOM 2927 N N . ASN A 1 378 ? -55.744 4.409 56.209 1.00 80.12 378 ASN A N 1
ATOM 2928 C CA . ASN A 1 378 ? -55.593 5.063 57.511 1.00 80.12 378 ASN A CA 1
ATOM 2929 C C . ASN A 1 378 ? -56.475 4.422 58.605 1.00 80.12 378 ASN A C 1
ATOM 2931 O O . ASN A 1 378 ? -56.567 4.955 59.707 1.00 80.12 378 ASN A O 1
ATOM 2935 N N . VAL A 1 379 ? -57.141 3.303 58.302 1.00 81.94 379 VAL A N 1
ATOM 2936 C CA . VAL A 1 379 ? -58.017 2.559 59.219 1.00 81.94 379 VAL A CA 1
ATOM 2937 C C . VAL A 1 379 ? -57.474 1.138 59.358 1.00 81.94 379 VAL A C 1
ATOM 2939 O O . VAL A 1 379 ? -57.316 0.449 58.352 1.00 81.94 379 VAL A O 1
ATOM 2942 N N . ILE A 1 380 ? -57.173 0.718 60.592 1.00 83.50 380 ILE A N 1
ATOM 2943 C CA . ILE A 1 380 ? -56.610 -0.611 60.912 1.00 83.50 380 ILE A CA 1
ATOM 2944 C C . ILE A 1 380 ? -57.722 -1.625 61.218 1.00 83.50 380 ILE A C 1
ATOM 2946 O O . ILE A 1 380 ? -57.664 -2.756 60.747 1.00 83.50 380 ILE A O 1
ATOM 2950 N N . ALA A 1 381 ? -58.754 -1.209 61.957 1.00 86.25 381 ALA A N 1
ATOM 2951 C CA . ALA A 1 381 ? -59.964 -1.984 62.212 1.00 86.25 381 ALA A CA 1
ATOM 2952 C C . ALA A 1 381 ? -61.187 -1.070 62.009 1.00 86.25 381 ALA A C 1
ATOM 2954 O O . ALA A 1 381 ? -61.216 0.021 62.591 1.00 86.25 381 ALA A O 1
ATOM 2955 N N . PRO A 1 382 ? -62.158 -1.439 61.153 1.00 87.94 382 PRO A N 1
ATOM 2956 C CA . PRO A 1 382 ? -63.362 -0.641 60.955 1.00 87.94 382 PRO A CA 1
ATOM 2957 C C . PRO A 1 382 ? -64.254 -0.679 62.202 1.00 87.94 382 PRO A C 1
ATOM 2959 O O . PRO A 1 382 ? -64.279 -1.667 62.929 1.00 87.94 382 PRO A O 1
ATOM 2962 N N . ALA A 1 383 ? -65.010 0.395 62.435 1.00 91.62 383 ALA A N 1
ATOM 2963 C CA . ALA A 1 383 ? -66.056 0.393 63.451 1.00 91.62 383 ALA A CA 1
ATOM 2964 C C . ALA A 1 383 ? -67.270 -0.398 62.943 1.00 91.62 383 ALA A C 1
ATOM 2966 O O . ALA A 1 383 ? -67.734 -0.171 61.824 1.00 91.62 383 ALA A O 1
ATOM 2967 N N . GLU A 1 384 ? -67.792 -1.293 63.774 1.00 90.62 384 GLU A N 1
ATOM 2968 C CA . GLU A 1 384 ? -68.993 -2.073 63.482 1.00 90.62 384 GLU A CA 1
ATOM 2969 C C . GLU A 1 384 ? -70.207 -1.405 64.138 1.00 90.62 384 GLU A C 1
ATOM 2971 O O . GLU A 1 384 ? -70.181 -1.068 65.322 1.00 90.62 384 GLU A O 1
ATOM 2976 N N . ILE A 1 385 ? -71.261 -1.170 63.352 1.00 89.94 385 ILE A N 1
ATOM 2977 C CA . ILE A 1 385 ? -72.530 -0.606 63.825 1.00 89.94 385 ILE A CA 1
ATOM 2978 C C . ILE A 1 385 ? -73.629 -1.601 63.474 1.00 89.94 385 ILE A C 1
ATOM 2980 O O . ILE A 1 385 ? -73.900 -1.843 62.297 1.00 89.94 385 ILE A O 1
ATOM 2984 N N . GLU A 1 386 ? -74.266 -2.161 64.497 1.00 86.94 386 GLU A N 1
ATOM 2985 C CA . GLU A 1 386 ? -75.484 -2.947 64.332 1.00 86.94 386 GLU A CA 1
ATOM 2986 C C . GLU A 1 386 ? -76.659 -1.990 64.104 1.00 86.94 386 GLU A C 1
ATOM 2988 O O . GLU A 1 386 ? -76.932 -1.114 64.928 1.00 86.94 386 GLU A O 1
ATOM 2993 N N . ILE A 1 387 ? -77.321 -2.109 62.953 1.00 75.50 387 ILE A N 1
ATOM 2994 C CA . ILE A 1 387 ? -78.494 -1.292 62.633 1.00 75.50 387 ILE A CA 1
ATOM 2995 C C . ILE A 1 387 ? -79.745 -2.052 63.066 1.00 75.50 387 ILE A C 1
ATOM 2997 O O . ILE A 1 387 ? -79.995 -3.155 62.583 1.00 75.50 387 ILE A O 1
ATOM 3001 N N . SER A 1 388 ? -80.507 -1.435 63.971 1.00 68.81 388 SER A N 1
ATOM 3002 C CA . SER A 1 388 ? -81.806 -1.900 64.472 1.00 68.81 388 SER A CA 1
ATOM 3003 C C . SER A 1 388 ? -82.961 -1.553 63.544 1.00 68.81 388 SER A C 1
ATOM 3005 O O . SER A 1 388 ? -83.009 -0.366 63.135 1.00 68.81 388 SER A O 1
#

Secondary structure (DSSP, 8-state):
-HHHHHHHHHHHHHHHHHHHHHHT-TT----HHHHHHHHHHHHHTS-GGGHHHHHHHHHHHHHHHHHHHHTTS-----------------------SSHHHHHHHHHHHHHHHHHHHHHHHHHHHHHHHHHHHHHHHHHHHHSPPHHHHHHHHHHHHHHHHHHHHHHHHHHHHHHHHHHHHHHHHHHHHHHHHHHHHHHHHHHHHHHHHHHHHHHHHHHHHHHHHHHHHHHHHHHHHHHHHHHHHHHHHHHHHHHHHTT-TTSPPHHHHHHHHHHHHHH-HHHHHHS--TTS-HHHHTTTHHHHHHHHHHHHHHHEEEEESS-SPTT-EEEESS--TTT----SS--SSS-EEEE-S---EEEEEE-PPPPPTT-----SSPPP----

pLDDT: mean 78.49, std 18.51, range [24.89, 97.44]

Foldseek 3Di:
DVVVVVVVVVVVVVVVVVVVVQVPDPPDDDDPVVCVVVVVVVVVVDPPVCPVVVVVVVVVVVVVVVVVVVVPPDDDDDDDDDDDDDDDDDDDDDDDDVVVVVVVVVVVVVVVVVVVVVVVVVVVVVVVVVVVVVVVVVVVVVPQDPVNVVVVVVVVVVVVVVVVVVVVVVVVVVVVVVVVVVVVVVVVVVVVVVVVVVVVVVVVVVVVVVVVVVVVVVVVVVVVVVVVVVVVVVVVVVVVVVVVVVVVVVVVVVCVVVDPQWDDDVVVVVVVCVCCVPPVLVVQLPDDPPPDDCVVCPVVVVVVSPVVNVCCVPFFPKDFLAPDDQQDKDWAQDDDVVSDDDDDDADPHDRDIDGRNGRHMDRDTGRDDDDDPPDPDPDPDDDDDDDD

Radius of gyration: 85.96 Å; chains: 1; bounding box: 196×46×216 Å

Sequence (388 aa):
MKKATAFIMLVLSIAAASGVYLVYREDFSPTMAEVEPALTICKSLIAEQWHTPLLAAISLFWLLTVLLSLTVLFERKKVPEITAEKPPVAIEQSSQNDETNKQLELLRQQLTDAEKAMSETRDRAGQLLSQNEDLKAQLEKFSVSSSEKDELSKLGAEIESLQSTAKSRAEAAEKAEKELANLKSEQQKNSEKLAAARNKLEKAENESKAAKKEAEKTASQLKSAQSDVSSKTEEIASLRQQLEEVNEQLKSAQADARGGKNAIPPAAYQILYLFQKEGRLIDLLKEDVSDYDDETLGGAIRPIHEGCRKLLEDRLILEPVLNEEEGSEVTLDEIDPEAIKLSGSVPASGPYTGELIHRGWRLKECNLPELVSGWKGNVIAPAEIEIS